Protein AF-A0A7X7LDF3-F1 (afdb_monomer)

Nearest PDB structures (foldseek):
  2m8x-assembly1_A  TM=5.606E-01  e=1.849E-03  Pyrococcus furiosus
  1v8h-assembly1_B  TM=6.659E-01  e=2.041E-02  Thermus thermophilus HB8
  3idu-assembly1_A  TM=6.043E-01  e=3.025E-03  Pyrococcus furiosus
  3idu-assembly2_B  TM=5.562E-01  e=8.103E-03  Pyrococcus furiosus
  7s64-assembly1_A  TM=3.683E-01  e=3.065E-01  Xenopus laevis

Mean predicted aligned error: 5.87 Å

Solvent-accessible surface area (backbone atoms only — not comparable to full-atom values): 24120 Å² total; per-residue (Å²): 130,87,77,92,70,56,47,77,77,65,38,47,72,74,8,34,41,31,22,39,36,41,26,48,40,71,71,58,92,64,40,66,58,54,49,41,51,50,29,52,78,45,53,31,41,38,36,17,40,13,61,45,58,51,42,65,96,56,41,80,81,46,82,59,56,41,44,52,75,74,70,58,72,43,92,83,24,38,44,42,36,12,38,67,44,47,37,40,65,46,17,41,24,26,20,37,34,37,78,58,48,95,50,28,56,48,44,38,30,18,61,64,48,50,49,32,69,78,56,68,65,89,66,70,73,84,74,58,71,86,74,36,61,58,65,69,58,60,45,50,62,43,45,74,71,55,26,40,59,32,37,44,54,54,28,32,39,53,56,40,82,91,66,75,29,68,65,35,21,37,29,34,43,50,55,59,51,61,43,12,54,80,62,69,41,32,36,31,41,24,37,104,28,60,75,33,42,40,33,44,34,44,48,39,56,44,43,68,70,55,39,72,60,19,49,32,21,22,27,77,12,21,84,83,42,89,49,69,64,26,16,69,64,40,23,22,25,28,29,47,62,41,57,90,51,76,90,42,52,64,48,48,30,50,16,49,64,46,14,25,22,31,28,26,42,42,21,45,76,51,57,32,43,39,45,98,91,47,78,40,48,32,34,38,70,38,70,17,72,44,59,76,31,33,42,38,38,43,34,34,23,27,81,49,92,88,40,7,32,16,36,42,37,32,32,42,68,70,40,75,72,44,78,44,84,32,67,91,70,56,31,50,60,50,73,52,78,43,84,42,53,46,60,51,76,42,39,38,33,48,36,38,22,11,56,57,40,81,94,49,74,61,68,65,42,36,56,63,34,39,54,49,29,40,72,71,42,50,75,81,80,75,61,94,26,24,25,22,37,42,13,40,31,36,28,24,81,52,66,84,60,72,57,72,77,50,64,28,76,40,70,71,43,43,55,53,42,62,67,32,70,66,51,34,50,55,39,46,32,36,23,61,45,61,51,40,80,83,41,76,44,45,51,76,43,49,49,57,63,74,53,61,41,49,69,61,47,52,51,52,42,52,51,66,58,53,82,74,112

Secondary structure (DSSP, 8-state):
--------TTGGGGTEEEEEEEE-PPP-TTHHHHHHHHHHHTT--EEEE-TTTTS-TTTTT--PPP--SS--EETTEEEEE-----BBTTB--EEES----SS-GGGGB-HHHHHHHHS--SS-GGGS---SPPHHHHHHHHHHTT-EEEB-STT-EEEETTTTEEEEETTTTHHHHHHHTSS-EEEEEESSSTT-HHHHHHHHHHHHTT--EEEEE---BBTT-SSGGGBTTSSEEEEE--TT----HHHHHHHHHTT-EEEESS-EEEEEEEETTEEE-TT-EEE-S---EEEEEEEE--SSTT--B-EEEEEETTEEEEEEE-GGG-BSEEEEEEEE---S-EEEEEEEE-TT--SSGGGGSHHHHHHHHHHHT---------EEEEPPEEEES-TT--SS--S--SHHHHHHHHHSHHHHHHHHHHHTTGGGGT-TT--TT---GGGG-HHHHHHHHHHHHHTT-

Sequence (469 aa):
MQHSQYAHHNMARAGWFSGDGHQHIQPGPGALERTAAWCGEQALHWLFVCQPWFAKRDWYGTDAKAGMPAPAAHAGFNAWLGAEAPKTRYGHTWWVNLRALHRPFRHYTDRTMERHYVSPVTGNPAEIPYESVPMHVAWAEHLADGAVPVHPHPTSWWTAHEGRTFVTNISALLPLYVLSGMGPAVMVVMGYDADHVFYQDLWFNLLNRGYRVTAAAETDGAVDSARPRFRIGAFRTYAYLGPDARVTADAVACAIRQGRTIVSSGPFIDARIVDGAGSHRPGSVLQADGRARRLELSIHAAPLPGEAVSHVLVYRNGSLFRHRNLTDARHARWTESIDLAERDEAWYIVKCYGAAGPSSDAAFDVRRFAQACIASGETPYAGDGQVAMTSPFYFRGDTSRPDPPPLLPTAAAWERAMGDGVVRGLTERLWTGAWRAEHPAAAPGQVPWEAFAFDALAARLKELKTRRA

Radius of gyration: 21.43 Å; Cα contacts (8 Å, |Δi|>4): 1091; chains: 1; bounding box: 52×63×60 Å

Foldseek 3Di:
DPQPFFAPQCVVQVQWAKFAEQEAADDDPCSVVLVVVLCVVRRHQEYAHEPPQQDDPVLVVDFDWTAPDPFPDDPNHTYGHFYQWLDFLLATWTKQPQGTQPTRNNQRYQVQLVCCVVPNDLDQPVPGDGRHDDPVVRLLVRVVSLMDTEQELQLFWDDPPVRNATNFRRNLCLLQVQLFPSAAAEYECAELFRRQLQSVLLVLVCVLLQHQYAYDHHLNAYCPDPDSSRHTNQKIKIFRQGRPGDDDSNSRSVRRRLSQIKMWNFKDKFKWKQDPVGTHGASAEAAQPQDKIKIKIKMAGGPDPQKAWQKKFKDKSLHTPDIDGCQVVRHRIDIDIDIDGGNAKIKMKIKIKMNQDDPDCCVVSSQSVLVVCLVVLNDPRPGPIIMMMGHIYIYDNDSPDDGDDRLNNDPVLVVVQCVDPQSVVLSVCNSRVVCCVVRVSHDGSRDHSVSSVSVVSSVVSVVVVVVVD

pLDDT: mean 87.75, std 10.92, range [31.84, 98.88]

Structure (mmCIF, N/CA/C/O backbone):
data_AF-A0A7X7LDF3-F1
#
_entry.id   AF-A0A7X7LDF3-F1
#
loop_
_atom_site.group_PDB
_atom_site.id
_atom_site.type_symbol
_atom_site.label_atom_id
_atom_site.label_alt_id
_atom_site.label_comp_id
_atom_site.label_asym_id
_atom_site.label_entity_id
_atom_site.label_seq_id
_atom_site.pdbx_PDB_ins_code
_atom_site.Cartn_x
_atom_site.Cartn_y
_atom_site.Cartn_z
_atom_site.occupancy
_atom_site.B_iso_or_equiv
_atom_site.auth_seq_id
_atom_site.auth_comp_id
_atom_site.auth_asym_id
_atom_site.auth_atom_id
_atom_site.pdbx_PDB_model_num
ATOM 1 N N . MET A 1 1 ? -3.099 32.134 4.752 1.00 32.75 1 MET A N 1
ATOM 2 C CA . MET A 1 1 ? -3.266 30.863 4.017 1.00 32.75 1 MET A CA 1
ATOM 3 C C . MET A 1 1 ? -3.275 29.753 5.053 1.00 32.75 1 MET A C 1
ATOM 5 O O . MET A 1 1 ? -2.265 29.565 5.714 1.00 32.75 1 MET A O 1
ATOM 9 N N . GLN A 1 2 ? -4.425 29.125 5.304 1.00 31.84 2 GLN A N 1
ATOM 10 C CA . GLN A 1 2 ? -4.525 28.008 6.250 1.00 31.84 2 GLN A CA 1
ATOM 11 C C . GLN A 1 2 ? -3.778 26.811 5.653 1.00 31.84 2 GLN A C 1
ATOM 13 O O . GLN A 1 2 ? -4.201 26.261 4.640 1.00 31.84 2 GLN A O 1
ATOM 18 N N . HIS A 1 3 ? -2.634 26.445 6.228 1.00 40.94 3 HIS A N 1
ATOM 19 C CA . HIS A 1 3 ? -1.919 25.241 5.822 1.00 40.94 3 HIS A CA 1
ATOM 20 C C . HIS A 1 3 ? -2.707 24.027 6.332 1.00 40.94 3 HIS A C 1
ATOM 22 O O . HIS A 1 3 ? -2.719 23.738 7.524 1.00 40.94 3 HIS A O 1
ATOM 28 N N . SER A 1 4 ? -3.420 23.354 5.429 1.00 44.97 4 SER A N 1
ATOM 29 C CA . SER A 1 4 ? -4.248 22.173 5.691 1.00 44.97 4 SER A CA 1
ATOM 30 C C . SER A 1 4 ? -3.398 20.912 5.893 1.00 44.97 4 SER A C 1
ATOM 32 O O . SER A 1 4 ? -3.495 19.962 5.115 1.00 44.97 4 SER A O 1
ATOM 34 N N . GLN A 1 5 ? -2.506 20.905 6.881 1.00 61.25 5 GLN A N 1
ATOM 35 C CA . GLN A 1 5 ? -1.672 19.736 7.147 1.00 61.25 5 GLN A CA 1
ATOM 36 C C . GLN A 1 5 ? -1.676 19.405 8.634 1.00 61.25 5 GLN A C 1
ATOM 38 O O . GLN A 1 5 ? -1.391 20.240 9.487 1.00 61.25 5 GLN A O 1
ATOM 43 N N . TYR A 1 6 ? -2.095 18.180 8.929 1.00 69.06 6 TYR A N 1
ATOM 44 C CA . TYR A 1 6 ? -2.276 17.655 10.272 1.00 69.06 6 TYR A CA 1
ATOM 45 C C . TYR A 1 6 ? -1.012 16.888 10.678 1.00 69.06 6 TYR A C 1
ATOM 47 O O . TYR A 1 6 ? -0.417 16.177 9.866 1.00 69.06 6 TYR A O 1
ATOM 55 N N . ALA A 1 7 ? -0.607 17.004 11.941 1.00 73.69 7 ALA A N 1
ATOM 56 C CA . ALA A 1 7 ? 0.548 16.293 12.474 1.00 73.69 7 ALA A CA 1
ATOM 57 C C . ALA A 1 7 ? 0.241 15.741 13.869 1.00 73.69 7 ALA A C 1
ATOM 59 O O . ALA A 1 7 ? 0.051 16.478 14.837 1.00 73.69 7 ALA A O 1
ATOM 60 N N . HIS A 1 8 ? 0.214 14.414 13.999 1.00 83.69 8 HIS A N 1
ATOM 61 C CA . HIS A 1 8 ? 0.100 13.772 15.308 1.00 83.69 8 HIS A CA 1
ATOM 62 C C . HIS A 1 8 ? 1.464 13.725 16.011 1.00 83.69 8 HIS A C 1
ATOM 64 O O . HIS A 1 8 ? 2.167 12.716 15.956 1.00 83.69 8 HIS A O 1
ATOM 70 N N . HIS A 1 9 ? 1.833 14.801 16.709 1.00 79.50 9 HIS A N 1
ATOM 71 C CA . HIS A 1 9 ? 3.154 14.946 17.347 1.00 79.50 9 HIS A CA 1
ATOM 72 C C . HIS A 1 9 ? 3.467 13.912 18.447 1.00 79.50 9 HIS A C 1
ATOM 74 O O . HIS A 1 9 ? 4.627 13.692 18.785 1.00 79.50 9 HIS A O 1
ATOM 80 N N . ASN A 1 10 ? 2.452 13.252 19.013 1.00 82.25 10 ASN A N 1
ATOM 81 C CA . ASN A 1 10 ? 2.633 12.338 20.145 1.00 82.25 10 ASN A CA 1
ATOM 82 C C . ASN A 1 10 ? 2.790 10.864 19.742 1.00 82.25 10 ASN A C 1
ATOM 84 O O . ASN A 1 10 ? 3.076 10.036 20.605 1.00 82.25 10 ASN A O 1
ATOM 88 N N . MET A 1 11 ? 2.613 10.509 18.464 1.00 89.94 11 MET A N 1
ATOM 89 C CA . MET A 1 11 ? 2.571 9.096 18.053 1.00 89.94 11 MET A CA 1
ATOM 90 C C . MET A 1 11 ? 3.937 8.412 18.101 1.00 89.94 11 MET A C 1
ATOM 92 O O . MET A 1 11 ? 4.008 7.224 18.415 1.00 89.94 11 MET A O 1
ATOM 96 N N . ALA A 1 12 ? 5.026 9.167 17.936 1.00 90.44 12 ALA A N 1
ATOM 97 C CA . ALA A 1 12 ? 6.380 8.648 18.121 1.00 90.44 12 ALA A CA 1
ATOM 98 C C . ALA A 1 12 ? 6.609 8.117 19.547 1.00 90.44 12 ALA A C 1
ATOM 100 O O . ALA A 1 12 ? 7.250 7.085 19.721 1.00 90.44 12 ALA A O 1
ATOM 101 N N . ARG A 1 13 ? 6.000 8.742 20.570 1.00 90.12 13 ARG A N 1
ATOM 102 C CA . ARG A 1 13 ? 6.050 8.250 21.963 1.00 90.12 13 ARG A CA 1
ATOM 103 C C . ARG A 1 13 ? 5.321 6.917 22.138 1.00 90.12 13 ARG A C 1
ATOM 105 O O . ARG A 1 13 ? 5.674 6.138 23.011 1.00 90.12 13 ARG A O 1
ATOM 112 N N . ALA A 1 14 ? 4.322 6.647 21.298 1.00 91.62 14 ALA A N 1
ATOM 113 C CA . ALA A 1 14 ? 3.638 5.358 21.225 1.00 91.62 14 ALA A CA 1
ATOM 114 C C . ALA A 1 14 ? 4.357 4.353 20.300 1.00 91.62 14 ALA A C 1
ATOM 116 O O . ALA A 1 14 ? 3.863 3.242 20.104 1.00 91.62 14 ALA A O 1
ATOM 117 N N . GLY A 1 15 ? 5.510 4.731 19.736 1.00 95.69 15 GLY A N 1
ATOM 118 C CA . GLY A 1 15 ? 6.347 3.921 18.854 1.00 95.69 15 GLY A CA 1
ATOM 119 C C . GLY A 1 15 ? 5.989 3.973 17.371 1.00 95.69 15 GLY A C 1
ATOM 120 O O . GLY A 1 15 ? 6.518 3.171 16.600 1.00 95.69 15 GLY A O 1
ATOM 121 N N . TRP A 1 16 ? 5.091 4.873 16.967 1.00 97.06 16 TRP A N 1
ATOM 122 C CA . TRP A 1 16 ? 4.649 5.043 15.585 1.00 97.06 16 TRP A CA 1
ATOM 123 C C . TRP A 1 16 ? 5.311 6.259 14.941 1.00 97.06 16 TRP A C 1
ATOM 125 O O . TRP A 1 16 ? 5.089 7.396 15.353 1.00 97.06 16 TRP A O 1
ATOM 135 N N . PHE A 1 17 ? 6.082 6.017 13.886 1.00 95.88 17 PHE A N 1
ATOM 136 C CA . PHE A 1 17 ? 6.861 7.040 13.198 1.00 95.88 17 PHE A CA 1
ATOM 137 C C . PHE A 1 17 ? 6.328 7.233 11.779 1.00 95.88 17 PHE A C 1
ATOM 139 O O . PHE A 1 17 ? 6.397 6.326 10.949 1.00 95.88 17 PHE A O 1
ATOM 146 N N . SER A 1 18 ? 5.775 8.412 11.511 1.00 94.81 18 SER A N 1
ATOM 147 C CA . SER A 1 18 ? 5.283 8.851 10.199 1.00 94.81 18 SER A CA 1
ATOM 148 C C . SER A 1 18 ? 6.408 9.142 9.214 1.00 94.81 18 SER A C 1
ATOM 150 O O . SER A 1 18 ? 7.418 9.744 9.582 1.00 94.81 18 SER A O 1
ATOM 152 N N . GLY A 1 19 ? 6.165 8.828 7.948 1.00 94.00 19 GLY A N 1
ATOM 153 C CA . GLY A 1 19 ? 6.987 9.258 6.830 1.00 94.00 19 GLY A CA 1
ATOM 154 C C . GLY A 1 19 ? 6.309 9.050 5.482 1.00 94.00 19 GLY A C 1
ATOM 155 O O . GLY A 1 19 ? 5.130 8.689 5.411 1.00 94.00 19 GLY A O 1
ATOM 156 N N . ASP A 1 20 ? 7.074 9.310 4.428 1.00 91.50 20 ASP A N 1
ATOM 157 C CA . ASP A 1 20 ? 6.659 9.227 3.027 1.00 91.50 20 ASP A CA 1
ATOM 158 C C . ASP A 1 20 ? 7.855 8.773 2.163 1.00 91.50 20 ASP A C 1
ATOM 160 O O . ASP A 1 20 ? 9.007 9.077 2.477 1.00 91.50 20 ASP A O 1
ATOM 164 N N . GLY A 1 21 ? 7.614 7.982 1.118 1.00 89.44 21 GLY A N 1
ATOM 165 C CA . GLY A 1 21 ? 8.667 7.256 0.401 1.00 89.44 21 GLY A CA 1
ATOM 166 C C . GLY A 1 21 ? 8.872 7.603 -1.075 1.00 89.44 21 GLY A C 1
ATOM 167 O O . GLY A 1 21 ? 9.880 7.198 -1.651 1.00 89.44 21 GLY A O 1
ATOM 168 N N . HIS A 1 22 ? 7.952 8.354 -1.685 1.00 92.19 22 HIS A N 1
ATOM 169 C CA . HIS A 1 22 ? 7.952 8.621 -3.128 1.00 92.19 22 HIS A CA 1
ATOM 170 C C . HIS A 1 22 ? 8.082 10.120 -3.428 1.00 92.19 22 HIS A C 1
ATOM 172 O O . HIS A 1 22 ? 7.122 10.778 -3.822 1.00 92.19 22 HIS A O 1
ATOM 178 N N . GLN A 1 23 ? 9.261 10.688 -3.147 1.00 89.62 23 GLN A N 1
ATOM 179 C CA . GLN A 1 23 ? 9.445 12.145 -3.137 1.00 89.62 23 GLN A CA 1
ATOM 180 C C . GLN A 1 23 ? 10.350 12.672 -4.250 1.00 89.62 23 GLN A C 1
ATOM 182 O O . GLN A 1 23 ? 11.523 12.314 -4.328 1.00 89.62 23 GLN A O 1
ATOM 187 N N . HIS A 1 24 ? 9.828 13.601 -5.048 1.00 87.12 24 HIS A N 1
ATOM 188 C CA . HIS A 1 24 ? 10.473 14.268 -6.179 1.00 87.12 24 HIS A CA 1
ATOM 189 C C . HIS A 1 24 ? 10.934 15.684 -5.818 1.00 87.12 24 HIS A C 1
ATOM 191 O O . HIS A 1 24 ? 10.492 16.686 -6.380 1.00 87.12 24 HIS A O 1
ATOM 197 N N . ILE A 1 25 ? 11.848 15.785 -4.857 1.00 79.75 25 ILE A N 1
ATOM 198 C CA . ILE A 1 25 ? 12.331 17.081 -4.373 1.00 79.75 25 ILE A CA 1
ATOM 199 C C . ILE A 1 25 ? 13.399 17.625 -5.331 1.00 79.75 25 ILE A C 1
ATOM 201 O O . ILE A 1 25 ? 14.382 16.945 -5.628 1.00 79.75 25 ILE A O 1
ATOM 205 N N . GLN A 1 26 ? 13.228 18.858 -5.814 1.00 77.88 26 GLN A N 1
ATOM 206 C CA . GLN A 1 26 ? 14.197 19.505 -6.702 1.00 77.88 26 GLN A CA 1
ATOM 207 C C . GLN A 1 26 ? 15.502 19.853 -5.958 1.00 77.88 26 GLN A C 1
ATOM 209 O O . GLN A 1 26 ? 15.442 20.479 -4.893 1.00 77.88 26 GLN A O 1
ATOM 214 N N . PRO A 1 27 ? 16.690 19.503 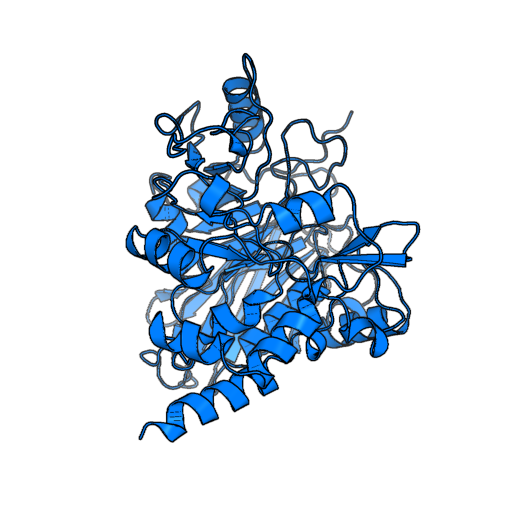-6.494 1.00 72.38 27 PRO A N 1
ATOM 215 C CA . PRO A 1 27 ? 17.955 19.907 -5.900 1.00 72.38 27 PRO A CA 1
ATOM 216 C C . PRO A 1 27 ? 18.164 21.415 -6.068 1.00 72.38 27 PRO A C 1
ATOM 218 O O . PRO A 1 27 ? 17.768 22.021 -7.063 1.00 72.38 27 PRO A O 1
ATOM 221 N N . GLY A 1 28 ? 18.854 22.024 -5.110 1.00 73.75 28 GLY A N 1
ATOM 222 C CA . GLY A 1 28 ? 19.261 23.421 -5.185 1.00 73.75 28 GLY A CA 1
ATOM 223 C C . GLY A 1 28 ? 19.793 23.936 -3.849 1.00 73.75 28 GLY A C 1
ATOM 224 O O . GLY A 1 28 ? 19.686 23.236 -2.837 1.00 73.75 28 GLY A O 1
ATOM 225 N N . PRO A 1 29 ? 20.350 25.159 -3.817 1.00 77.19 29 PRO A N 1
ATOM 226 C CA . PRO A 1 29 ? 20.795 25.779 -2.575 1.00 77.19 29 PRO A CA 1
ATOM 227 C C . PRO A 1 29 ? 19.672 25.791 -1.528 1.00 77.19 29 PRO A C 1
ATOM 229 O O . PRO A 1 29 ? 18.536 26.189 -1.815 1.00 77.19 29 PRO A O 1
ATOM 232 N N . GLY A 1 30 ? 19.968 25.317 -0.318 1.00 78.31 30 GLY A N 1
ATOM 233 C CA . GLY A 1 30 ? 19.017 25.298 0.794 1.00 78.31 30 GLY A CA 1
ATOM 234 C C . GLY A 1 30 ? 17.901 24.247 0.691 1.00 78.31 30 GLY A C 1
ATOM 235 O O . GLY A 1 30 ? 16.964 24.286 1.487 1.00 78.31 30 GLY A O 1
ATOM 236 N N . ALA A 1 31 ? 17.896 23.375 -0.328 1.00 79.19 31 ALA A N 1
ATOM 237 C CA . ALA A 1 31 ? 16.780 22.451 -0.545 1.00 79.19 31 ALA A CA 1
ATOM 238 C C . ALA A 1 31 ? 16.634 21.446 0.606 1.00 79.19 31 ALA A C 1
ATOM 240 O O . ALA A 1 31 ? 15.512 21.125 1.006 1.00 79.19 31 ALA A O 1
ATOM 241 N N . LEU A 1 32 ? 17.757 20.964 1.147 1.00 77.62 32 LEU A N 1
ATOM 242 C CA . LEU A 1 32 ? 17.775 20.017 2.259 1.00 77.62 32 LEU A CA 1
ATOM 243 C C . LEU A 1 32 ? 17.233 20.670 3.529 1.00 77.62 32 LEU A C 1
ATOM 245 O O . LEU A 1 32 ? 16.384 20.095 4.199 1.00 77.62 32 LEU A O 1
ATOM 249 N N . GLU A 1 33 ? 17.671 21.889 3.815 1.00 81.81 33 GLU A N 1
ATOM 250 C CA . GLU A 1 33 ? 17.267 22.675 4.974 1.00 81.81 33 GLU A CA 1
ATOM 251 C C . GLU A 1 33 ? 15.773 22.997 4.918 1.00 81.81 33 GLU A C 1
ATOM 253 O O . GLU A 1 33 ? 15.069 22.792 5.904 1.00 81.81 33 GLU A O 1
ATOM 258 N N . ARG A 1 34 ? 15.259 23.415 3.750 1.00 85.19 34 ARG A N 1
ATOM 259 C CA . ARG A 1 34 ? 13.816 23.632 3.546 1.00 85.19 34 ARG A CA 1
ATOM 260 C C . ARG A 1 34 ? 13.014 22.348 3.731 1.00 85.19 34 ARG A C 1
ATOM 262 O O . ARG A 1 34 ? 11.966 22.375 4.368 1.00 85.19 34 ARG A O 1
ATOM 269 N N . THR A 1 35 ? 13.505 21.229 3.200 1.00 85.50 35 THR A N 1
ATOM 270 C CA . THR A 1 35 ? 12.843 19.923 3.339 1.00 85.50 35 THR A CA 1
ATOM 271 C C . THR A 1 35 ? 12.835 19.453 4.788 1.00 85.50 35 THR A C 1
ATOM 273 O O . THR A 1 35 ? 11.806 18.994 5.272 1.00 85.50 35 THR A O 1
ATOM 276 N N . ALA A 1 36 ? 13.954 19.591 5.498 1.00 84.81 36 ALA A N 1
ATOM 277 C CA . ALA A 1 36 ? 14.061 19.219 6.902 1.00 84.81 36 ALA A CA 1
ATOM 278 C C . ALA A 1 36 ? 13.168 20.100 7.786 1.00 84.81 36 ALA A C 1
ATOM 280 O O . ALA A 1 36 ? 12.465 19.569 8.642 1.00 84.81 36 ALA A O 1
ATOM 281 N N . ALA A 1 37 ? 13.138 21.417 7.547 1.00 85.62 37 ALA A N 1
ATOM 282 C CA . ALA A 1 37 ? 12.238 22.337 8.243 1.00 85.62 37 ALA A CA 1
ATOM 283 C C . ALA A 1 37 ? 10.769 21.952 8.019 1.00 85.62 37 ALA A C 1
ATOM 285 O O . ALA A 1 37 ? 10.034 21.759 8.985 1.00 85.62 37 ALA A O 1
ATOM 286 N N . TRP A 1 38 ? 10.381 21.721 6.760 1.00 88.06 38 TRP A N 1
ATOM 287 C CA . TRP A 1 38 ? 9.047 21.242 6.405 1.00 88.06 38 TRP A CA 1
ATOM 288 C C . TRP A 1 38 ? 8.697 19.931 7.116 1.00 88.06 38 TRP A C 1
ATOM 290 O O . TRP A 1 38 ? 7.650 19.818 7.745 1.00 88.06 38 TRP A O 1
ATOM 300 N N . CYS A 1 39 ? 9.583 18.935 7.075 1.00 88.50 39 CYS A N 1
ATOM 301 C CA . CYS A 1 39 ? 9.354 17.653 7.742 1.00 88.50 39 CYS A CA 1
ATOM 302 C C . CYS A 1 39 ? 9.239 17.801 9.262 1.00 88.50 39 CYS A C 1
ATOM 304 O O . CYS A 1 39 ? 8.392 17.142 9.863 1.00 88.50 39 CYS A O 1
ATOM 306 N N . GLY A 1 40 ? 10.043 18.672 9.875 1.00 85.81 40 GLY A N 1
ATOM 307 C CA . GLY A 1 40 ? 9.967 18.988 11.300 1.00 85.81 40 GLY A CA 1
ATOM 308 C C . GLY A 1 40 ? 8.617 19.594 11.687 1.00 85.81 40 GLY A C 1
ATOM 309 O O . GLY A 1 40 ? 7.968 19.098 12.608 1.00 85.81 40 GLY A O 1
ATOM 310 N N . GLU A 1 41 ? 8.150 20.597 10.938 1.00 85.31 41 GLU A N 1
ATOM 311 C CA . GLU A 1 41 ? 6.821 21.203 11.116 1.00 85.31 41 GLU A CA 1
ATOM 312 C C . GLU A 1 41 ? 5.699 20.174 10.940 1.00 85.31 41 GLU A C 1
ATOM 314 O O . GLU A 1 41 ? 4.735 20.147 11.704 1.00 85.31 41 GLU A O 1
ATOM 319 N N . GLN A 1 42 ? 5.859 19.273 9.970 1.00 86.12 42 GLN A N 1
ATOM 320 C CA . GLN A 1 42 ? 4.898 18.218 9.670 1.00 86.12 42 GLN A CA 1
ATOM 321 C C . GLN A 1 42 ? 5.028 16.981 10.566 1.00 86.12 42 GLN A C 1
ATOM 323 O O . GLN A 1 42 ? 4.263 16.035 10.379 1.00 86.12 42 GLN A O 1
ATOM 328 N N . ALA A 1 43 ? 5.968 16.940 11.515 1.00 88.62 43 ALA A N 1
ATOM 329 C CA . ALA A 1 43 ? 6.293 15.748 12.303 1.00 88.62 43 ALA A CA 1
ATOM 330 C C . ALA A 1 43 ? 6.477 14.484 11.434 1.00 88.62 43 ALA A C 1
ATOM 332 O O . ALA A 1 43 ? 5.895 13.428 11.697 1.00 88.62 43 ALA A O 1
ATOM 333 N N . LEU A 1 44 ? 7.228 14.601 10.340 1.00 91.06 44 LEU A N 1
ATOM 334 C CA . LEU A 1 44 ? 7.697 13.470 9.544 1.00 91.06 44 LEU A CA 1
ATOM 335 C C . LEU A 1 44 ? 9.062 13.034 10.072 1.00 91.06 44 LEU A C 1
ATOM 337 O O . LEU A 1 44 ? 9.989 13.829 10.185 1.00 91.06 44 LEU A O 1
ATOM 341 N N . HIS A 1 45 ? 9.178 11.754 10.403 1.00 92.31 45 HIS A N 1
ATOM 342 C CA . HIS A 1 45 ? 10.349 11.178 11.060 1.00 92.31 45 HIS A CA 1
ATOM 343 C C . HIS A 1 45 ? 11.321 10.551 10.059 1.00 92.31 45 HIS A C 1
ATOM 345 O O . HIS A 1 45 ? 12.522 10.445 10.329 1.00 92.31 45 HIS A O 1
ATOM 351 N N . TRP A 1 46 ? 10.800 10.131 8.906 1.00 92.62 46 TRP A N 1
ATOM 352 C CA . TRP A 1 46 ? 11.570 9.539 7.826 1.00 92.62 46 TRP A CA 1
ATOM 353 C C . TRP A 1 46 ? 11.043 9.960 6.451 1.00 92.62 46 TRP A C 1
ATOM 355 O O . TRP A 1 46 ? 9.842 10.152 6.272 1.00 92.62 46 TRP A O 1
ATOM 365 N N . LEU A 1 47 ? 11.948 10.073 5.478 1.00 91.56 47 LEU A N 1
ATOM 366 C CA . LEU A 1 47 ? 11.632 10.167 4.056 1.00 91.56 47 LEU A CA 1
ATOM 367 C C . LEU A 1 47 ? 12.546 9.256 3.236 1.00 91.56 47 LEU A C 1
ATOM 369 O O . LEU A 1 47 ? 13.741 9.143 3.521 1.00 91.56 47 LEU A O 1
ATOM 373 N N . PHE A 1 48 ? 11.996 8.692 2.164 1.00 91.00 48 PHE A N 1
ATOM 374 C CA . PHE A 1 48 ? 12.791 8.160 1.060 1.00 91.00 48 PHE A CA 1
ATOM 375 C C . PHE A 1 48 ? 12.637 9.073 -0.154 1.00 91.00 48 PHE A C 1
ATOM 377 O O . PHE A 1 48 ? 11.529 9.404 -0.573 1.00 91.00 48 PHE A O 1
ATOM 384 N N . VAL A 1 49 ? 13.766 9.550 -0.675 1.00 88.00 49 VAL A N 1
ATOM 385 C CA . VAL A 1 49 ? 13.793 10.540 -1.755 1.00 88.00 49 VAL A CA 1
ATOM 386 C C . VAL A 1 49 ? 14.111 9.876 -3.089 1.00 88.00 49 VAL A C 1
ATOM 388 O O . VAL A 1 49 ? 15.030 9.061 -3.208 1.00 88.00 49 VAL A O 1
ATOM 391 N N . CYS A 1 50 ? 13.328 10.225 -4.100 1.00 87.50 50 CYS A N 1
ATOM 392 C CA . CYS A 1 50 ? 13.469 9.787 -5.479 1.00 87.50 50 CYS A CA 1
ATOM 393 C C . CYS A 1 50 ? 14.248 10.837 -6.298 1.00 87.50 50 CYS A C 1
ATOM 395 O O . CYS A 1 50 ? 14.697 11.869 -5.785 1.00 87.50 50 CYS A O 1
ATOM 397 N N . GLN A 1 51 ? 14.485 10.553 -7.578 1.00 74.50 51 GLN A N 1
ATOM 398 C CA . GLN A 1 51 ? 15.054 11.524 -8.514 1.00 74.50 51 GLN A CA 1
ATOM 399 C C . GLN A 1 51 ? 14.221 12.818 -8.502 1.00 74.50 51 GLN A C 1
ATOM 401 O O . GLN A 1 51 ? 12.995 12.732 -8.420 1.00 74.50 51 GLN A O 1
ATOM 406 N N . PRO A 1 52 ? 14.819 14.020 -8.597 1.00 61.88 52 PRO A N 1
ATOM 407 C CA . PRO A 1 52 ? 16.214 14.350 -8.936 1.00 61.88 52 PRO A CA 1
ATOM 408 C C . PRO A 1 52 ? 17.223 14.448 -7.770 1.00 61.88 52 PRO A C 1
ATOM 410 O O . PRO A 1 52 ? 18.355 14.868 -7.989 1.00 61.88 52 PRO A O 1
ATOM 413 N N . TRP A 1 53 ? 16.868 14.101 -6.530 1.00 65.81 53 TRP A N 1
ATOM 414 C CA . TRP A 1 53 ? 17.666 14.502 -5.356 1.00 65.81 53 TRP A CA 1
ATOM 415 C C . TRP A 1 53 ? 19.124 14.015 -5.339 1.00 65.81 53 TRP A C 1
ATOM 417 O O . TRP A 1 53 ? 20.034 14.727 -4.919 1.00 65.81 53 TRP A O 1
ATOM 427 N N . PHE A 1 54 ? 19.350 12.784 -5.788 1.00 59.59 54 PHE A N 1
ATOM 428 C CA . PHE A 1 54 ? 20.646 12.104 -5.721 1.00 59.59 54 PHE A CA 1
ATOM 429 C C . PHE A 1 54 ? 21.344 12.003 -7.085 1.00 59.59 54 PHE A C 1
ATOM 431 O O . PHE A 1 54 ? 22.390 11.363 -7.198 1.00 59.59 54 PHE A O 1
ATOM 438 N N . ALA A 1 55 ? 20.777 12.607 -8.133 1.00 58.59 55 ALA A N 1
ATOM 439 C CA . ALA A 1 55 ? 21.328 12.544 -9.478 1.00 58.59 55 ALA A CA 1
ATOM 440 C C . ALA A 1 55 ? 21.165 13.891 -10.199 1.00 58.59 55 ALA A C 1
ATOM 442 O O . ALA A 1 55 ? 20.087 14.478 -10.218 1.00 58.59 55 ALA A O 1
ATOM 443 N N . LYS A 1 56 ? 22.241 14.389 -10.821 1.00 60.34 56 LYS A N 1
ATOM 444 C CA . LYS A 1 56 ? 22.159 15.558 -11.709 1.00 60.34 56 LYS A CA 1
ATOM 445 C C . LYS A 1 56 ? 21.200 15.252 -12.862 1.00 60.34 56 LYS A C 1
ATOM 447 O O . LYS A 1 56 ? 21.115 14.113 -13.305 1.00 60.34 56 LYS A O 1
ATOM 452 N N . ARG A 1 57 ? 20.518 16.281 -13.374 1.00 60.81 57 ARG A N 1
ATOM 453 C CA . ARG A 1 57 ? 19.493 16.180 -14.432 1.00 60.81 57 ARG A CA 1
ATOM 454 C C . ARG A 1 57 ? 19.979 15.476 -15.718 1.00 60.81 57 ARG A C 1
ATOM 456 O O . ARG A 1 57 ? 19.161 15.044 -16.521 1.00 60.81 57 ARG A O 1
ATOM 463 N N . ASP A 1 58 ? 21.290 15.332 -15.903 1.00 63.66 58 ASP A N 1
ATOM 464 C CA . ASP A 1 58 ? 21.948 14.554 -16.955 1.00 63.66 58 ASP A CA 1
ATOM 465 C C . ASP A 1 58 ? 22.195 13.078 -16.574 1.00 63.66 58 ASP A C 1
ATOM 467 O O . ASP A 1 58 ? 23.103 12.453 -17.115 1.00 63.66 58 ASP A O 1
ATOM 471 N N . TRP A 1 59 ? 21.390 12.472 -15.692 1.00 70.12 59 TRP A N 1
ATOM 472 C CA . TRP A 1 59 ? 21.556 11.080 -15.232 1.00 70.12 59 TRP A CA 1
ATOM 473 C C . TRP A 1 59 ? 21.563 10.011 -16.343 1.00 70.12 59 TRP A C 1
ATOM 475 O O . TRP A 1 59 ? 21.961 8.871 -16.102 1.00 70.12 59 TRP A O 1
ATOM 485 N N . TYR A 1 60 ? 21.184 10.371 -17.573 1.00 67.19 60 TYR A N 1
ATOM 486 C CA . TYR A 1 60 ? 21.365 9.542 -18.771 1.00 67.19 60 TYR A CA 1
ATOM 487 C C . TYR A 1 60 ? 22.785 9.553 -19.346 1.00 67.19 60 TYR A C 1
ATOM 489 O O . TYR A 1 60 ? 23.168 8.601 -20.022 1.00 67.19 60 TYR A O 1
ATOM 497 N N . GLY A 1 61 ? 23.540 10.625 -19.116 1.00 68.44 61 GLY A N 1
ATOM 498 C CA . GLY A 1 61 ? 24.884 10.853 -19.647 1.00 68.44 61 GLY A CA 1
ATOM 499 C C . GLY A 1 61 ? 26.013 10.487 -18.686 1.00 68.44 61 GLY A C 1
ATOM 500 O O . GLY A 1 61 ? 27.174 10.597 -19.062 1.00 68.44 61 GLY A O 1
ATOM 501 N N . THR A 1 62 ? 25.697 10.049 -17.464 1.00 72.44 62 THR A N 1
ATOM 502 C CA . THR A 1 62 ? 26.698 9.705 -16.446 1.00 72.44 62 THR A CA 1
ATOM 503 C C . THR A 1 62 ? 26.840 8.195 -16.248 1.00 72.44 62 THR A C 1
ATOM 505 O O . THR A 1 62 ? 25.857 7.451 -16.249 1.00 72.44 62 THR A O 1
ATOM 508 N N . ASP A 1 63 ? 28.084 7.750 -16.063 1.00 78.88 63 ASP A N 1
ATOM 509 C CA . ASP A 1 63 ? 28.455 6.406 -15.596 1.00 78.88 63 ASP A CA 1
ATOM 510 C C . ASP A 1 63 ? 28.504 6.310 -14.063 1.00 78.88 63 ASP A C 1
ATOM 512 O O . ASP A 1 63 ? 28.801 5.253 -13.504 1.00 78.88 63 ASP A O 1
ATOM 516 N N . ALA A 1 64 ? 28.230 7.406 -13.350 1.00 73.88 64 ALA A N 1
ATOM 517 C CA . ALA A 1 64 ? 28.233 7.396 -11.898 1.00 73.88 64 ALA A CA 1
ATOM 518 C C . ALA A 1 64 ? 27.057 6.570 -11.358 1.00 73.88 64 ALA A C 1
ATOM 520 O O . ALA A 1 64 ? 25.900 6.745 -11.754 1.00 73.88 64 ALA A O 1
ATOM 521 N N . LYS A 1 65 ? 27.353 5.691 -10.397 1.00 76.50 65 LYS A N 1
ATOM 522 C CA . LYS A 1 65 ? 26.320 5.065 -9.571 1.00 76.50 65 LYS A CA 1
ATOM 523 C C . LYS A 1 65 ? 25.767 6.127 -8.635 1.00 76.50 65 LYS A C 1
ATOM 525 O O . LYS A 1 65 ? 26.527 6.779 -7.920 1.00 76.50 65 LYS A O 1
ATOM 530 N N . ALA A 1 66 ? 24.455 6.310 -8.661 1.00 70.94 66 ALA A N 1
ATOM 531 C CA . ALA A 1 66 ? 23.826 7.276 -7.788 1.00 70.94 66 ALA A CA 1
ATOM 532 C C . ALA A 1 66 ? 23.673 6.680 -6.381 1.00 70.94 66 ALA A C 1
ATOM 534 O O . ALA A 1 66 ? 23.259 5.531 -6.205 1.00 70.94 66 ALA A O 1
ATOM 535 N N . GLY A 1 67 ? 24.038 7.477 -5.388 1.00 69.50 67 GLY A N 1
ATOM 536 C CA . GLY A 1 67 ? 23.877 7.193 -3.973 1.00 69.50 67 GLY A CA 1
ATOM 537 C C . GLY A 1 67 ? 23.472 8.484 -3.286 1.00 69.50 67 GLY A C 1
ATOM 538 O O . GLY A 1 67 ? 23.822 9.570 -3.753 1.00 69.50 67 GLY A O 1
ATOM 539 N N . MET A 1 68 ? 22.726 8.393 -2.189 1.00 69.00 68 MET A N 1
ATOM 540 C CA . MET A 1 68 ? 22.502 9.587 -1.385 1.00 69.00 68 MET A CA 1
ATOM 541 C C . MET A 1 68 ? 23.816 9.909 -0.648 1.00 69.00 68 MET A C 1
ATOM 543 O O . MET A 1 68 ? 24.344 9.020 0.028 1.00 69.00 68 MET A O 1
ATOM 547 N N . PRO A 1 69 ? 24.378 11.130 -0.763 1.00 56.50 69 PRO A N 1
ATOM 548 C CA . PRO A 1 69 ? 25.444 11.552 0.146 1.00 56.50 69 PRO A CA 1
ATOM 549 C C . PRO A 1 69 ? 24.933 11.392 1.584 1.00 56.50 69 PRO A C 1
ATOM 551 O O . PRO A 1 69 ? 23.738 11.568 1.795 1.00 56.50 69 PRO A O 1
ATOM 554 N N . ALA A 1 70 ? 25.808 10.977 2.513 1.00 55.62 70 ALA A N 1
ATOM 555 C CA . ALA A 1 70 ? 25.493 10.463 3.858 1.00 55.62 70 ALA A CA 1
ATOM 556 C C . ALA A 1 70 ? 24.123 10.903 4.428 1.00 55.62 70 ALA A C 1
ATOM 558 O O . ALA A 1 70 ? 23.839 12.101 4.389 1.00 55.62 70 ALA A O 1
ATOM 559 N N . PRO A 1 71 ? 23.305 9.983 4.995 1.00 58.06 71 PRO A N 1
ATOM 560 C CA . PRO A 1 71 ? 21.958 10.289 5.472 1.00 58.06 71 PRO A CA 1
ATOM 561 C C . PRO A 1 71 ? 21.941 11.597 6.250 1.00 58.06 71 PRO A C 1
ATOM 563 O O . PRO A 1 71 ? 22.575 11.718 7.300 1.00 58.06 71 PRO A O 1
ATOM 566 N N . ALA A 1 72 ? 21.260 12.591 5.695 1.00 56.75 72 ALA A N 1
ATOM 567 C CA . ALA A 1 72 ? 21.216 13.916 6.270 1.00 56.75 72 ALA A CA 1
ATOM 568 C C . ALA A 1 72 ? 20.266 13.880 7.471 1.00 56.75 72 ALA A C 1
ATOM 570 O O . ALA A 1 72 ? 19.067 14.116 7.339 1.00 56.75 72 ALA A O 1
ATOM 571 N N . ALA A 1 73 ? 20.794 13.510 8.637 1.00 60.03 73 ALA A N 1
ATOM 572 C CA . ALA A 1 73 ? 20.082 13.645 9.894 1.00 60.03 73 ALA A CA 1
ATOM 573 C C . ALA A 1 73 ? 20.105 15.125 10.288 1.00 60.03 73 ALA A C 1
ATOM 575 O O . ALA A 1 73 ? 21.112 15.632 10.779 1.00 60.03 73 ALA A O 1
ATOM 576 N N . HIS A 1 74 ? 18.998 15.825 10.058 1.00 60.19 74 HIS A N 1
ATOM 577 C CA . HIS A 1 74 ? 18.825 17.211 10.483 1.00 60.19 74 HIS A CA 1
ATOM 578 C C . HIS A 1 74 ? 17.606 17.311 11.392 1.00 60.19 74 HIS A C 1
ATOM 580 O O . HIS A 1 74 ? 16.534 16.830 11.044 1.00 60.19 74 HIS A O 1
ATOM 586 N N . ALA A 1 75 ? 17.772 17.939 12.560 1.00 58.47 75 ALA A N 1
ATOM 587 C CA . ALA A 1 75 ? 16.673 18.321 13.454 1.00 58.47 75 ALA A CA 1
ATOM 588 C C . ALA A 1 75 ? 15.663 17.192 13.788 1.00 58.47 75 ALA A C 1
ATOM 590 O O . ALA A 1 75 ? 14.463 17.431 13.862 1.00 58.47 75 ALA A O 1
ATOM 591 N N . GLY A 1 76 ? 16.134 15.954 13.993 1.00 65.44 76 GLY A N 1
ATOM 592 C CA . GLY A 1 76 ? 15.269 14.814 14.343 1.00 65.44 76 GLY A CA 1
ATOM 593 C C . GLY A 1 76 ? 14.549 14.151 13.159 1.00 65.44 76 GLY A C 1
ATOM 594 O O . GLY A 1 76 ? 13.785 13.210 13.364 1.00 65.44 76 GLY A O 1
ATOM 595 N N . PHE A 1 77 ? 14.828 14.595 11.935 1.00 76.00 77 PHE A N 1
ATOM 596 C CA . PHE A 1 77 ? 14.334 14.023 10.688 1.00 76.00 77 PHE A CA 1
ATOM 597 C C . PHE A 1 77 ? 15.440 13.236 9.959 1.00 76.00 77 PHE A C 1
ATOM 599 O O . PHE A 1 77 ? 16.617 13.602 10.016 1.00 76.00 77 PHE A O 1
ATOM 606 N N . ASN A 1 78 ? 15.057 12.158 9.264 1.00 86.75 78 ASN A N 1
ATOM 607 C CA . ASN A 1 78 ? 15.970 11.310 8.497 1.00 86.75 78 ASN A CA 1
ATOM 608 C C . ASN A 1 78 ? 15.520 11.173 7.036 1.00 86.75 78 ASN A C 1
ATOM 610 O O . ASN A 1 78 ? 14.398 10.747 6.772 1.00 86.75 78 ASN A O 1
ATOM 614 N N . ALA A 1 79 ? 16.417 11.449 6.090 1.00 87.06 79 ALA A N 1
ATOM 615 C CA . ALA A 1 79 ? 16.208 11.180 4.668 1.00 87.06 79 ALA A CA 1
ATOM 616 C C . ALA A 1 79 ? 17.167 10.092 4.166 1.00 87.06 79 ALA A C 1
ATOM 618 O O . ALA A 1 79 ? 18.344 10.077 4.540 1.00 87.06 79 ALA A O 1
ATOM 619 N N . TRP A 1 80 ? 16.672 9.221 3.286 1.00 88.62 80 TRP A N 1
ATOM 620 C CA . TRP A 1 80 ? 17.449 8.167 2.629 1.00 88.62 80 TRP A CA 1
ATOM 621 C C . TRP A 1 80 ? 17.136 8.059 1.140 1.00 88.62 80 TRP A C 1
ATOM 623 O O . TRP A 1 80 ? 16.108 8.538 0.665 1.00 88.62 80 TRP A O 1
ATOM 633 N N . LEU A 1 81 ? 18.018 7.383 0.405 1.00 88.38 81 LEU A N 1
ATOM 634 C CA . LEU A 1 81 ? 17.796 7.044 -0.993 1.00 88.38 81 LEU A CA 1
ATOM 635 C C . LEU A 1 81 ? 16.550 6.156 -1.132 1.00 88.38 81 LEU A C 1
ATOM 637 O O . LEU A 1 81 ? 16.490 5.082 -0.536 1.00 88.38 81 LEU A O 1
ATOM 641 N N . GLY A 1 82 ? 15.579 6.617 -1.920 1.00 89.25 82 GLY A N 1
ATOM 642 C CA . GLY A 1 82 ? 14.385 5.868 -2.303 1.00 89.25 82 GLY A CA 1
ATOM 643 C C . GLY A 1 82 ? 14.426 5.385 -3.744 1.00 89.25 82 GLY A C 1
ATOM 644 O O . GLY A 1 82 ? 14.207 4.213 -3.976 1.00 89.25 82 GLY A O 1
ATOM 645 N N . ALA A 1 83 ? 14.774 6.264 -4.687 1.00 88.75 83 ALA A N 1
ATOM 646 C CA . ALA A 1 83 ? 14.774 6.027 -6.139 1.00 88.75 83 ALA A CA 1
ATOM 647 C C . ALA A 1 83 ? 13.454 5.470 -6.714 1.00 88.75 83 ALA A C 1
ATOM 649 O O . ALA A 1 83 ? 13.063 4.342 -6.445 1.00 88.75 83 ALA A O 1
ATOM 650 N N . GLU A 1 84 ? 12.811 6.220 -7.607 1.00 89.31 84 GLU A N 1
ATOM 651 C CA . GLU A 1 84 ? 11.681 5.718 -8.394 1.00 89.31 84 GLU A CA 1
ATOM 652 C C . GLU A 1 84 ? 12.275 4.949 -9.588 1.00 89.31 84 GLU A C 1
ATOM 654 O O . GLU A 1 84 ? 12.460 5.472 -10.689 1.00 89.31 84 GLU A O 1
ATOM 659 N N . ALA A 1 85 ? 12.712 3.724 -9.301 1.00 85.75 85 ALA A N 1
ATOM 660 C CA . ALA A 1 85 ? 13.426 2.831 -10.196 1.00 85.75 85 ALA A CA 1
ATOM 661 C C . ALA A 1 85 ? 13.162 1.359 -9.812 1.00 85.75 85 ALA A C 1
ATOM 663 O O . ALA A 1 85 ? 12.923 1.059 -8.646 1.00 85.75 85 ALA A O 1
ATOM 664 N N . PRO A 1 86 ? 13.236 0.412 -10.755 1.00 86.31 86 PRO A N 1
ATOM 665 C CA . PRO A 1 86 ? 13.434 0.658 -12.173 1.00 86.31 86 PRO A CA 1
ATOM 666 C C . PRO A 1 86 ? 12.178 1.278 -12.782 1.00 86.31 86 PRO A C 1
ATOM 668 O O . PRO A 1 86 ? 11.078 0.971 -12.346 1.00 86.31 86 PRO A O 1
ATOM 671 N N . LYS A 1 87 ? 12.344 2.169 -13.756 1.00 83.94 87 LYS A N 1
ATOM 672 C CA . LYS A 1 87 ? 11.268 2.853 -14.469 1.00 83.94 87 LYS A CA 1
ATOM 673 C C . LYS A 1 87 ? 11.193 2.330 -15.888 1.00 83.94 87 LYS A C 1
ATOM 675 O O . LYS A 1 87 ? 11.985 2.699 -16.753 1.00 83.94 87 LYS A O 1
ATOM 680 N N . THR A 1 88 ? 10.261 1.414 -16.112 1.00 83.31 88 THR A N 1
ATOM 681 C CA . THR A 1 88 ? 10.141 0.668 -17.368 1.00 83.31 88 THR A CA 1
ATOM 682 C C . THR A 1 88 ? 8.712 0.713 -17.873 1.00 83.31 88 THR A C 1
ATOM 684 O O . THR A 1 88 ? 7.806 1.101 -17.140 1.00 83.31 88 THR A O 1
ATOM 687 N N . ARG A 1 89 ? 8.479 0.295 -19.120 1.00 80.31 89 ARG A N 1
ATOM 688 C CA . ARG A 1 89 ? 7.115 0.195 -19.673 1.00 80.31 89 ARG A CA 1
ATOM 689 C C . ARG A 1 89 ? 6.157 -0.635 -18.817 1.00 80.31 89 ARG A C 1
ATOM 691 O O . ARG A 1 89 ? 4.949 -0.512 -18.926 1.00 80.31 89 ARG A O 1
ATOM 698 N N . TYR A 1 90 ? 6.686 -1.494 -17.956 1.00 83.06 90 TYR A N 1
ATOM 699 C CA . TYR A 1 90 ? 5.874 -2.305 -17.067 1.00 83.06 90 TYR A CA 1
ATOM 700 C C . TYR A 1 90 ? 5.604 -1.659 -15.701 1.00 83.06 90 TYR A C 1
ATOM 702 O O . TYR A 1 90 ? 5.043 -2.306 -14.811 1.00 83.06 90 TYR A O 1
ATOM 710 N N . GLY A 1 91 ? 5.999 -0.400 -15.536 1.00 85.50 91 GLY A N 1
ATOM 711 C CA . GLY A 1 91 ? 5.852 0.361 -14.311 1.00 85.50 91 GLY A CA 1
ATOM 712 C C . GLY A 1 91 ? 7.163 0.593 -13.578 1.00 85.50 91 GLY A C 1
ATOM 713 O O . GLY A 1 91 ? 8.259 0.408 -14.125 1.00 85.50 91 GLY A O 1
ATOM 714 N N . HIS A 1 92 ? 7.025 0.995 -12.317 1.00 88.69 92 HIS A N 1
ATOM 715 C CA . HIS A 1 92 ? 8.152 1.273 -11.437 1.00 88.69 92 HIS A CA 1
ATOM 716 C C . HIS A 1 92 ? 7.877 0.964 -9.973 1.00 88.69 92 HIS A C 1
ATOM 718 O O . HIS A 1 92 ? 6.771 0.598 -9.589 1.00 88.69 92 HIS A O 1
ATOM 724 N N . THR A 1 93 ? 8.924 1.080 -9.162 1.00 90.75 93 THR A N 1
ATOM 725 C CA . THR A 1 93 ? 8.883 0.965 -7.701 1.00 90.75 93 THR A CA 1
ATOM 726 C C . THR A 1 93 ? 9.621 2.138 -7.081 1.00 90.75 93 THR A C 1
ATOM 728 O O . THR A 1 93 ? 10.535 2.674 -7.704 1.00 90.75 93 THR A O 1
ATOM 731 N N . TRP A 1 94 ? 9.276 2.498 -5.851 1.00 92.88 94 TRP A N 1
ATOM 732 C CA . TRP A 1 94 ? 10.185 3.238 -4.975 1.00 92.88 94 TRP A CA 1
ATOM 733 C C . TRP A 1 94 ? 10.645 2.336 -3.838 1.00 92.88 94 TRP A C 1
ATOM 735 O O . TRP A 1 94 ? 10.000 1.329 -3.532 1.00 92.88 94 TRP A O 1
ATOM 745 N N . TRP A 1 95 ? 11.782 2.660 -3.230 1.00 93.75 95 TRP A N 1
ATOM 746 C CA . TRP A 1 95 ? 12.406 1.778 -2.254 1.00 93.75 95 TRP A CA 1
ATOM 747 C C . TRP A 1 95 ? 12.448 2.356 -0.853 1.00 93.75 95 TRP A C 1
ATOM 749 O O . TRP A 1 95 ? 12.696 3.537 -0.628 1.00 93.75 95 TRP A O 1
ATOM 759 N N . VAL A 1 96 ? 12.314 1.454 0.108 1.00 95.19 96 VAL A N 1
ATOM 760 C CA . VAL A 1 96 ? 12.688 1.667 1.502 1.00 95.19 96 VAL A CA 1
ATOM 761 C C . VAL A 1 96 ? 14.003 0.936 1.739 1.00 95.19 96 VAL A C 1
ATOM 763 O O . VAL A 1 96 ? 14.166 -0.213 1.331 1.00 95.19 96 VAL A O 1
ATOM 766 N N . ASN A 1 97 ? 14.933 1.585 2.437 1.00 93.81 97 ASN A N 1
ATOM 767 C CA . ASN A 1 97 ? 16.260 1.050 2.765 1.00 93.81 97 ASN A CA 1
ATOM 768 C C . ASN A 1 97 ? 17.134 0.705 1.547 1.00 93.81 97 ASN A C 1
ATOM 770 O O . ASN A 1 97 ? 17.962 -0.202 1.611 1.00 93.81 97 ASN A O 1
ATOM 774 N N . LEU A 1 98 ? 16.987 1.441 0.442 1.00 91.25 98 LEU A N 1
ATOM 775 C CA . LEU A 1 98 ? 17.919 1.342 -0.677 1.00 91.25 98 LEU A CA 1
ATOM 776 C C . LEU A 1 98 ? 19.246 2.009 -0.298 1.00 91.25 98 LEU A C 1
ATOM 778 O O . LEU A 1 98 ? 19.299 3.197 0.013 1.00 91.25 98 LEU A O 1
ATOM 782 N N . ARG A 1 99 ? 20.334 1.234 -0.288 1.00 85.25 99 ARG A N 1
ATOM 783 C CA . ARG A 1 99 ? 21.662 1.724 0.123 1.00 85.25 99 ARG A CA 1
ATOM 784 C C . ARG A 1 99 ? 22.360 2.499 -0.982 1.00 85.25 99 ARG A C 1
ATOM 786 O O . ARG A 1 99 ? 22.886 3.584 -0.749 1.00 85.25 99 ARG A O 1
ATOM 793 N N . ALA A 1 100 ? 22.356 1.923 -2.174 1.00 85.75 100 ALA A N 1
ATOM 794 C CA . ALA A 1 100 ? 22.934 2.479 -3.381 1.00 85.75 100 ALA A CA 1
ATOM 795 C C . ALA A 1 100 ? 22.337 1.767 -4.597 1.00 85.75 100 ALA A C 1
ATOM 797 O O . ALA A 1 100 ? 21.789 0.668 -4.488 1.00 85.75 100 ALA A O 1
ATOM 798 N N . LEU A 1 101 ? 22.494 2.373 -5.769 1.00 86.69 101 LEU A N 1
ATOM 799 C CA . LEU A 1 101 ? 22.266 1.672 -7.025 1.00 86.69 101 LEU A CA 1
ATOM 800 C C . LEU A 1 101 ? 23.491 0.818 -7.374 1.00 86.69 101 LEU A C 1
ATOM 802 O O . LEU A 1 101 ? 24.627 1.293 -7.313 1.00 86.69 101 LEU A O 1
ATOM 806 N N . HIS A 1 102 ? 23.276 -0.429 -7.800 1.00 87.19 102 HIS A N 1
ATOM 807 C CA . HIS A 1 102 ? 24.370 -1.323 -8.210 1.00 87.19 102 HIS A CA 1
ATOM 808 C C . HIS A 1 102 ? 24.956 -0.944 -9.569 1.00 87.19 102 HIS A C 1
ATOM 810 O O . HIS A 1 102 ? 26.114 -1.259 -9.866 1.00 87.19 102 HIS A O 1
ATOM 816 N N . ARG A 1 103 ? 24.178 -0.220 -10.377 1.00 87.25 103 ARG A N 1
ATOM 817 C CA . ARG A 1 103 ? 24.503 0.232 -11.734 1.00 87.25 103 ARG A CA 1
ATOM 818 C C . ARG A 1 103 ? 24.174 1.723 -11.891 1.00 87.25 103 ARG A C 1
ATOM 820 O O . ARG A 1 103 ? 23.421 2.269 -11.084 1.00 87.25 103 ARG A O 1
ATOM 827 N N . PRO A 1 104 ? 24.712 2.401 -12.917 1.00 85.75 104 PRO A N 1
ATOM 828 C CA . PRO A 1 104 ? 24.280 3.757 -13.250 1.00 85.75 104 PRO A CA 1
ATOM 829 C C . PRO A 1 104 ? 22.761 3.818 -13.463 1.00 85.75 104 PRO A C 1
ATOM 831 O O . PRO A 1 104 ? 22.188 2.896 -14.048 1.00 85.75 104 PRO A O 1
ATOM 834 N N . PHE A 1 105 ? 22.118 4.905 -13.023 1.00 82.69 105 PHE A N 1
ATOM 835 C CA . PHE A 1 105 ? 20.651 5.041 -13.012 1.00 82.69 105 PHE A CA 1
ATOM 836 C C . PHE A 1 105 ? 20.007 4.731 -14.372 1.00 82.69 105 PHE A C 1
ATOM 838 O O . PHE A 1 105 ? 18.998 4.038 -14.428 1.00 82.69 105 PHE A O 1
ATOM 845 N N . ARG A 1 106 ? 20.653 5.131 -15.478 1.00 81.50 106 ARG A N 1
ATOM 846 C CA . ARG A 1 106 ? 20.201 4.851 -16.853 1.00 81.50 106 ARG A CA 1
ATOM 847 C C . ARG A 1 106 ? 19.920 3.374 -17.164 1.00 81.50 106 ARG A C 1
ATOM 849 O O . ARG A 1 106 ? 19.188 3.104 -18.103 1.00 81.50 106 ARG A O 1
ATOM 856 N N . HIS A 1 107 ? 20.511 2.426 -16.433 1.00 84.38 107 HIS A N 1
ATOM 857 C CA . HIS A 1 107 ? 20.259 0.994 -16.633 1.00 84.38 107 HIS A CA 1
ATOM 858 C C . HIS A 1 107 ? 18.929 0.550 -16.024 1.00 84.38 107 HIS A C 1
ATOM 860 O O . HIS A 1 107 ? 18.342 -0.431 -16.473 1.00 84.38 107 HIS A O 1
ATOM 866 N N . TYR A 1 108 ? 18.440 1.288 -15.033 1.00 85.12 108 TYR A N 1
ATOM 867 C CA . TYR A 1 108 ? 17.154 1.058 -14.393 1.00 85.12 108 TYR A CA 1
ATOM 868 C C . TYR A 1 108 ? 16.022 1.839 -15.069 1.00 85.12 108 TYR A C 1
ATOM 870 O O . TYR A 1 108 ? 14.894 1.758 -14.606 1.00 85.12 108 TYR A O 1
ATOM 878 N N . THR A 1 109 ? 16.283 2.552 -16.168 1.00 82.75 109 THR A N 1
ATOM 879 C CA . THR A 1 109 ? 15.259 3.290 -16.919 1.00 82.75 109 THR A CA 1
ATOM 880 C C . THR A 1 109 ? 15.175 2.781 -18.353 1.00 82.75 109 THR A C 1
ATOM 882 O O . THR A 1 109 ? 16.191 2.677 -19.038 1.00 82.75 109 THR A O 1
ATOM 885 N N . ASP A 1 110 ? 13.968 2.490 -18.832 1.00 83.75 110 ASP A N 1
ATOM 886 C CA . ASP A 1 110 ? 13.719 2.164 -20.241 1.00 83.75 110 ASP A CA 1
ATOM 887 C C . ASP A 1 110 ? 13.660 3.467 -21.057 1.00 83.75 110 ASP A C 1
ATOM 889 O O . ASP A 1 110 ? 12.635 4.145 -21.096 1.00 83.75 110 ASP A O 1
ATOM 893 N N . ARG A 1 111 ? 14.785 3.877 -21.662 1.00 78.56 111 ARG A N 1
ATOM 894 C CA . ARG A 1 111 ? 14.925 5.198 -22.316 1.00 78.56 111 ARG A CA 1
ATOM 895 C C . ARG A 1 111 ? 14.012 5.375 -23.523 1.00 78.56 111 ARG A C 1
ATOM 897 O O . ARG A 1 111 ? 13.560 6.486 -23.798 1.00 78.56 111 ARG A O 1
ATOM 904 N N . THR A 1 112 ? 13.775 4.308 -24.277 1.00 78.62 112 THR A N 1
ATOM 905 C CA . THR A 1 112 ? 12.868 4.327 -25.432 1.00 78.62 112 THR A CA 1
ATOM 906 C C . THR A 1 112 ? 11.438 4.574 -24.975 1.00 78.62 112 THR A C 1
ATOM 908 O O . THR A 1 112 ? 10.741 5.413 -25.546 1.00 78.62 112 THR A O 1
ATOM 911 N N . MET A 1 113 ? 11.036 3.919 -23.890 1.00 77.19 113 MET A N 1
ATOM 912 C CA . MET A 1 113 ? 9.763 4.171 -23.241 1.00 77.19 113 MET A CA 1
ATOM 913 C C . MET A 1 113 ? 9.712 5.586 -22.651 1.00 77.19 113 MET A C 1
ATOM 915 O O . MET A 1 113 ? 8.711 6.267 -22.831 1.00 77.19 113 MET A O 1
ATOM 919 N N . GLU A 1 114 ? 10.756 6.079 -21.984 1.00 77.12 114 GLU A N 1
ATOM 920 C CA . GLU A 1 114 ? 10.705 7.417 -21.382 1.00 77.12 114 GLU A CA 1
ATOM 921 C C . GLU A 1 114 ? 10.508 8.498 -22.459 1.00 77.12 114 GLU A C 1
ATOM 923 O O . GLU A 1 114 ? 9.732 9.438 -22.285 1.00 77.12 114 GLU A O 1
ATOM 928 N N . ARG A 1 115 ? 11.137 8.331 -23.631 1.00 78.25 115 ARG A N 1
ATOM 929 C CA . ARG A 1 115 ? 10.856 9.178 -24.800 1.00 78.25 115 ARG A CA 1
ATOM 930 C C . ARG A 1 115 ? 9.395 9.087 -25.225 1.00 78.25 115 ARG A C 1
ATOM 932 O O . ARG A 1 115 ? 8.814 10.118 -25.551 1.00 78.25 115 ARG A O 1
ATOM 939 N N . HIS A 1 116 ? 8.804 7.892 -25.192 1.00 78.81 116 HIS A N 1
ATOM 940 C CA . HIS A 1 116 ? 7.372 7.718 -25.415 1.00 78.81 116 HIS A CA 1
ATOM 941 C C . HIS A 1 116 ? 6.539 8.416 -24.330 1.00 78.81 116 HIS A C 1
ATOM 943 O O . HIS A 1 116 ? 5.542 9.025 -24.668 1.00 78.81 116 HIS A O 1
ATOM 949 N N . TYR A 1 117 ? 6.939 8.430 -23.056 1.00 76.31 117 TYR A N 1
ATOM 950 C CA . TYR A 1 117 ? 6.219 9.181 -22.016 1.00 76.31 117 TYR A CA 1
ATOM 951 C C . TYR A 1 117 ? 6.202 10.685 -22.277 1.00 76.31 117 TYR A C 1
ATOM 953 O O . TYR A 1 117 ? 5.169 11.329 -22.100 1.00 76.31 117 TYR A O 1
ATOM 961 N N . VAL A 1 118 ? 7.340 11.238 -22.697 1.00 76.06 118 VAL A N 1
ATOM 962 C CA . VAL A 1 118 ? 7.495 12.677 -22.954 1.00 76.06 118 VAL A CA 1
ATOM 963 C C . VAL A 1 118 ? 6.841 13.090 -24.274 1.00 76.06 118 VAL A C 1
ATOM 965 O O . VAL A 1 118 ? 6.251 14.163 -24.364 1.00 76.06 118 VAL A O 1
ATOM 968 N N . SER A 1 119 ? 6.943 12.246 -25.299 1.00 78.25 119 SER A N 1
ATOM 969 C CA . SER A 1 119 ? 6.408 12.494 -26.637 1.00 78.25 119 SER A CA 1
ATOM 970 C C . SER A 1 119 ? 5.771 11.213 -27.189 1.00 78.25 119 SER A C 1
ATOM 972 O O . SER A 1 119 ? 6.394 10.518 -28.000 1.00 78.25 119 SER A O 1
ATOM 974 N N . PRO A 1 120 ? 4.540 10.877 -26.757 1.00 78.81 120 PRO A N 1
ATOM 975 C CA . PRO A 1 120 ? 3.886 9.627 -27.132 1.00 78.81 120 PRO A CA 1
ATOM 976 C C . PRO A 1 120 ? 3.708 9.513 -28.641 1.00 78.81 120 PRO A C 1
ATOM 978 O O . PRO A 1 120 ? 3.275 10.459 -29.298 1.00 78.81 120 PRO A O 1
ATOM 981 N N . VAL A 1 121 ? 4.033 8.348 -29.195 1.00 72.94 121 VAL A N 1
ATOM 982 C CA . VAL A 1 121 ? 3.789 8.033 -30.610 1.00 72.94 121 VAL A CA 1
ATOM 983 C C . VAL A 1 121 ? 2.454 7.309 -30.763 1.00 72.94 121 VAL A C 1
ATOM 985 O O . VAL A 1 121 ? 2.028 6.593 -29.863 1.00 72.94 121 VAL A O 1
ATOM 988 N N . THR A 1 122 ? 1.794 7.474 -31.908 1.00 65.75 122 THR A N 1
ATOM 989 C CA . THR A 1 122 ? 0.471 6.888 -32.190 1.00 65.75 122 THR A CA 1
ATOM 990 C C . THR A 1 122 ? 0.512 5.427 -32.663 1.00 65.75 122 THR A C 1
ATOM 992 O O . THR A 1 122 ? -0.542 4.849 -32.909 1.00 65.75 122 THR A O 1
ATOM 995 N N . GLY A 1 123 ? 1.703 4.835 -32.819 1.00 71.25 123 GLY A N 1
ATOM 996 C CA . GLY A 1 123 ? 1.891 3.429 -33.201 1.00 71.25 123 GLY A CA 1
ATOM 997 C C . GLY A 1 123 ? 1.694 2.446 -32.041 1.00 71.25 123 GLY A C 1
ATOM 998 O O . GLY A 1 123 ? 1.422 2.855 -30.914 1.00 71.25 123 GLY A O 1
ATOM 999 N N . ASN A 1 124 ? 1.852 1.146 -32.310 1.00 73.50 124 ASN A N 1
ATOM 1000 C CA . ASN A 1 124 ? 1.724 0.095 -31.300 1.00 73.50 124 ASN A CA 1
ATOM 1001 C C . ASN A 1 124 ? 2.858 0.192 -30.252 1.00 73.50 124 ASN A C 1
ATOM 1003 O O . ASN A 1 124 ? 4.014 -0.077 -30.591 1.00 73.50 124 ASN A O 1
ATOM 1007 N N . PRO A 1 125 ? 2.572 0.507 -28.972 1.00 71.00 125 PRO A N 1
ATOM 1008 C CA . PRO A 1 125 ? 3.609 0.642 -27.946 1.00 71.00 125 PRO A CA 1
ATOM 1009 C C . PRO A 1 125 ? 4.381 -0.660 -27.671 1.00 71.00 125 PRO A C 1
ATOM 1011 O O . PRO A 1 125 ? 5.475 -0.618 -27.109 1.00 71.00 125 PRO A O 1
ATOM 1014 N N . ALA A 1 126 ? 3.841 -1.820 -28.065 1.00 73.62 126 ALA A N 1
ATOM 1015 C CA . ALA A 1 126 ? 4.527 -3.107 -27.948 1.00 73.62 126 ALA A CA 1
ATOM 1016 C C . ALA A 1 126 ? 5.749 -3.237 -28.883 1.00 73.62 126 ALA A C 1
ATOM 1018 O O . ALA A 1 126 ? 6.643 -4.028 -28.599 1.00 73.62 126 ALA A O 1
ATOM 1019 N N . GLU A 1 127 ? 5.828 -2.447 -29.959 1.00 77.56 127 GLU A N 1
ATOM 1020 C CA . GLU A 1 127 ? 6.937 -2.488 -30.930 1.00 77.56 127 GLU A CA 1
ATOM 1021 C C . GLU A 1 127 ? 8.181 -1.714 -30.466 1.00 77.56 127 GLU A C 1
ATOM 1023 O O . GLU A 1 127 ? 9.255 -1.836 -31.055 1.00 77.56 127 GLU A O 1
ATOM 1028 N N . ILE A 1 128 ? 8.065 -0.919 -29.398 1.00 77.94 128 ILE A N 1
ATOM 1029 C CA . ILE A 1 128 ? 9.181 -0.147 -28.844 1.00 77.94 128 ILE A CA 1
ATOM 1030 C C . ILE A 1 128 ? 10.232 -1.132 -28.286 1.00 77.94 128 ILE A C 1
ATOM 1032 O O . ILE A 1 128 ? 9.877 -1.962 -27.453 1.00 77.94 128 ILE A O 1
ATOM 1036 N N . PRO A 1 129 ? 11.527 -1.070 -28.644 1.00 81.00 129 PRO A N 1
ATOM 1037 C CA . PRO A 1 129 ? 12.546 -1.960 -28.069 1.00 81.00 129 PRO A CA 1
ATOM 1038 C C . PRO A 1 129 ? 12.696 -1.773 -26.552 1.00 81.00 129 PRO A C 1
ATOM 1040 O O . PRO A 1 129 ? 12.675 -0.636 -26.086 1.00 81.00 129 PRO A O 1
ATOM 1043 N N . TYR A 1 130 ? 12.811 -2.861 -25.779 1.00 80.94 130 TYR A N 1
ATOM 1044 C CA . TYR A 1 130 ? 13.029 -2.815 -24.322 1.00 80.94 130 TYR A CA 1
ATOM 1045 C C . TYR A 1 130 ? 14.529 -2.779 -24.019 1.00 80.94 130 TYR A C 1
ATOM 1047 O O . TYR A 1 130 ? 15.231 -3.751 -24.295 1.00 80.94 130 TYR A O 1
ATOM 1055 N N . GLU A 1 131 ? 15.017 -1.669 -23.458 1.00 78.44 131 GLU A N 1
ATOM 1056 C CA . GLU A 1 131 ? 16.462 -1.428 -23.280 1.00 78.44 131 GLU A CA 1
ATOM 1057 C C . GLU A 1 131 ? 16.924 -1.445 -21.812 1.00 78.44 131 GLU A C 1
ATOM 1059 O O . GLU A 1 131 ? 18.121 -1.358 -21.529 1.00 78.44 131 GLU A O 1
ATOM 1064 N N . SER A 1 132 ? 15.993 -1.550 -20.860 1.00 81.94 132 SER A N 1
ATOM 1065 C CA . SER A 1 132 ? 16.310 -1.537 -19.428 1.00 81.94 132 SER A CA 1
ATOM 1066 C C . SER A 1 132 ? 16.799 -2.897 -18.921 1.00 81.94 132 SER A C 1
ATOM 1068 O O . SER A 1 132 ? 16.566 -3.942 -19.531 1.00 81.94 132 SER A O 1
ATOM 1070 N N . VAL A 1 133 ? 17.449 -2.907 -17.755 1.00 78.94 133 VAL A N 1
ATOM 1071 C CA . VAL A 1 133 ? 17.703 -4.144 -17.008 1.00 78.94 133 VAL A CA 1
ATOM 1072 C C . VAL A 1 133 ? 16.362 -4.852 -16.752 1.00 78.94 133 VAL A C 1
ATOM 1074 O O . VAL A 1 133 ? 15.361 -4.194 -16.444 1.00 78.94 133 VAL A O 1
ATOM 1077 N N . PRO A 1 134 ? 16.287 -6.190 -16.876 1.00 80.94 134 PRO A N 1
ATOM 1078 C CA . PRO A 1 134 ? 15.081 -6.912 -16.501 1.00 80.94 134 PRO A CA 1
ATOM 1079 C C . PRO A 1 134 ? 14.705 -6.613 -15.045 1.00 80.94 134 PRO A C 1
ATOM 1081 O O . PRO A 1 134 ? 15.537 -6.726 -14.148 1.00 80.94 134 PRO A O 1
ATOM 1084 N N . MET A 1 135 ? 13.442 -6.261 -14.801 1.00 81.12 135 MET A N 1
ATOM 1085 C CA . MET A 1 135 ? 12.966 -5.806 -13.484 1.00 81.12 135 MET A CA 1
ATOM 1086 C C . MET A 1 135 ? 13.309 -6.778 -12.349 1.00 81.12 135 MET A C 1
ATOM 1088 O O . MET A 1 135 ? 13.729 -6.355 -11.279 1.00 81.12 135 MET A O 1
ATOM 1092 N N . HIS A 1 136 ? 13.219 -8.086 -12.599 1.00 80.31 136 HIS A N 1
ATOM 1093 C CA . HIS A 1 136 ? 13.579 -9.109 -11.619 1.00 80.31 136 HIS A CA 1
ATOM 1094 C C . HIS A 1 136 ? 15.074 -9.105 -11.256 1.00 80.31 136 HIS A C 1
ATOM 1096 O O . HIS A 1 136 ? 15.421 -9.400 -10.119 1.00 80.31 136 HIS A O 1
ATOM 1102 N N . VAL A 1 137 ? 15.973 -8.743 -12.176 1.00 81.88 137 VAL A N 1
ATOM 1103 C CA . VAL A 1 137 ? 17.403 -8.593 -11.860 1.00 81.88 137 VAL A CA 1
ATOM 1104 C C . VAL A 1 137 ? 17.598 -7.386 -10.952 1.00 81.88 137 VAL A C 1
ATOM 1106 O O . VAL A 1 137 ? 18.208 -7.509 -9.894 1.00 81.88 137 VAL A O 1
ATOM 1109 N N . ALA A 1 138 ? 17.019 -6.243 -11.327 1.00 82.94 138 ALA A N 1
ATOM 1110 C CA . ALA A 1 138 ? 17.102 -5.030 -10.524 1.00 82.94 138 ALA A CA 1
ATOM 1111 C C . ALA A 1 138 ? 16.517 -5.226 -9.117 1.00 82.94 138 ALA A C 1
ATOM 1113 O O . ALA A 1 138 ? 17.100 -4.794 -8.126 1.00 82.94 138 ALA A O 1
ATOM 1114 N N . TRP A 1 139 ? 15.394 -5.939 -9.015 1.00 87.19 139 TRP A N 1
ATOM 1115 C CA . TRP A 1 139 ? 14.803 -6.280 -7.732 1.00 87.19 139 TRP A CA 1
ATOM 1116 C C . TRP A 1 139 ? 15.678 -7.216 -6.910 1.00 87.19 139 TRP A C 1
ATOM 1118 O O . TRP A 1 139 ? 15.883 -6.945 -5.732 1.00 87.19 139 TRP A O 1
ATOM 1128 N N . ALA A 1 140 ? 16.215 -8.283 -7.504 1.00 86.25 140 ALA A N 1
ATOM 1129 C CA . ALA A 1 140 ? 17.063 -9.234 -6.790 1.00 86.25 140 ALA A CA 1
ATOM 1130 C C . ALA A 1 140 ? 18.303 -8.560 -6.179 1.00 86.25 140 ALA A C 1
ATOM 1132 O O . ALA A 1 140 ? 18.613 -8.816 -5.017 1.00 86.25 140 ALA A O 1
ATOM 1133 N N . GLU A 1 141 ? 18.965 -7.674 -6.934 1.00 88.31 141 GLU A N 1
ATOM 1134 C CA . GLU A 1 141 ? 20.129 -6.907 -6.468 1.00 88.31 141 GLU A CA 1
ATOM 1135 C C . GLU A 1 141 ? 19.785 -6.073 -5.216 1.00 88.31 141 GLU A C 1
ATOM 1137 O O . GLU A 1 141 ? 20.474 -6.154 -4.202 1.00 88.31 141 GLU A O 1
ATOM 1142 N N . HIS A 1 142 ? 18.688 -5.311 -5.241 1.00 90.44 142 HIS A N 1
ATOM 1143 C CA . HIS A 1 142 ? 18.307 -4.438 -4.122 1.00 90.44 142 HIS A CA 1
ATOM 1144 C C . HIS A 1 142 ? 17.691 -5.192 -2.934 1.00 90.44 142 HIS A C 1
ATOM 1146 O O . HIS A 1 142 ? 17.908 -4.824 -1.778 1.00 90.44 142 HIS A O 1
ATOM 1152 N N . LEU A 1 143 ? 16.942 -6.265 -3.191 1.00 90.44 143 LEU A N 1
ATOM 1153 C CA . LEU A 1 143 ? 16.382 -7.122 -2.144 1.00 90.44 143 LEU A CA 1
ATOM 1154 C C . LEU A 1 143 ? 17.486 -7.832 -1.350 1.00 90.44 143 LEU A C 1
ATOM 1156 O O . LEU A 1 143 ? 17.358 -7.954 -0.131 1.00 90.44 143 LEU A O 1
ATOM 1160 N N . ALA A 1 144 ? 18.576 -8.247 -2.009 1.00 89.12 144 ALA A N 1
ATOM 1161 C CA . ALA A 1 144 ? 19.732 -8.863 -1.354 1.00 89.12 144 ALA A CA 1
ATOM 1162 C C . ALA A 1 144 ? 20.414 -7.926 -0.339 1.00 89.12 144 ALA A C 1
ATOM 1164 O O . ALA A 1 144 ? 20.898 -8.393 0.690 1.00 89.12 144 ALA A O 1
ATOM 1165 N N . ASP A 1 145 ? 20.366 -6.610 -0.570 1.00 89.88 145 ASP A N 1
ATOM 1166 C CA . ASP A 1 145 ? 20.882 -5.590 0.357 1.00 89.88 145 ASP A CA 1
ATOM 1167 C C . ASP A 1 145 ? 19.900 -5.234 1.484 1.00 89.88 145 ASP A C 1
ATOM 1169 O O . ASP A 1 145 ? 20.152 -4.340 2.299 1.00 89.88 145 ASP A O 1
ATOM 1173 N N . GLY A 1 146 ? 18.742 -5.892 1.526 1.00 91.44 146 GLY A N 1
ATOM 1174 C CA . GLY A 1 146 ? 17.699 -5.568 2.480 1.00 91.44 146 GLY A CA 1
ATOM 1175 C C . GLY A 1 146 ? 16.965 -4.270 2.145 1.00 91.44 146 GLY A C 1
ATOM 1176 O O . GLY A 1 146 ? 16.475 -3.610 3.071 1.00 91.44 146 GLY A O 1
ATOM 1177 N N . ALA A 1 147 ? 16.805 -3.924 0.866 1.00 93.88 147 ALA A N 1
ATOM 1178 C CA . ALA A 1 147 ? 15.792 -2.957 0.452 1.00 93.88 147 ALA A CA 1
ATOM 1179 C C . ALA A 1 147 ? 14.384 -3.590 0.470 1.00 93.88 147 ALA A C 1
ATOM 1181 O O . ALA A 1 147 ? 14.212 -4.810 0.586 1.00 93.88 147 ALA A O 1
ATOM 1182 N N . VAL A 1 148 ? 13.355 -2.752 0.406 1.00 95.44 148 VAL A N 1
ATOM 1183 C CA . VAL A 1 148 ? 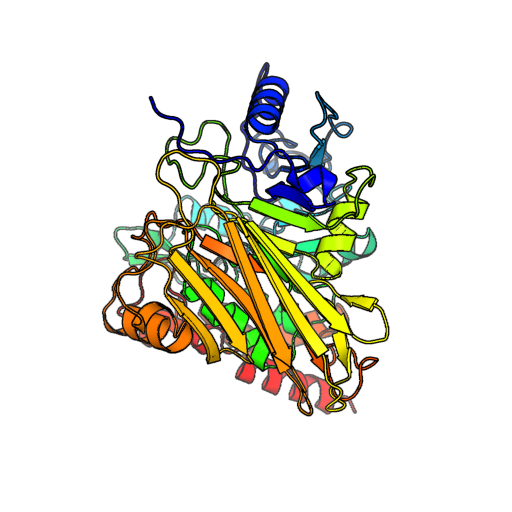11.950 -3.151 0.279 1.00 95.44 148 VAL A CA 1
ATOM 1184 C C . VAL A 1 148 ? 11.342 -2.336 -0.857 1.00 95.44 148 VAL A C 1
ATOM 1186 O O . VAL A 1 148 ? 11.298 -1.111 -0.731 1.00 95.44 148 VAL A O 1
ATOM 1189 N N . PRO A 1 149 ? 10.898 -2.969 -1.954 1.00 93.94 149 PRO A N 1
ATOM 1190 C CA . PRO A 1 149 ? 10.199 -2.260 -3.009 1.00 93.94 149 PRO A CA 1
ATOM 1191 C C . PRO A 1 149 ? 8.771 -1.975 -2.561 1.00 93.94 149 PRO A C 1
ATOM 1193 O O . PRO A 1 149 ? 8.122 -2.810 -1.924 1.00 93.94 149 PRO A O 1
ATOM 1196 N N . VAL A 1 150 ? 8.276 -0.806 -2.933 1.00 95.25 150 VAL A N 1
ATOM 1197 C CA . VAL A 1 150 ? 6.880 -0.427 -2.783 1.00 95.25 150 VAL A CA 1
ATOM 1198 C C . VAL A 1 150 ? 6.325 -0.111 -4.159 1.00 95.25 150 VAL A C 1
ATOM 1200 O O . VAL A 1 150 ? 6.939 0.632 -4.924 1.00 95.25 150 VAL A O 1
ATOM 1203 N N . HIS A 1 151 ? 5.183 -0.719 -4.477 1.00 94.31 151 HIS A N 1
ATOM 1204 C CA . HIS A 1 151 ? 4.492 -0.546 -5.750 1.00 94.31 151 HIS A CA 1
ATOM 1205 C C . HIS A 1 151 ? 3.593 0.696 -5.691 1.00 94.31 151 HIS A C 1
ATOM 1207 O O . HIS A 1 151 ? 2.589 0.675 -4.966 1.00 94.31 151 HIS A O 1
ATOM 1213 N N . PRO A 1 152 ? 3.958 1.770 -6.408 1.00 93.25 152 PRO A N 1
ATOM 1214 C CA . PRO A 1 152 ? 3.276 3.046 -6.352 1.00 93.25 152 PRO A CA 1
ATOM 1215 C C . PRO A 1 152 ? 2.054 3.071 -7.251 1.00 93.25 152 PRO A C 1
ATOM 1217 O O . PRO A 1 152 ? 1.983 2.340 -8.246 1.00 93.25 152 PRO A O 1
ATOM 1220 N N . HIS A 1 153 ? 1.121 3.957 -6.895 1.00 92.62 153 HIS A N 1
ATOM 1221 C CA . HIS A 1 153 ? -0.064 4.343 -7.657 1.00 92.62 153 HIS A CA 1
ATOM 1222 C C . HIS A 1 153 ? -0.580 3.232 -8.600 1.00 92.62 153 HIS A C 1
ATOM 1224 O O . HIS A 1 153 ? -0.525 3.362 -9.830 1.00 92.62 153 HIS A O 1
ATOM 1230 N N . PRO A 1 154 ? -1.009 2.081 -8.043 1.00 92.62 154 PRO A N 1
ATOM 1231 C CA . PRO A 1 154 ? -1.012 0.806 -8.759 1.00 92.62 154 PRO A CA 1
ATOM 1232 C C . PRO A 1 154 ? -2.081 0.689 -9.849 1.00 92.62 154 PRO A C 1
ATOM 1234 O O . PRO A 1 154 ? -2.000 -0.191 -10.703 1.00 92.62 154 PRO A O 1
ATOM 1237 N N . THR A 1 155 ? -3.069 1.582 -9.849 1.00 92.56 155 THR A N 1
ATOM 1238 C CA . THR A 1 155 ? -4.101 1.666 -10.891 1.00 92.56 155 THR A CA 1
ATOM 1239 C C . THR A 1 155 ? -3.987 2.947 -11.723 1.00 92.56 155 THR A C 1
ATOM 1241 O O . THR A 1 155 ? -4.902 3.289 -12.470 1.00 92.56 155 THR A O 1
ATOM 1244 N N . SER A 1 156 ? -2.865 3.667 -11.618 1.00 88.19 156 SER A N 1
ATOM 1245 C CA . SER A 1 156 ? -2.608 4.876 -12.399 1.00 88.19 156 SER A CA 1
ATOM 1246 C C . SER A 1 156 ? -2.270 4.564 -13.856 1.00 88.19 156 SER A C 1
ATOM 1248 O O . SER A 1 156 ? -1.481 3.670 -14.176 1.00 88.19 156 SER A O 1
ATOM 1250 N N . TRP A 1 157 ? -2.872 5.358 -14.737 1.00 87.19 157 TRP A N 1
ATOM 1251 C CA . TRP A 1 157 ? -2.569 5.440 -16.157 1.00 87.19 157 TRP A CA 1
ATOM 1252 C C . TRP A 1 157 ? -2.937 6.832 -16.665 1.00 87.19 157 TRP A C 1
ATOM 1254 O O . TRP A 1 157 ? -3.712 7.544 -16.026 1.00 87.19 157 TRP A O 1
ATOM 1264 N N . TRP A 1 158 ? -2.417 7.223 -17.826 1.00 81.25 158 TRP A N 1
ATOM 1265 C CA . TRP A 1 158 ? -2.841 8.451 -18.496 1.00 81.25 158 TRP A CA 1
ATOM 1266 C C . TRP A 1 158 ? -2.838 8.305 -20.015 1.00 81.25 158 TRP A C 1
ATOM 1268 O O . TRP A 1 158 ? -2.291 7.356 -20.587 1.00 81.25 158 TRP A O 1
ATOM 1278 N N . THR A 1 159 ? -3.468 9.276 -20.668 1.00 80.12 159 THR A N 1
ATOM 1279 C CA . THR A 1 159 ? -3.483 9.424 -22.121 1.00 80.12 159 THR A CA 1
ATOM 1280 C C . THR A 1 159 ? -2.864 10.739 -22.554 1.00 80.12 159 THR A C 1
ATOM 1282 O O . THR A 1 159 ? -2.995 11.751 -21.870 1.00 80.12 159 THR A O 1
ATOM 1285 N N . ALA A 1 160 ? -2.268 10.733 -23.738 1.00 78.00 160 ALA A N 1
ATOM 1286 C CA . ALA A 1 160 ? -1.863 11.923 -24.468 1.00 78.00 160 ALA A CA 1
ATOM 1287 C C . ALA A 1 160 ? -2.712 12.113 -25.729 1.00 78.00 160 ALA A C 1
ATOM 1289 O O . ALA A 1 160 ? -3.608 11.313 -26.016 1.00 78.00 160 ALA A O 1
ATOM 1290 N N . HIS A 1 161 ? -2.419 13.183 -26.477 1.00 78.00 161 HIS A N 1
ATOM 1291 C CA . HIS A 1 161 ? -3.069 13.495 -27.754 1.00 78.00 161 HIS A CA 1
ATOM 1292 C C . HIS A 1 161 ? -4.595 13.547 -27.641 1.00 78.00 161 HIS A C 1
ATOM 1294 O O . HIS A 1 161 ? -5.293 12.954 -28.459 1.00 78.00 161 HIS A O 1
ATOM 1300 N N . GLU A 1 162 ? -5.100 14.229 -26.607 1.00 77.56 162 GLU A N 1
ATOM 1301 C CA . GLU A 1 162 ? -6.542 14.370 -26.331 1.00 77.56 162 GLU A CA 1
ATOM 1302 C C . GLU A 1 162 ? -7.246 13.020 -26.112 1.00 77.56 162 GLU A C 1
ATOM 1304 O O . GLU A 1 162 ? -8.345 12.777 -26.597 1.00 77.56 162 GLU A O 1
ATOM 1309 N N . GLY A 1 163 ? -6.593 12.096 -25.401 1.00 72.25 163 GLY A N 1
ATOM 1310 C CA . GLY A 1 163 ? -7.175 10.785 -25.094 1.00 72.25 163 GLY A CA 1
ATOM 1311 C C . GLY A 1 163 ? -6.864 9.694 -26.120 1.00 72.25 163 GLY A C 1
ATOM 1312 O O . GLY A 1 163 ? -7.124 8.521 -25.847 1.00 72.25 163 GLY A O 1
ATOM 1313 N N . ARG A 1 164 ? -6.281 10.052 -27.273 1.00 71.38 164 ARG A N 1
ATOM 1314 C CA . ARG A 1 164 ? -6.038 9.124 -28.392 1.00 71.38 164 ARG A CA 1
ATOM 1315 C C . ARG A 1 164 ? -4.915 8.125 -28.142 1.00 71.38 164 ARG A C 1
ATOM 1317 O O . ARG A 1 164 ? -4.934 7.046 -28.724 1.00 71.38 164 ARG A O 1
ATOM 1324 N N . THR A 1 165 ? -3.940 8.463 -27.302 1.00 75.62 165 THR A N 1
ATOM 1325 C CA . THR A 1 165 ? -2.768 7.606 -27.077 1.00 75.62 165 THR A CA 1
ATOM 1326 C C . THR A 1 165 ? -2.670 7.225 -25.617 1.00 75.62 165 THR A C 1
ATOM 1328 O O . THR A 1 165 ? -2.462 8.088 -24.768 1.00 75.62 165 THR A O 1
ATOM 1331 N N . PHE A 1 166 ? -2.815 5.933 -25.330 1.00 81.62 166 PHE A N 1
ATOM 1332 C CA . PHE A 1 166 ? -2.504 5.375 -24.020 1.00 81.62 166 PHE A CA 1
ATOM 1333 C C . PHE A 1 166 ? -0.993 5.418 -23.805 1.00 81.62 166 PHE A C 1
ATOM 1335 O O . PHE A 1 166 ? -0.249 4.997 -24.686 1.00 81.62 166 PHE A O 1
ATOM 1342 N N . VAL A 1 167 ? -0.551 5.944 -22.664 1.00 77.12 167 VAL A N 1
ATOM 1343 C CA . VAL A 1 167 ? 0.884 6.124 -22.416 1.00 77.12 167 VAL A CA 1
ATOM 1344 C C . VAL A 1 167 ? 1.455 4.978 -21.589 1.00 77.12 167 VAL A C 1
ATOM 1346 O O . VAL A 1 167 ? 2.478 4.419 -21.967 1.00 77.12 167 VAL A O 1
ATOM 1349 N N . THR A 1 168 ? 0.819 4.612 -20.472 1.00 74.06 168 THR A N 1
ATOM 1350 C CA . THR A 1 168 ? 1.240 3.469 -19.645 1.00 74.06 168 THR A CA 1
ATOM 1351 C C . THR A 1 168 ? 0.227 3.144 -18.560 1.00 74.06 168 THR A C 1
ATOM 1353 O O . THR A 1 168 ? -0.520 4.016 -18.123 1.00 74.06 168 THR A O 1
ATOM 1356 N N . ASN A 1 169 ? 0.301 1.916 -18.050 1.00 76.00 169 ASN A N 1
ATOM 1357 C CA . ASN A 1 169 ? -0.079 1.581 -16.680 1.00 76.00 169 ASN A CA 1
ATOM 1358 C C . ASN A 1 169 ? 1.207 1.470 -15.847 1.00 76.00 169 ASN A C 1
ATOM 1360 O O . ASN A 1 169 ? 2.148 0.793 -16.265 1.00 76.00 169 ASN A O 1
ATOM 1364 N N . ILE A 1 170 ? 1.269 2.142 -14.698 1.00 76.12 170 ILE A N 1
ATOM 1365 C CA . ILE A 1 170 ? 2.512 2.295 -13.927 1.00 76.12 170 ILE A CA 1
ATOM 1366 C C . ILE A 1 170 ? 2.800 1.121 -12.965 1.00 76.12 170 ILE A C 1
ATOM 1368 O O . ILE A 1 170 ? 3.794 1.120 -12.244 1.00 76.12 170 ILE A O 1
ATOM 1372 N N . SER A 1 171 ? 1.963 0.082 -12.956 1.00 83.31 171 SER A N 1
ATOM 1373 C CA . SER A 1 171 ? 2.156 -1.118 -12.126 1.00 83.31 171 SER A CA 1
ATOM 1374 C C . SER A 1 171 ? 1.815 -2.417 -12.866 1.00 83.31 171 SER A C 1
ATOM 1376 O O . SER A 1 171 ? 1.404 -3.403 -12.257 1.00 83.31 171 SER A O 1
ATOM 1378 N N . ALA A 1 172 ? 2.021 -2.465 -14.187 1.00 87.38 172 ALA A N 1
ATOM 1379 C CA . ALA A 1 172 ? 1.715 -3.647 -15.001 1.00 87.38 172 ALA A CA 1
ATOM 1380 C C . ALA A 1 172 ? 2.434 -4.932 -14.530 1.00 87.38 172 ALA A C 1
ATOM 1382 O O . ALA A 1 172 ? 1.924 -6.034 -14.724 1.00 87.38 172 ALA A O 1
ATOM 1383 N N . LEU A 1 173 ? 3.595 -4.808 -13.878 1.00 87.25 173 LEU A N 1
ATOM 1384 C CA . LEU A 1 173 ? 4.346 -5.941 -13.326 1.00 87.25 173 LEU A CA 1
ATOM 1385 C C . LEU A 1 173 ? 3.981 -6.347 -11.895 1.00 87.25 173 LEU A C 1
ATOM 1387 O O . LEU A 1 173 ? 4.479 -7.373 -11.424 1.00 87.25 173 LEU A O 1
ATOM 1391 N N . LEU A 1 174 ? 3.126 -5.592 -11.203 1.00 90.44 174 LEU A N 1
ATOM 1392 C CA . LEU A 1 174 ? 2.716 -5.910 -9.834 1.00 90.44 174 LEU A CA 1
ATOM 1393 C C . LEU A 1 174 ? 2.213 -7.365 -9.689 1.00 90.44 174 LEU A C 1
ATOM 1395 O O . LEU A 1 174 ? 2.691 -8.045 -8.778 1.00 90.44 174 LEU A O 1
ATOM 1399 N N . PRO A 1 175 ? 1.346 -7.908 -10.577 1.00 91.94 175 PRO A N 1
ATOM 1400 C CA . PRO A 1 175 ? 0.909 -9.303 -10.479 1.00 91.94 175 PRO A CA 1
ATOM 1401 C C . PRO A 1 175 ? 2.069 -10.302 -10.498 1.00 91.94 175 PRO A C 1
ATOM 1403 O O . PRO A 1 175 ? 2.133 -11.196 -9.656 1.00 91.94 175 PRO A O 1
ATOM 1406 N N . LEU A 1 176 ? 3.017 -10.134 -11.426 1.00 90.81 176 LEU A N 1
ATOM 1407 C CA . LEU A 1 176 ? 4.172 -11.025 -11.537 1.00 90.81 176 LEU A CA 1
ATOM 1408 C C . LEU A 1 176 ? 5.106 -10.889 -10.332 1.00 90.81 176 LEU A C 1
ATOM 1410 O O . LEU A 1 176 ? 5.621 -11.900 -9.858 1.00 90.81 176 LEU A O 1
ATOM 1414 N N . TYR A 1 177 ? 5.282 -9.680 -9.790 1.00 90.06 177 TYR A N 1
ATOM 1415 C CA . TYR A 1 177 ? 6.058 -9.487 -8.566 1.00 90.06 177 TYR A CA 1
ATOM 1416 C C . TYR A 1 177 ? 5.437 -10.230 -7.379 1.00 90.06 177 TYR A C 1
ATOM 1418 O O . TYR A 1 177 ? 6.127 -11.018 -6.731 1.00 90.06 177 TYR A O 1
ATOM 1426 N N . VAL A 1 178 ? 4.132 -10.070 -7.141 1.00 91.69 178 VAL A N 1
ATOM 1427 C CA . VAL A 1 178 ? 3.426 -10.783 -6.063 1.00 91.69 178 VAL A CA 1
ATOM 1428 C C . VAL A 1 178 ? 3.535 -12.302 -6.245 1.00 91.69 178 VAL A C 1
ATOM 1430 O O . VAL A 1 178 ? 3.819 -13.026 -5.292 1.00 91.69 178 VAL A O 1
ATOM 1433 N N . LEU A 1 179 ? 3.392 -12.797 -7.479 1.00 91.81 179 LEU A N 1
ATOM 1434 C CA . LEU A 1 179 ? 3.518 -14.223 -7.802 1.00 91.81 179 LEU A CA 1
ATOM 1435 C C . LEU A 1 179 ? 4.959 -14.749 -7.706 1.00 91.81 179 LEU A C 1
ATOM 1437 O O . LEU A 1 179 ? 5.169 -15.963 -7.632 1.00 91.81 179 LEU A O 1
ATOM 1441 N N . SER A 1 180 ? 5.961 -13.872 -7.702 1.00 85.94 180 SER A N 1
ATOM 1442 C CA . SER A 1 180 ? 7.365 -14.273 -7.633 1.00 85.94 180 SER A CA 1
ATOM 1443 C C . SER A 1 180 ? 7.826 -14.687 -6.248 1.00 85.94 180 SER A C 1
ATOM 1445 O O . SER A 1 180 ? 8.739 -15.504 -6.148 1.00 85.94 180 SER A O 1
ATOM 1447 N N . GLY A 1 181 ? 7.217 -14.118 -5.202 1.00 80.00 181 GLY A N 1
ATOM 1448 C CA . GLY A 1 181 ? 7.661 -14.241 -3.813 1.00 80.00 181 GLY A CA 1
ATOM 1449 C C . GLY A 1 181 ? 9.120 -13.832 -3.576 1.00 80.00 181 GLY A C 1
ATOM 1450 O O . GLY A 1 181 ? 9.722 -14.298 -2.614 1.00 80.00 181 GLY A O 1
ATOM 1451 N N . MET A 1 182 ? 9.704 -12.992 -4.441 1.00 79.94 182 MET A N 1
ATOM 1452 C CA . MET A 1 182 ? 11.092 -12.527 -4.302 1.00 79.94 182 MET A CA 1
ATOM 1453 C C . MET A 1 182 ? 11.319 -11.660 -3.062 1.00 79.94 182 MET A C 1
ATOM 1455 O O . MET A 1 182 ? 12.431 -11.592 -2.546 1.00 79.94 182 MET A O 1
ATOM 1459 N N . GLY A 1 183 ? 10.278 -10.983 -2.593 1.00 83.44 183 GLY A N 1
ATOM 1460 C CA . GLY A 1 183 ? 10.352 -10.074 -1.465 1.00 83.44 183 GLY A CA 1
ATOM 1461 C C . GLY A 1 183 ? 8.977 -9.834 -0.851 1.00 83.44 183 GLY A C 1
ATOM 1462 O O . GLY A 1 183 ? 7.994 -10.456 -1.264 1.00 83.44 183 GLY A O 1
ATOM 1463 N N . PRO A 1 184 ? 8.888 -8.932 0.140 1.00 88.06 184 PRO A N 1
ATOM 1464 C CA . PRO A 1 184 ? 7.598 -8.505 0.668 1.00 88.06 184 PRO A CA 1
ATOM 1465 C C . PRO A 1 184 ? 6.757 -7.882 -0.454 1.00 88.06 184 PRO A C 1
ATOM 1467 O O . PRO A 1 184 ? 7.279 -7.118 -1.271 1.00 88.06 184 PRO A O 1
ATOM 1470 N N . ALA A 1 185 ? 5.458 -8.172 -0.475 1.00 92.25 185 ALA A N 1
ATOM 1471 C CA . ALA A 1 185 ? 4.512 -7.421 -1.286 1.00 92.25 185 ALA A CA 1
ATOM 1472 C C . ALA A 1 185 ? 4.103 -6.165 -0.508 1.00 92.25 185 ALA A C 1
ATOM 1474 O O . ALA A 1 185 ? 3.462 -6.255 0.539 1.00 92.25 185 ALA A O 1
ATOM 1475 N N . VAL A 1 186 ? 4.495 -4.994 -1.003 1.00 95.94 186 VAL A N 1
ATOM 1476 C CA . VAL A 1 186 ? 4.110 -3.701 -0.429 1.00 95.94 186 VAL A CA 1
ATOM 1477 C C . VAL A 1 186 ? 3.506 -2.861 -1.535 1.00 95.94 186 VAL A C 1
ATOM 1479 O O . VAL A 1 186 ? 4.114 -2.698 -2.592 1.00 95.94 186 VAL A O 1
ATOM 1482 N N . MET A 1 187 ? 2.310 -2.337 -1.307 1.00 96.25 187 MET A N 1
ATOM 1483 C CA . MET A 1 187 ? 1.584 -1.580 -2.316 1.00 96.25 187 MET A CA 1
ATOM 1484 C C . MET A 1 187 ? 1.014 -0.309 -1.710 1.00 96.25 187 MET A C 1
ATOM 1486 O O . MET A 1 187 ? 0.582 -0.283 -0.555 1.00 96.25 187 MET A O 1
ATOM 1490 N N . VAL A 1 188 ? 0.998 0.743 -2.515 1.00 97.31 188 VAL A N 1
ATOM 1491 C CA . VAL A 1 188 ? 0.314 1.978 -2.171 1.00 97.31 188 VAL A CA 1
ATOM 1492 C C . VAL A 1 188 ? -1.193 1.763 -2.212 1.00 97.31 188 VAL A C 1
ATOM 1494 O O . VAL A 1 188 ? -1.752 1.383 -3.237 1.00 97.31 188 VAL A O 1
ATOM 1497 N N . VAL A 1 189 ? -1.847 2.024 -1.082 1.00 96.94 189 VAL A N 1
ATOM 1498 C CA . VAL A 1 189 ? -3.311 1.950 -0.926 1.00 96.94 189 VAL A CA 1
ATOM 1499 C C . VAL A 1 189 ? -3.944 3.328 -0.697 1.00 96.94 189 VAL A C 1
ATOM 1501 O O . VAL A 1 189 ? -5.163 3.462 -0.732 1.00 96.94 189 VAL A O 1
ATOM 1504 N N . MET A 1 190 ? -3.101 4.346 -0.500 1.00 95.25 190 MET A N 1
ATOM 1505 C CA . MET A 1 190 ? -3.438 5.759 -0.324 1.00 95.25 190 MET A CA 1
ATOM 1506 C C . MET A 1 190 ? -2.418 6.596 -1.105 1.00 95.25 190 MET A C 1
ATOM 1508 O O . MET A 1 190 ? -1.225 6.517 -0.823 1.00 95.25 190 MET A O 1
ATOM 1512 N N . GLY A 1 191 ? -2.863 7.357 -2.102 1.00 92.06 191 GLY A N 1
ATOM 1513 C CA . GLY A 1 191 ? -1.963 8.014 -3.055 1.00 92.06 191 GLY A CA 1
ATOM 1514 C C . GLY A 1 191 ? -2.633 9.196 -3.730 1.00 92.06 191 GLY A C 1
ATOM 1515 O O . GLY A 1 191 ? -3.037 10.122 -3.054 1.00 92.06 191 GLY A O 1
ATOM 1516 N N . TYR A 1 192 ? -2.820 9.176 -5.051 1.00 88.56 192 TYR A N 1
ATOM 1517 C CA . TYR A 1 192 ? -3.488 10.268 -5.788 1.00 88.56 192 TYR A CA 1
ATOM 1518 C C . TYR A 1 192 ? -4.805 10.770 -5.181 1.00 88.56 192 TYR A C 1
ATOM 1520 O O . TYR A 1 192 ? -5.175 11.920 -5.427 1.00 88.56 192 TYR A O 1
ATOM 1528 N N . ASP A 1 193 ? -5.466 9.925 -4.394 1.00 89.88 193 ASP A N 1
ATOM 1529 C CA . ASP A 1 193 ? -6.520 10.295 -3.468 1.00 89.88 193 ASP A CA 1
ATOM 1530 C C . ASP A 1 193 ? -6.284 9.649 -2.091 1.00 89.88 193 ASP A C 1
ATOM 1532 O O . ASP A 1 193 ? -5.648 8.588 -1.986 1.00 89.88 193 ASP A O 1
ATOM 1536 N N . ALA A 1 194 ? -6.821 10.284 -1.048 1.00 91.31 194 ALA A N 1
ATOM 1537 C CA . ALA A 1 194 ? -6.792 9.779 0.314 1.00 91.31 194 ALA A CA 1
ATOM 1538 C C . ALA A 1 194 ? -7.540 8.443 0.443 1.00 91.31 194 ALA A C 1
ATOM 1540 O O . ALA A 1 1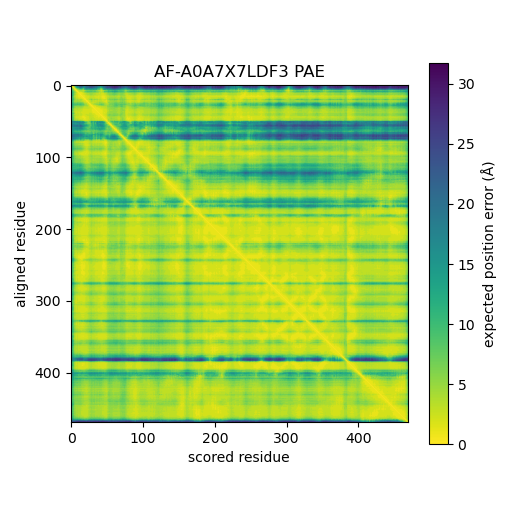94 ? -7.048 7.518 1.090 1.00 91.31 194 ALA A O 1
ATOM 1541 N N . ASP A 1 195 ? -8.708 8.335 -0.198 1.00 93.19 195 ASP A N 1
ATOM 1542 C CA . ASP A 1 195 ? -9.593 7.175 -0.151 1.00 93.19 195 ASP A CA 1
ATOM 1543 C C . ASP A 1 195 ? -9.735 6.505 -1.527 1.00 93.19 195 ASP A C 1
ATOM 1545 O O . ASP A 1 195 ? -10.822 6.318 -2.075 1.00 93.19 195 ASP A O 1
ATOM 1549 N N . HIS A 1 196 ? -8.596 6.141 -2.119 1.00 93.12 196 HIS A N 1
ATOM 1550 C CA . HIS A 1 196 ? -8.543 5.640 -3.490 1.00 93.12 196 HIS A CA 1
ATOM 1551 C C . HIS A 1 196 ? -9.124 4.217 -3.630 1.00 93.12 196 HIS A C 1
ATOM 1553 O O . HIS A 1 196 ? -8.402 3.218 -3.533 1.00 93.12 196 HIS A O 1
ATOM 1559 N N . VAL A 1 197 ? -10.425 4.110 -3.931 1.00 93.94 197 VAL A N 1
ATOM 1560 C CA . VAL A 1 197 ? -11.158 2.826 -3.955 1.00 93.94 197 VAL A CA 1
ATOM 1561 C C . VAL A 1 197 ? -10.510 1.760 -4.846 1.00 93.94 197 VAL A C 1
ATOM 1563 O O . VAL A 1 197 ? -10.428 0.606 -4.446 1.00 93.94 197 VAL A O 1
ATOM 1566 N N . PHE A 1 198 ? -9.963 2.127 -6.009 1.00 94.62 198 PHE A N 1
ATOM 1567 C CA . PHE A 1 198 ? -9.340 1.156 -6.921 1.00 94.62 198 PHE A CA 1
ATOM 1568 C C . PHE A 1 198 ? -8.026 0.579 -6.388 1.00 94.62 198 PHE A C 1
ATOM 1570 O O . PHE A 1 198 ? -7.707 -0.575 -6.667 1.00 94.62 198 PHE A O 1
ATOM 1577 N N . TYR A 1 199 ? -7.283 1.337 -5.572 1.00 95.44 199 TYR A N 1
ATOM 1578 C CA . TYR A 1 199 ? -6.087 0.802 -4.918 1.00 95.44 199 TYR A CA 1
ATOM 1579 C C . TYR A 1 199 ? -6.501 -0.201 -3.840 1.00 95.44 199 TYR A C 1
ATOM 1581 O O . TYR A 1 199 ? -5.887 -1.257 -3.696 1.00 95.44 199 TYR A O 1
ATOM 1589 N N . GLN A 1 200 ? -7.578 0.108 -3.113 1.00 96.56 200 GLN A N 1
ATOM 1590 C CA . GLN A 1 200 ? -8.124 -0.751 -2.066 1.00 96.56 200 GLN A CA 1
ATOM 1591 C C . GLN A 1 200 ? -8.780 -2.018 -2.633 1.00 96.56 200 GLN A C 1
ATOM 1593 O O . GLN A 1 200 ? -8.577 -3.089 -2.072 1.00 96.56 200 GLN A O 1
ATOM 1598 N N . ASP A 1 201 ? -9.509 -1.943 -3.751 1.00 97.00 201 ASP A N 1
ATOM 1599 C CA . ASP A 1 201 ? -10.109 -3.112 -4.413 1.00 97.00 201 ASP A CA 1
ATOM 1600 C C . ASP A 1 201 ? -9.032 -4.086 -4.913 1.00 97.00 201 ASP A C 1
ATOM 1602 O O . ASP A 1 201 ? -9.080 -5.285 -4.619 1.00 97.00 201 ASP A O 1
ATOM 1606 N N . LEU A 1 202 ? -7.999 -3.563 -5.581 1.00 97.06 202 LEU A N 1
ATOM 1607 C CA . LEU A 1 202 ? -6.820 -4.336 -5.970 1.00 97.06 202 LEU A CA 1
ATOM 1608 C C . LEU A 1 202 ? -6.162 -4.999 -4.750 1.00 97.06 202 LEU A C 1
ATOM 1610 O O . LEU A 1 202 ? -5.881 -6.199 -4.761 1.00 97.06 202 LEU A O 1
ATOM 1614 N N . TRP A 1 203 ? -5.969 -4.240 -3.671 1.00 98.12 203 TRP A N 1
ATOM 1615 C CA . TRP A 1 203 ? -5.386 -4.747 -2.433 1.00 98.12 203 TRP A CA 1
ATOM 1616 C C . TRP A 1 203 ? -6.224 -5.872 -1.816 1.00 98.12 203 TRP A C 1
ATOM 1618 O O . TRP A 1 203 ? -5.697 -6.948 -1.539 1.00 98.12 203 TRP A O 1
ATOM 1628 N N . PHE A 1 204 ? -7.533 -5.668 -1.660 1.00 98.31 204 PHE A N 1
ATOM 1629 C CA . PHE A 1 204 ? -8.452 -6.643 -1.068 1.00 98.31 204 PHE A CA 1
ATOM 1630 C C . PHE A 1 204 ? -8.499 -7.935 -1.883 1.00 98.31 204 PHE A C 1
ATOM 1632 O O . PHE A 1 204 ? -8.541 -9.024 -1.311 1.00 98.31 204 PHE A O 1
ATOM 1639 N N . ASN A 1 205 ? -8.438 -7.840 -3.213 1.00 97.88 205 ASN A N 1
ATOM 1640 C CA . ASN A 1 205 ? -8.375 -9.011 -4.082 1.00 97.88 205 ASN A CA 1
ATOM 1641 C C . ASN A 1 205 ? -7.084 -9.823 -3.909 1.00 97.88 205 ASN A C 1
ATOM 1643 O O . ASN A 1 205 ? -7.145 -11.056 -3.959 1.00 97.88 205 ASN A O 1
ATOM 1647 N N . LEU A 1 206 ? -5.940 -9.168 -3.685 1.00 97.00 206 LEU A N 1
ATOM 1648 C CA . LEU A 1 206 ? -4.679 -9.848 -3.375 1.00 97.00 206 LEU A CA 1
ATOM 1649 C C . LEU A 1 206 ? -4.737 -10.521 -1.995 1.00 97.00 206 LEU A C 1
ATOM 1651 O O . LEU A 1 206 ? -4.388 -11.697 -1.873 1.00 97.00 206 LEU A O 1
ATOM 1655 N N . LEU A 1 207 ? -5.249 -9.820 -0.978 1.00 97.38 207 LEU A N 1
ATOM 1656 C CA . LEU A 1 207 ? -5.405 -10.365 0.376 1.00 97.38 207 LEU A CA 1
ATOM 1657 C C . LEU A 1 207 ? -6.351 -11.576 0.403 1.00 97.38 207 LEU A C 1
ATOM 1659 O O . LEU A 1 207 ? -6.041 -12.595 1.018 1.00 97.38 207 LEU A O 1
ATOM 1663 N N . ASN A 1 208 ? -7.473 -11.515 -0.324 1.00 97.19 208 ASN A N 1
ATOM 1664 C CA . ASN A 1 208 ? -8.433 -12.621 -0.450 1.00 97.19 208 ASN A CA 1
ATOM 1665 C C . ASN A 1 208 ? -7.861 -13.862 -1.145 1.00 97.19 208 ASN A C 1
ATOM 1667 O O . ASN A 1 208 ? -8.412 -14.951 -1.008 1.00 97.19 208 ASN A O 1
ATOM 1671 N N . ARG A 1 209 ? -6.746 -13.721 -1.867 1.00 94.94 209 ARG A N 1
ATOM 1672 C CA . ARG A 1 209 ? -6.003 -14.835 -2.474 1.00 94.94 209 ARG A CA 1
ATOM 1673 C C . ARG A 1 209 ? -4.892 -15.373 -1.567 1.00 94.94 209 ARG A C 1
ATOM 1675 O O . ARG A 1 209 ? -4.109 -16.220 -1.992 1.00 94.94 209 ARG A O 1
ATOM 1682 N N . GLY A 1 210 ? -4.829 -14.900 -0.321 1.00 93.00 210 GLY A N 1
ATOM 1683 C CA . GLY A 1 210 ? -3.910 -15.371 0.714 1.00 93.00 210 GLY A CA 1
ATOM 1684 C C . GLY A 1 210 ? -2.554 -14.665 0.738 1.00 93.00 210 GLY A C 1
ATOM 1685 O O . GLY A 1 210 ? -1.720 -14.997 1.582 1.00 93.00 210 GLY A O 1
ATOM 1686 N N . TYR A 1 211 ? -2.31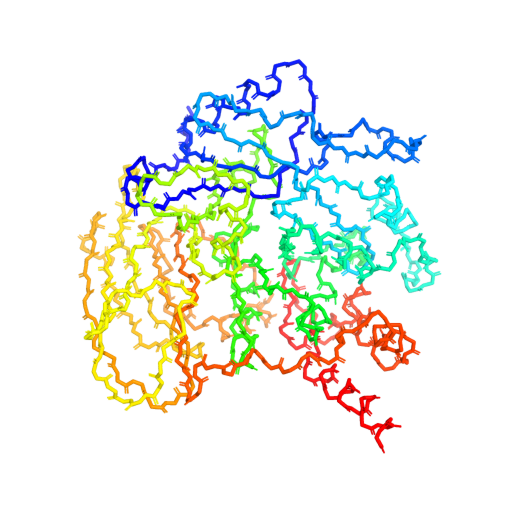2 -13.693 -0.148 1.00 93.81 211 TYR A N 1
ATOM 1687 C CA . TYR A 1 211 ? -1.066 -12.928 -0.156 1.00 93.81 211 TYR A CA 1
ATOM 1688 C C . TYR A 1 211 ? -1.059 -11.911 0.980 1.00 93.81 211 TYR A C 1
ATOM 1690 O O . TYR A 1 211 ? -1.996 -11.129 1.118 1.00 93.81 211 TYR A O 1
ATOM 1698 N N . ARG A 1 212 ? 0.016 -11.869 1.772 1.00 94.31 212 ARG A N 1
ATOM 1699 C CA . ARG A 1 212 ? 0.246 -10.763 2.707 1.00 94.31 212 ARG A CA 1
ATOM 1700 C C . ARG A 1 212 ? 0.790 -9.567 1.942 1.00 94.31 212 ARG A C 1
ATOM 1702 O O . ARG A 1 212 ? 1.914 -9.609 1.449 1.00 94.31 212 ARG A O 1
ATOM 1709 N N . VAL A 1 213 ? -0.012 -8.510 1.858 1.00 96.75 213 VAL A N 1
ATOM 1710 C CA . VAL A 1 213 ? 0.358 -7.265 1.181 1.00 96.75 213 VAL A CA 1
ATOM 1711 C C . VAL A 1 213 ? 0.312 -6.122 2.187 1.00 96.75 213 VAL A C 1
ATOM 1713 O O . VAL A 1 213 ? -0.757 -5.796 2.707 1.00 96.75 213 VAL A O 1
ATOM 1716 N N . THR A 1 214 ? 1.467 -5.525 2.475 1.00 98.06 214 THR A N 1
ATOM 1717 C CA . THR A 1 214 ? 1.583 -4.374 3.378 1.00 98.06 214 THR A CA 1
ATOM 1718 C C . THR A 1 214 ? 1.033 -3.117 2.708 1.00 98.06 214 THR A C 1
ATOM 1720 O O . THR A 1 214 ? 1.381 -2.816 1.564 1.00 98.06 214 THR A O 1
ATOM 1723 N N . ALA A 1 215 ? 0.231 -2.352 3.449 1.00 98.31 215 ALA A N 1
ATOM 1724 C CA . ALA A 1 215 ? -0.236 -1.035 3.038 1.00 98.31 215 ALA A CA 1
ATOM 1725 C C . ALA A 1 215 ? 0.865 0.023 3.176 1.00 98.31 215 ALA A C 1
ATOM 1727 O O . ALA A 1 215 ? 1.482 0.162 4.239 1.00 98.31 215 ALA A O 1
ATOM 1728 N N . ALA A 1 216 ? 1.045 0.811 2.122 1.00 98.19 216 ALA A N 1
ATOM 1729 C CA . ALA A 1 216 ? 1.822 2.041 2.123 1.00 98.19 216 ALA A CA 1
ATOM 1730 C C . ALA A 1 216 ? 0.979 3.215 1.607 1.00 98.19 216 ALA A C 1
ATOM 1732 O O . ALA A 1 216 ? -0.036 3.037 0.930 1.00 98.19 216 ALA A O 1
ATOM 1733 N N . ALA A 1 217 ? 1.419 4.416 1.948 1.00 96.88 217 ALA A N 1
ATOM 1734 C CA . ALA A 1 217 ? 0.926 5.665 1.403 1.00 96.88 217 ALA A CA 1
ATOM 1735 C C . ALA A 1 217 ? 2.059 6.402 0.698 1.00 96.88 217 ALA A C 1
ATOM 1737 O O . ALA A 1 217 ? 3.223 6.266 1.086 1.00 96.88 217 ALA A O 1
ATOM 1738 N N . GLU A 1 218 ? 1.703 7.206 -0.292 1.00 94.06 218 GLU A N 1
ATOM 1739 C CA . GLU A 1 218 ? 2.648 8.054 -1.004 1.00 94.06 218 GLU A CA 1
ATOM 1740 C C . GLU A 1 218 ? 2.001 9.369 -1.408 1.00 94.06 218 GLU A C 1
ATOM 1742 O O . GLU A 1 218 ? 0.790 9.426 -1.603 1.00 94.06 218 GLU A O 1
ATOM 1747 N N . THR A 1 219 ? 2.811 10.402 -1.610 1.00 92.38 219 THR A N 1
ATOM 1748 C CA . THR A 1 219 ? 2.336 11.650 -2.219 1.00 92.38 219 THR A CA 1
ATOM 1749 C C . THR A 1 219 ? 2.798 11.851 -3.654 1.00 92.38 219 THR A C 1
ATOM 1751 O O . THR A 1 219 ? 2.224 12.720 -4.299 1.00 92.38 219 THR A O 1
ATOM 1754 N N . ASP A 1 220 ? 3.782 11.086 -4.155 1.00 91.38 220 ASP A N 1
ATOM 1755 C CA . ASP A 1 220 ? 4.410 11.319 -5.475 1.00 91.38 220 ASP A CA 1
ATOM 1756 C C . ASP A 1 220 ? 4.795 12.808 -5.633 1.00 91.38 220 ASP A C 1
ATOM 1758 O O . ASP A 1 220 ? 4.394 13.525 -6.554 1.00 91.38 220 ASP A O 1
ATOM 1762 N N . GLY A 1 221 ? 5.420 13.327 -4.572 1.00 88.44 221 GLY A N 1
ATOM 1763 C CA . GLY A 1 221 ? 5.250 14.712 -4.155 1.00 88.44 221 GLY A CA 1
ATOM 1764 C C . GLY A 1 221 ? 6.541 15.496 -3.985 1.00 88.44 221 GLY A C 1
ATOM 1765 O O . GLY A 1 221 ? 7.650 14.987 -4.127 1.00 88.44 221 GLY A O 1
ATOM 1766 N N . ALA A 1 222 ? 6.389 16.780 -3.670 1.00 87.62 222 ALA A N 1
ATOM 1767 C CA . ALA A 1 222 ? 7.491 17.678 -3.340 1.00 87.62 222 ALA A CA 1
ATOM 1768 C C . ALA A 1 222 ? 7.043 18.716 -2.303 1.00 87.62 222 ALA A C 1
ATOM 1770 O O . ALA A 1 222 ? 5.846 18.939 -2.101 1.00 87.62 222 ALA A O 1
ATOM 1771 N N . VAL A 1 223 ? 8.003 19.376 -1.648 1.00 84.88 223 VAL A N 1
ATOM 1772 C CA . VAL A 1 223 ? 7.721 20.428 -0.650 1.00 84.88 223 VAL A CA 1
ATOM 1773 C C . VAL A 1 223 ? 6.953 21.594 -1.286 1.00 84.88 223 VAL A C 1
ATOM 1775 O O . VAL A 1 223 ? 6.014 22.128 -0.705 1.00 84.88 223 VAL A O 1
ATOM 1778 N N . ASP A 1 224 ? 7.336 21.970 -2.502 1.00 84.00 224 ASP A N 1
ATOM 1779 C CA . ASP A 1 224 ? 6.844 23.123 -3.257 1.00 84.00 224 ASP A CA 1
ATOM 1780 C C . ASP A 1 224 ? 5.647 22.803 -4.164 1.00 84.00 224 ASP A C 1
ATOM 1782 O O . ASP A 1 224 ? 5.238 23.632 -4.979 1.00 84.00 224 ASP A O 1
ATOM 1786 N N . SER A 1 225 ? 5.042 21.621 -4.016 1.00 85.56 225 SER A N 1
ATOM 1787 C CA . SER A 1 225 ? 3.905 21.236 -4.845 1.00 85.56 225 SER A CA 1
ATOM 1788 C C . SER A 1 225 ? 2.730 22.207 -4.681 1.00 85.56 225 SER A C 1
ATOM 1790 O O . SER A 1 225 ? 2.202 22.437 -3.585 1.00 85.56 225 SER A O 1
ATOM 1792 N N . ALA A 1 226 ? 2.270 22.769 -5.802 1.00 84.00 226 ALA A N 1
ATOM 1793 C CA . ALA A 1 226 ? 1.106 23.652 -5.830 1.00 84.00 226 ALA A CA 1
ATOM 1794 C C . ALA A 1 226 ? -0.196 22.905 -5.492 1.00 84.00 226 ALA A C 1
ATOM 1796 O O . ALA A 1 226 ? -1.147 23.510 -5.000 1.00 84.00 226 ALA A O 1
ATOM 1797 N N . ARG A 1 227 ? -0.233 21.587 -5.728 1.00 84.94 227 ARG A N 1
ATOM 1798 C CA . ARG A 1 227 ? -1.398 20.735 -5.480 1.00 84.94 227 ARG A CA 1
ATOM 1799 C C . ARG A 1 227 ? -1.325 20.166 -4.055 1.00 84.94 227 ARG A C 1
ATOM 1801 O O . ARG A 1 227 ? -0.418 19.379 -3.791 1.00 84.94 227 ARG A O 1
ATOM 1808 N N . PRO A 1 228 ? -2.273 20.486 -3.151 1.00 85.00 228 PRO A N 1
ATOM 1809 C CA . PRO A 1 228 ? -2.185 20.114 -1.735 1.00 85.00 228 PRO A CA 1
ATOM 1810 C C . PRO A 1 228 ? -1.934 18.624 -1.463 1.00 85.00 228 PRO A C 1
ATOM 1812 O O . PRO A 1 228 ? -1.107 18.303 -0.618 1.00 85.00 228 PRO A O 1
ATOM 1815 N N . ARG A 1 229 ? -2.579 17.724 -2.217 1.00 85.56 229 ARG A N 1
ATO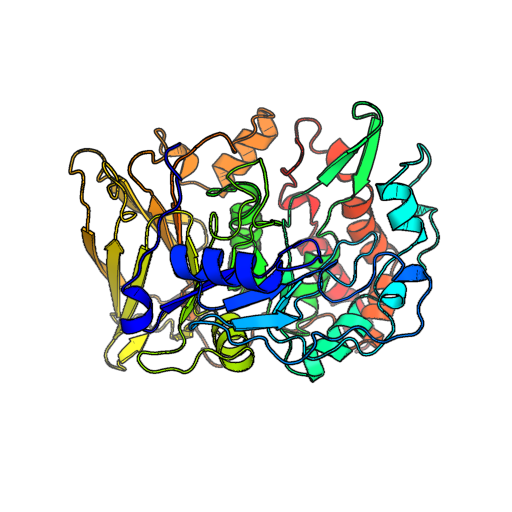M 1816 C CA . ARG A 1 229 ? -2.437 16.263 -2.065 1.00 85.56 229 ARG A CA 1
ATOM 1817 C C . ARG A 1 229 ? -1.075 15.692 -2.481 1.00 85.56 229 ARG A C 1
ATOM 1819 O O . ARG A 1 229 ? -0.720 14.606 -2.057 1.00 85.56 229 ARG A O 1
ATOM 1826 N N . PHE A 1 230 ? -0.306 16.433 -3.280 1.00 89.31 230 PHE A N 1
ATOM 1827 C CA . PHE A 1 230 ? 1.051 16.063 -3.703 1.00 89.31 230 PHE A CA 1
ATOM 1828 C C . PHE A 1 230 ? 2.123 16.785 -2.867 1.00 89.31 230 PHE A C 1
ATOM 1830 O O . PHE A 1 230 ? 3.291 16.841 -3.251 1.00 89.31 230 PHE A O 1
ATOM 1837 N N . ARG A 1 231 ? 1.735 17.420 -1.754 1.00 90.44 231 ARG A N 1
ATOM 1838 C CA . ARG A 1 231 ? 2.694 17.977 -0.799 1.00 90.44 231 ARG A CA 1
ATOM 1839 C C . ARG A 1 231 ? 3.110 16.896 0.182 1.00 90.44 231 ARG A C 1
ATOM 1841 O O . ARG A 1 231 ? 2.254 16.212 0.740 1.00 90.44 231 ARG A O 1
ATOM 1848 N N . ILE A 1 232 ? 4.409 16.826 0.453 1.00 90.25 232 ILE A N 1
ATOM 1849 C CA . ILE A 1 232 ? 4.992 15.939 1.466 1.00 90.25 232 ILE A CA 1
ATOM 1850 C C . ILE A 1 232 ? 4.191 16.016 2.773 1.00 90.25 232 ILE A C 1
ATOM 1852 O O . ILE A 1 232 ? 4.014 17.103 3.328 1.00 90.25 232 ILE A O 1
ATOM 1856 N N . GLY A 1 233 ? 3.732 14.861 3.265 1.00 88.38 233 GLY A N 1
ATOM 1857 C CA . GLY A 1 233 ? 2.969 14.739 4.511 1.00 88.38 233 GLY A CA 1
ATOM 1858 C C . GLY A 1 233 ? 1.446 14.830 4.370 1.00 88.38 233 GLY A C 1
ATOM 1859 O O . GLY A 1 233 ? 0.755 14.632 5.371 1.00 88.38 233 GLY A O 1
ATOM 1860 N N . ALA A 1 234 ? 0.914 15.077 3.166 1.00 91.06 234 ALA A N 1
ATOM 1861 C CA . ALA A 1 234 ? -0.524 14.966 2.903 1.00 91.06 234 ALA A CA 1
ATOM 1862 C C . ALA A 1 234 ? -1.021 13.528 3.130 1.00 91.06 234 ALA A C 1
ATOM 1864 O O . ALA A 1 234 ? -2.041 13.318 3.789 1.00 91.06 234 ALA A O 1
ATOM 1865 N N . PHE A 1 235 ? -0.233 12.550 2.677 1.00 94.00 235 PHE A N 1
ATOM 1866 C CA . PHE A 1 235 ? -0.421 11.129 2.948 1.00 94.00 235 PHE A CA 1
ATOM 1867 C C . PHE A 1 235 ? 0.792 10.585 3.685 1.00 94.00 235 PHE A C 1
ATOM 1869 O O . PHE A 1 235 ? 1.929 10.973 3.420 1.00 94.00 235 PHE A O 1
ATOM 1876 N N . ARG A 1 236 ? 0.546 9.728 4.672 1.00 94.81 236 ARG A N 1
ATOM 1877 C CA . ARG A 1 236 ? 1.571 9.275 5.611 1.00 94.81 236 ARG A CA 1
ATOM 1878 C C . ARG A 1 236 ? 1.514 7.776 5.750 1.00 94.81 236 ARG A C 1
ATOM 1880 O O . ARG A 1 236 ? 0.449 7.222 6.005 1.00 94.81 236 ARG A O 1
ATOM 1887 N N . THR A 1 237 ? 2.678 7.145 5.693 1.00 97.62 237 THR A N 1
ATOM 1888 C CA . THR A 1 237 ? 2.863 5.801 6.232 1.00 97.62 237 THR A CA 1
ATOM 1889 C C . THR A 1 237 ? 3.429 5.941 7.640 1.00 97.62 237 THR A C 1
ATOM 1891 O O . THR A 1 237 ? 4.525 6.462 7.832 1.00 97.62 237 THR A O 1
ATOM 1894 N N . TYR A 1 238 ? 2.699 5.487 8.648 1.00 97.88 238 TYR A N 1
ATOM 1895 C CA . TYR A 1 238 ? 3.225 5.301 9.994 1.00 97.88 238 TYR A CA 1
ATOM 1896 C C . TYR A 1 238 ? 3.808 3.897 10.099 1.00 97.88 238 TYR A C 1
ATOM 1898 O O . TYR A 1 238 ? 3.096 2.921 9.886 1.00 97.88 238 TYR A O 1
ATOM 1906 N N . ALA A 1 239 ? 5.086 3.794 10.454 1.00 97.94 239 ALA A N 1
ATOM 1907 C CA . ALA A 1 239 ? 5.764 2.534 10.735 1.00 97.94 239 ALA A CA 1
ATOM 1908 C C . ALA A 1 239 ? 5.913 2.351 12.251 1.00 97.94 239 ALA A C 1
ATOM 1910 O O . ALA A 1 239 ? 6.355 3.272 12.947 1.00 97.94 239 ALA A O 1
ATOM 1911 N N . TYR A 1 240 ? 5.553 1.177 12.776 1.00 98.19 240 TYR A N 1
ATOM 1912 C CA . TYR A 1 240 ? 5.768 0.880 14.192 1.00 98.19 240 TYR A CA 1
ATOM 1913 C C . TYR A 1 240 ? 7.189 0.377 14.434 1.00 98.19 240 TYR A C 1
ATOM 1915 O O . TYR A 1 240 ? 7.526 -0.752 14.072 1.00 98.19 240 TYR A O 1
ATOM 1923 N N . LEU A 1 241 ? 8.000 1.210 15.082 1.00 97.31 241 LEU A N 1
ATOM 1924 C CA . LEU A 1 241 ? 9.380 0.884 15.448 1.00 97.31 241 LEU A CA 1
ATOM 1925 C C . LEU A 1 241 ? 9.509 0.500 16.931 1.00 97.31 241 LEU A C 1
ATOM 1927 O O . LEU A 1 241 ? 10.472 -0.161 17.305 1.00 97.31 241 LEU A O 1
ATOM 1931 N N . GLY A 1 242 ? 8.519 0.868 17.752 1.00 95.62 242 GLY A N 1
ATOM 1932 C CA . GLY A 1 242 ? 8.543 0.723 19.210 1.00 95.62 242 GLY A CA 1
ATOM 1933 C C . GLY A 1 242 ? 8.791 2.060 19.921 1.00 95.62 242 GLY A C 1
ATOM 1934 O O . GLY A 1 242 ? 9.419 2.947 19.337 1.00 95.62 242 GLY A O 1
ATOM 1935 N N . PRO A 1 243 ? 8.259 2.253 21.145 1.00 89.88 243 PRO A N 1
ATOM 1936 C CA . PRO A 1 243 ? 8.624 3.407 21.963 1.00 89.88 243 PRO A CA 1
ATOM 1937 C C . PRO A 1 243 ? 10.139 3.338 22.196 1.00 89.88 243 PRO A C 1
ATOM 1939 O O . PRO A 1 243 ? 10.677 2.250 22.368 1.00 89.88 243 PRO A O 1
ATOM 1942 N N . ASP A 1 244 ? 10.842 4.461 22.107 1.00 89.69 244 ASP A N 1
ATOM 1943 C CA . ASP A 1 244 ? 12.308 4.553 22.263 1.00 89.69 244 ASP A CA 1
ATOM 1944 C C . ASP A 1 244 ? 13.157 4.024 21.093 1.00 89.69 244 ASP A C 1
ATOM 1946 O O . ASP A 1 244 ? 14.389 4.100 21.128 1.00 89.69 244 ASP A O 1
ATOM 1950 N N . ALA A 1 245 ? 12.539 3.541 20.013 1.00 91.94 245 ALA A N 1
ATOM 1951 C CA . ALA A 1 245 ? 13.289 3.110 18.843 1.00 91.94 245 ALA A CA 1
ATOM 1952 C C . ALA A 1 245 ? 13.968 4.290 18.131 1.00 91.94 245 ALA A C 1
ATOM 1954 O O . ALA A 1 245 ? 13.357 5.325 17.851 1.00 91.94 245 ALA A O 1
ATOM 1955 N N . ARG A 1 246 ? 15.237 4.103 17.752 1.00 91.38 246 ARG A N 1
ATOM 1956 C CA . ARG A 1 246 ? 15.917 5.020 16.834 1.00 91.38 246 ARG A CA 1
ATOM 1957 C C . ARG A 1 246 ? 15.365 4.822 15.425 1.00 91.38 246 ARG A C 1
ATOM 1959 O O . ARG A 1 246 ? 15.362 3.709 14.905 1.00 91.38 246 ARG A O 1
ATOM 1966 N N . VAL A 1 247 ? 14.979 5.917 14.779 1.00 92.62 247 VAL A N 1
ATOM 1967 C CA . VAL A 1 247 ? 14.535 5.891 13.383 1.00 92.62 247 VAL A CA 1
ATOM 1968 C C . VAL A 1 247 ? 15.743 5.643 12.478 1.00 92.62 247 VAL A C 1
ATOM 1970 O O . VAL A 1 247 ? 16.637 6.480 12.367 1.00 92.62 247 VAL A O 1
ATOM 1973 N N . THR A 1 248 ? 15.781 4.472 11.847 1.00 93.25 248 THR A N 1
ATOM 1974 C CA . THR A 1 248 ? 16.784 4.088 10.845 1.00 93.25 248 THR A CA 1
ATOM 1975 C C . THR A 1 248 ? 16.091 3.483 9.629 1.00 93.25 248 THR A C 1
ATOM 1977 O O . THR A 1 248 ? 14.984 2.954 9.741 1.00 93.25 248 THR A O 1
ATOM 1980 N N . ALA A 1 249 ? 16.750 3.516 8.470 1.00 93.06 249 ALA A N 1
ATOM 1981 C CA . ALA A 1 249 ? 16.218 2.905 7.256 1.00 93.06 249 ALA A CA 1
ATOM 1982 C C . ALA A 1 249 ? 15.920 1.401 7.438 1.00 93.06 249 ALA A C 1
ATOM 1984 O O . ALA A 1 249 ? 14.876 0.932 6.990 1.00 93.06 249 ALA A O 1
ATOM 1985 N N . ASP A 1 250 ? 16.771 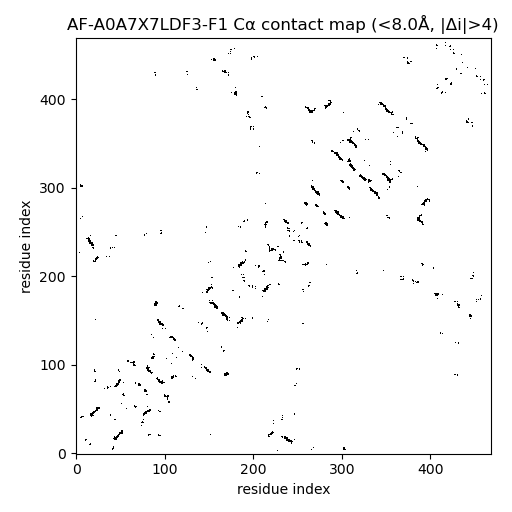0.667 8.167 1.00 95.25 250 ASP A N 1
ATOM 1986 C CA . ASP A 1 250 ? 16.546 -0.750 8.483 1.00 95.25 250 ASP A CA 1
ATOM 1987 C C . ASP A 1 250 ? 15.337 -0.968 9.385 1.00 95.25 250 ASP A C 1
ATOM 1989 O O . ASP A 1 250 ? 14.560 -1.892 9.150 1.00 95.25 250 ASP A O 1
ATOM 1993 N N . ALA A 1 251 ? 15.161 -0.127 10.409 1.00 96.75 251 ALA A N 1
ATOM 1994 C CA . ALA A 1 251 ? 14.022 -0.229 11.313 1.00 96.75 251 ALA A CA 1
ATOM 1995 C C . ALA A 1 251 ? 12.710 0.006 10.549 1.00 96.75 251 ALA A C 1
ATOM 1997 O O . ALA A 1 251 ? 11.763 -0.768 10.697 1.00 96.75 251 ALA A O 1
ATOM 1998 N N . VAL A 1 252 ? 12.682 1.013 9.668 1.00 97.38 252 VAL A N 1
ATOM 1999 C CA . VAL A 1 252 ? 11.525 1.300 8.806 1.00 97.38 252 VAL A CA 1
ATOM 2000 C C . VAL A 1 252 ? 11.271 0.154 7.821 1.00 97.38 252 VAL A C 1
ATOM 2002 O O . VAL A 1 252 ? 10.144 -0.335 7.743 1.00 97.38 252 VAL A O 1
ATOM 2005 N N . ALA A 1 253 ? 12.300 -0.354 7.132 1.00 97.06 253 ALA A N 1
ATOM 2006 C CA . ALA A 1 253 ? 12.165 -1.521 6.255 1.00 97.06 253 ALA A CA 1
ATOM 2007 C C . ALA A 1 253 ? 11.676 -2.767 7.002 1.00 97.06 253 ALA A C 1
ATOM 2009 O O . ALA A 1 253 ? 10.844 -3.505 6.479 1.00 97.06 253 ALA A O 1
ATOM 2010 N N . CYS A 1 254 ? 12.156 -3.007 8.222 1.00 97.38 254 CYS A N 1
ATOM 2011 C CA . CYS A 1 254 ? 11.716 -4.121 9.056 1.00 97.38 254 CYS A CA 1
ATOM 2012 C C . CYS A 1 254 ? 10.224 -4.009 9.397 1.00 97.38 254 CYS A C 1
ATOM 2014 O O . CYS A 1 254 ? 9.471 -4.956 9.168 1.00 97.38 254 CYS A O 1
ATOM 2016 N N . ALA A 1 255 ? 9.774 -2.837 9.855 1.00 98.00 255 ALA A N 1
ATOM 2017 C CA . ALA A 1 255 ? 8.367 -2.598 10.163 1.00 98.00 255 ALA A CA 1
ATOM 2018 C C . ALA A 1 255 ? 7.463 -2.773 8.931 1.00 98.00 255 ALA A C 1
ATOM 2020 O O . ALA A 1 255 ? 6.428 -3.434 9.018 1.00 98.00 255 ALA A O 1
ATOM 2021 N N . ILE A 1 256 ? 7.877 -2.253 7.770 1.00 97.94 256 ILE A N 1
ATOM 2022 C CA . ILE A 1 256 ? 7.127 -2.384 6.512 1.00 97.94 256 ILE A CA 1
ATOM 2023 C C . ILE A 1 256 ? 7.089 -3.844 6.032 1.00 97.94 256 ILE A C 1
ATOM 2025 O O . ILE A 1 256 ? 6.019 -4.344 5.683 1.00 97.94 256 ILE A O 1
ATOM 2029 N N . ARG A 1 257 ? 8.208 -4.583 6.084 1.00 96.38 257 ARG A N 1
ATOM 2030 C CA . ARG A 1 257 ? 8.224 -6.031 5.781 1.00 96.38 257 ARG A CA 1
ATOM 2031 C C . ARG A 1 257 ? 7.255 -6.820 6.641 1.00 96.38 257 ARG A C 1
ATOM 2033 O O . ARG A 1 257 ? 6.645 -7.771 6.170 1.00 96.38 257 ARG A O 1
ATOM 2040 N N . GLN A 1 258 ? 7.157 -6.444 7.909 1.00 96.19 258 GLN A N 1
ATOM 2041 C CA . GLN A 1 258 ? 6.308 -7.116 8.882 1.00 96.19 258 GLN A CA 1
ATOM 2042 C C . GLN A 1 258 ? 4.846 -6.674 8.801 1.00 96.19 258 GLN A C 1
ATOM 2044 O O . GLN A 1 258 ? 4.056 -7.154 9.602 1.00 96.19 258 GLN A O 1
ATOM 2049 N N . GLY A 1 259 ? 4.475 -5.758 7.898 1.00 97.56 259 GLY A N 1
ATOM 2050 C CA . GLY A 1 259 ? 3.110 -5.236 7.805 1.00 97.56 259 GLY A CA 1
ATOM 2051 C C . GLY A 1 259 ? 2.708 -4.342 8.977 1.00 97.56 259 GLY A C 1
ATOM 2052 O O . GLY A 1 259 ? 1.524 -4.104 9.190 1.00 97.56 259 GLY A O 1
ATOM 2053 N N . ARG A 1 260 ? 3.669 -3.828 9.751 1.00 98.12 260 ARG A N 1
ATOM 2054 C CA . ARG A 1 260 ? 3.418 -2.990 10.931 1.00 98.12 260 ARG A CA 1
ATOM 2055 C C . ARG A 1 260 ? 3.227 -1.530 10.534 1.00 98.12 260 ARG A C 1
ATOM 2057 O O . ARG A 1 260 ? 3.980 -0.655 10.971 1.00 98.12 260 ARG A O 1
ATOM 2064 N N . THR A 1 261 ? 2.240 -1.288 9.673 1.00 98.56 261 THR A N 1
ATOM 2065 C CA . THR A 1 261 ? 1.966 0.032 9.099 1.00 98.56 261 THR A CA 1
ATOM 2066 C C . THR A 1 261 ? 0.527 0.493 9.302 1.00 98.56 261 THR A C 1
ATOM 2068 O O . THR A 1 261 ? -0.403 -0.309 9.424 1.00 98.56 261 THR A O 1
ATOM 2071 N N . ILE A 1 262 ? 0.360 1.813 9.317 1.00 98.31 262 ILE A N 1
ATOM 2072 C CA . ILE A 1 262 ? -0.917 2.518 9.173 1.00 98.31 262 ILE A CA 1
ATOM 2073 C C . ILE A 1 262 ? -0.719 3.555 8.072 1.00 98.31 262 ILE A C 1
ATOM 2075 O O . ILE A 1 262 ? 0.308 4.232 8.048 1.00 98.31 262 ILE A O 1
ATOM 2079 N N . VAL A 1 263 ? -1.693 3.702 7.187 1.00 98.31 263 VAL A N 1
ATOM 2080 C CA . VAL A 1 263 ? -1.751 4.798 6.221 1.00 98.31 263 VAL A CA 1
ATOM 2081 C C . VAL A 1 263 ? -2.753 5.841 6.693 1.00 98.31 263 VAL A C 1
ATOM 2083 O O . VAL A 1 263 ? -3.782 5.483 7.264 1.00 98.31 263 VAL A O 1
ATOM 2086 N N . SER A 1 264 ? -2.456 7.124 6.512 1.00 96.88 264 SER A N 1
ATOM 2087 C CA . SER A 1 264 ? -3.339 8.201 6.965 1.00 96.88 264 SER A CA 1
ATOM 2088 C C . SER A 1 264 ? -3.215 9.469 6.126 1.00 96.88 264 SER A C 1
ATOM 2090 O O . SER A 1 264 ? -2.115 9.840 5.709 1.00 96.88 264 SER A O 1
ATOM 2092 N N . SER A 1 265 ? -4.358 10.130 5.933 1.00 94.56 265 SER A N 1
ATOM 2093 C CA . SER A 1 265 ? -4.524 11.505 5.455 1.00 94.56 265 SER A CA 1
ATOM 2094 C C . SER A 1 265 ? -5.137 12.435 6.521 1.00 94.56 265 SER A C 1
ATOM 2096 O O . SER A 1 265 ? -5.504 13.569 6.215 1.00 94.56 265 SER A O 1
ATOM 2098 N N . GLY A 1 266 ? -5.242 11.984 7.780 1.00 94.12 266 GLY A N 1
ATOM 2099 C CA . GLY A 1 266 ? -5.710 12.801 8.906 1.00 94.12 266 GLY A CA 1
ATOM 2100 C C . GLY A 1 266 ? -5.804 12.037 10.228 1.00 94.12 266 GLY A C 1
ATOM 2101 O O . GLY A 1 266 ? -4.968 12.222 11.120 1.00 94.12 266 GLY A O 1
ATOM 2102 N N . PRO A 1 267 ? -6.831 11.186 10.392 1.00 95.88 267 PRO A N 1
ATOM 2103 C CA . PRO A 1 267 ? -7.021 10.372 11.583 1.00 95.88 267 PRO A CA 1
ATOM 2104 C C . PRO A 1 267 ? -5.842 9.445 11.890 1.00 95.88 267 PRO A C 1
ATOM 2106 O O . PRO A 1 267 ? -5.031 9.115 11.032 1.00 95.88 267 PRO A O 1
ATOM 2109 N N . PHE A 1 268 ? -5.759 8.963 13.120 1.00 97.44 268 PHE A N 1
ATOM 2110 C CA . PHE A 1 268 ? -4.794 7.947 13.521 1.00 97.44 268 PHE A CA 1
ATOM 2111 C C . PHE A 1 268 ? -5.511 6.766 14.175 1.00 97.44 268 PHE A C 1
ATOM 2113 O O . PHE A 1 268 ? -6.464 6.966 14.927 1.00 97.44 268 PHE A O 1
ATOM 2120 N N . ILE A 1 269 ? -5.046 5.545 13.900 1.00 97.69 269 ILE A N 1
ATOM 2121 C CA . ILE A 1 269 ? -5.619 4.295 14.417 1.00 97.69 269 ILE A CA 1
ATOM 2122 C C . ILE A 1 269 ? -4.527 3.520 15.158 1.00 97.69 269 ILE A C 1
ATOM 2124 O O . ILE A 1 269 ? -3.620 2.999 14.524 1.00 97.69 269 ILE A O 1
ATOM 2128 N N . ASP A 1 270 ? -4.631 3.358 16.476 1.00 96.94 270 ASP A N 1
ATOM 2129 C CA . ASP A 1 270 ? -3.916 2.297 17.195 1.00 96.94 270 ASP A CA 1
ATOM 2130 C C . ASP A 1 270 ? -4.860 1.101 17.330 1.00 96.94 270 ASP A C 1
ATOM 2132 O O . ASP A 1 270 ? -5.810 1.131 18.114 1.00 96.94 270 ASP A O 1
ATOM 2136 N N . ALA A 1 271 ? -4.630 0.072 16.517 1.00 98.12 271 ALA A N 1
ATOM 2137 C CA . ALA A 1 271 ? -5.375 -1.179 16.566 1.00 98.12 271 ALA A CA 1
ATOM 2138 C C . ALA A 1 271 ? -4.479 -2.293 17.104 1.00 98.12 271 ALA A C 1
ATOM 2140 O O . ALA A 1 271 ? -3.317 -2.425 16.698 1.00 98.12 271 ALA A O 1
ATOM 2141 N N . ARG A 1 272 ? -5.027 -3.119 17.995 1.00 98.25 272 ARG A N 1
ATOM 2142 C CA . ARG A 1 272 ? -4.315 -4.243 18.606 1.00 98.25 272 ARG A CA 1
ATOM 2143 C C . ARG A 1 272 ? -5.236 -5.441 18.739 1.00 98.25 272 ARG A C 1
ATOM 2145 O O . ARG A 1 272 ? -6.375 -5.282 19.151 1.00 98.25 272 ARG A O 1
ATOM 2152 N N . ILE A 1 273 ? -4.736 -6.637 18.455 1.00 98.56 273 ILE A N 1
ATOM 2153 C CA . ILE A 1 273 ? -5.411 -7.867 18.883 1.00 98.56 273 ILE A CA 1
ATOM 2154 C C . ILE A 1 273 ? -4.775 -8.295 20.199 1.00 98.56 273 ILE A C 1
ATOM 2156 O O . ILE A 1 273 ? -3.561 -8.447 20.266 1.00 98.56 273 ILE A O 1
ATOM 2160 N N . VAL A 1 274 ? -5.571 -8.463 21.247 1.00 97.94 274 VAL A N 1
ATOM 2161 C CA . VAL A 1 274 ? -5.120 -8.903 22.567 1.00 97.94 274 VAL A CA 1
ATOM 2162 C C . VAL A 1 274 ? -5.629 -10.313 22.827 1.00 97.94 274 VAL A C 1
ATOM 2164 O O . VAL A 1 274 ? -6.800 -10.624 22.590 1.00 97.94 274 VAL A O 1
ATOM 2167 N N . ASP A 1 275 ? -4.735 -11.171 23.304 1.00 94.88 275 ASP A N 1
ATOM 2168 C CA . ASP A 1 275 ? -5.040 -12.523 23.754 1.00 94.88 275 ASP A CA 1
ATOM 2169 C C . ASP A 1 275 ? -4.154 -12.923 24.946 1.00 94.88 275 ASP A C 1
ATOM 2171 O O . ASP A 1 275 ? -3.387 -12.119 25.476 1.00 94.88 275 ASP A O 1
ATOM 2175 N N . GLY A 1 276 ? -4.267 -14.176 25.396 1.00 89.06 276 GLY A N 1
ATOM 2176 C CA . GLY A 1 276 ? -3.478 -14.679 26.525 1.00 89.06 276 GLY A CA 1
ATOM 2177 C C . GLY A 1 276 ? -1.960 -14.716 26.289 1.00 89.06 276 GLY A C 1
ATOM 2178 O O . GLY A 1 276 ? -1.226 -14.934 27.248 1.00 89.06 276 GLY A O 1
ATOM 2179 N N . ALA A 1 277 ? -1.484 -14.527 25.051 1.00 87.06 277 ALA A N 1
ATOM 2180 C CA . ALA A 1 277 ? -0.061 -14.464 24.719 1.00 87.06 277 ALA A CA 1
ATOM 2181 C C . ALA A 1 277 ? 0.475 -13.023 24.647 1.00 87.06 277 ALA A C 1
ATOM 2183 O O . ALA A 1 277 ? 1.689 -12.825 24.687 1.00 87.06 277 ALA A O 1
ATOM 2184 N N . GLY A 1 278 ? -0.400 -12.016 24.561 1.00 93.81 278 GLY A N 1
ATOM 2185 C CA . GLY A 1 278 ? -0.017 -10.609 24.602 1.00 93.81 278 GLY A CA 1
ATOM 2186 C C . GLY A 1 278 ? -0.820 -9.733 23.646 1.00 93.81 278 GLY A C 1
ATOM 2187 O O . GLY A 1 278 ? -1.986 -9.990 23.356 1.00 93.81 278 GLY A O 1
ATOM 2188 N N . SER A 1 279 ? -0.180 -8.659 23.181 1.00 95.25 279 SER A N 1
ATOM 2189 C CA . SER A 1 279 ? -0.764 -7.685 22.261 1.00 95.25 279 SER A CA 1
ATOM 2190 C C . SER A 1 279 ? -0.077 -7.754 20.901 1.00 95.25 279 SER A C 1
ATOM 2192 O O . SER A 1 279 ? 1.141 -7.620 20.786 1.00 95.25 279 SER A O 1
ATOM 2194 N N . HIS A 1 280 ? -0.882 -7.943 19.866 1.00 97.50 280 HIS A N 1
ATOM 2195 C CA . HIS A 1 280 ? -0.478 -8.140 18.482 1.00 97.50 280 HIS A CA 1
ATOM 2196 C C . HIS A 1 280 ? -0.828 -6.900 17.666 1.00 97.50 280 HIS A C 1
ATOM 2198 O O . HIS A 1 280 ? -1.849 -6.255 17.906 1.00 97.50 280 HIS A O 1
ATOM 2204 N N . ARG A 1 281 ? 0.016 -6.555 16.694 1.00 96.88 281 ARG A N 1
ATOM 2205 C CA . ARG A 1 281 ? -0.115 -5.349 15.860 1.00 96.88 281 ARG A CA 1
ATOM 2206 C C . ARG A 1 281 ? -0.538 -5.713 14.434 1.00 96.88 281 ARG A C 1
ATOM 2208 O O . ARG A 1 281 ? -0.458 -6.889 14.074 1.00 96.88 281 ARG A O 1
ATOM 2215 N N . PRO A 1 282 ? -0.953 -4.730 13.611 1.00 98.31 282 PRO A N 1
ATOM 2216 C CA . PRO A 1 282 ? -1.084 -4.934 12.174 1.00 98.31 282 PRO A CA 1
ATOM 2217 C C . PRO A 1 282 ? 0.140 -5.659 11.607 1.00 98.31 282 PRO A C 1
ATOM 2219 O O . PRO A 1 282 ? 1.270 -5.404 12.033 1.00 98.31 282 PRO A O 1
ATOM 2222 N N . GLY A 1 283 ? -0.102 -6.603 10.703 1.00 97.38 283 GLY A N 1
ATOM 2223 C CA . GLY A 1 283 ? 0.908 -7.490 10.136 1.00 97.38 283 GLY A CA 1
ATOM 2224 C C . GLY A 1 283 ? 1.152 -8.791 10.912 1.00 97.38 283 GLY A C 1
ATOM 2225 O O . GLY A 1 283 ? 1.723 -9.730 10.354 1.00 97.38 283 GLY A O 1
ATOM 2226 N N . SER A 1 284 ? 0.686 -8.903 12.164 1.00 96.88 284 SER A N 1
ATOM 2227 C CA . SER A 1 284 ? 0.743 -10.159 12.922 1.00 96.88 284 SER A CA 1
ATOM 2228 C C . SER A 1 284 ? -0.077 -11.270 12.256 1.00 96.88 284 SER A C 1
ATOM 2230 O O . SER A 1 284 ? -1.173 -11.032 11.745 1.00 96.88 284 SER A O 1
ATOM 2232 N N . VAL A 1 285 ? 0.441 -12.499 12.327 1.00 96.38 285 VAL A N 1
ATOM 2233 C CA . VAL A 1 285 ? -0.253 -13.727 11.919 1.00 96.38 285 VAL A CA 1
ATOM 2234 C C . VAL A 1 285 ? -0.600 -14.517 13.177 1.00 96.38 285 VAL A C 1
ATOM 2236 O O . VAL A 1 285 ? 0.288 -14.960 13.900 1.00 96.38 285 VAL A O 1
ATOM 2239 N N . LEU A 1 286 ? -1.892 -14.663 13.445 1.00 96.38 286 LEU A N 1
ATOM 2240 C CA . LEU A 1 286 ? -2.440 -15.395 14.578 1.00 96.38 286 LEU A CA 1
ATOM 2241 C C . LEU A 1 286 ? -2.994 -16.746 14.124 1.00 96.38 286 LEU A C 1
ATOM 2243 O O . LEU A 1 286 ? -3.350 -16.943 12.962 1.00 96.38 286 LEU A O 1
ATOM 2247 N N . GLN A 1 287 ? -3.084 -17.685 15.058 1.00 96.00 287 GLN A N 1
ATOM 2248 C CA . GLN A 1 287 ? -3.672 -18.994 14.802 1.00 96.00 287 GLN A CA 1
ATOM 2249 C C . GLN A 1 287 ? -5.203 -18.886 14.707 1.00 96.00 287 GLN A C 1
ATOM 2251 O O . GLN A 1 287 ? -5.845 -18.311 15.587 1.00 96.00 287 GLN A O 1
ATOM 2256 N N . ALA A 1 288 ? -5.794 -19.475 13.670 1.00 96.56 288 ALA A N 1
ATOM 2257 C CA . ALA A 1 288 ? -7.240 -19.614 13.500 1.00 96.56 288 ALA A CA 1
ATOM 2258 C C . ALA A 1 288 ? -7.765 -20.844 14.274 1.00 96.56 288 ALA A C 1
ATOM 2260 O O . ALA A 1 288 ? -8.149 -21.858 13.703 1.00 96.56 288 ALA A O 1
ATOM 2261 N N . ASP A 1 289 ? -7.696 -20.791 15.603 1.00 96.31 289 ASP A N 1
ATOM 2262 C CA . ASP A 1 289 ? -8.011 -21.891 16.533 1.00 96.31 289 ASP A CA 1
ATOM 2263 C C . ASP A 1 289 ? -9.370 -21.745 17.247 1.00 96.31 289 ASP A C 1
ATOM 2265 O O . ASP A 1 289 ? -9.716 -22.538 18.123 1.00 96.31 289 ASP A O 1
ATOM 2269 N N . GLY A 1 290 ? -10.146 -20.714 16.914 1.00 96.69 290 GLY A N 1
ATOM 2270 C CA . GLY A 1 290 ? -11.403 -20.369 17.576 1.00 96.69 290 GLY A CA 1
ATOM 2271 C C . GLY A 1 290 ? -11.233 -19.819 18.994 1.00 96.69 290 GLY A C 1
ATOM 2272 O O . GLY A 1 290 ? -12.230 -19.641 19.695 1.00 96.69 290 GLY A O 1
ATOM 2273 N N . ARG A 1 291 ? -10.000 -19.552 19.445 1.00 95.94 291 ARG A N 1
ATOM 2274 C CA . ARG A 1 291 ? -9.748 -18.974 20.766 1.00 95.94 291 ARG A CA 1
ATOM 2275 C C . ARG A 1 291 ? -10.262 -17.538 20.808 1.00 95.94 291 ARG A C 1
ATOM 2277 O O . ARG A 1 291 ? -10.055 -16.778 19.861 1.00 95.94 291 ARG A O 1
ATOM 2284 N N . ALA A 1 292 ? -10.906 -17.177 21.917 1.00 96.25 292 ALA A N 1
ATOM 2285 C CA . ALA A 1 292 ? -11.389 -15.823 22.143 1.00 96.25 292 ALA A CA 1
ATOM 2286 C C . ALA A 1 292 ? -10.215 -14.835 22.183 1.00 96.25 292 ALA A C 1
ATOM 2288 O O . ALA A 1 292 ? -9.234 -15.039 22.904 1.00 96.25 292 ALA A O 1
ATOM 2289 N N . ARG A 1 293 ? -10.333 -13.774 21.393 1.00 98.00 293 ARG A N 1
ATOM 2290 C CA . ARG A 1 293 ? -9.397 -12.656 21.288 1.00 98.00 293 ARG A CA 1
ATOM 2291 C C . ARG A 1 293 ? -10.184 -11.362 21.217 1.00 98.00 293 ARG A C 1
ATOM 2293 O O . ARG A 1 293 ? -11.387 -11.370 20.968 1.00 98.00 293 ARG A O 1
ATOM 2300 N N . ARG A 1 294 ? -9.497 -10.244 21.395 1.00 98.44 294 ARG A N 1
ATOM 2301 C CA . ARG A 1 294 ? -10.119 -8.926 21.393 1.00 98.44 294 ARG A CA 1
ATOM 2302 C C . ARG A 1 294 ? -9.380 -7.983 20.464 1.00 98.44 294 ARG A C 1
ATOM 2304 O O . ARG A 1 294 ? -8.195 -7.756 20.660 1.00 98.44 294 ARG A O 1
ATOM 2311 N N . LEU A 1 295 ? -10.073 -7.423 19.481 1.00 98.75 295 LEU A N 1
ATOM 2312 C CA . LEU A 1 295 ? -9.585 -6.285 18.712 1.00 98.75 295 LEU A CA 1
ATOM 2313 C C . LEU A 1 295 ? -9.891 -5.003 19.493 1.00 98.75 295 LEU A C 1
ATOM 2315 O O . LEU A 1 295 ? -11.047 -4.611 19.638 1.00 98.75 295 LEU A O 1
ATOM 2319 N N . GLU A 1 296 ? -8.848 -4.379 20.021 1.00 98.69 296 GLU A N 1
ATOM 2320 C CA . GLU A 1 296 ? -8.892 -3.102 20.725 1.00 98.69 296 GLU A CA 1
ATOM 2321 C C . GLU A 1 296 ? -8.515 -1.975 19.768 1.00 98.69 296 GLU A C 1
ATOM 2323 O O . GLU A 1 296 ? -7.483 -2.032 19.093 1.00 98.69 296 GLU A O 1
ATOM 2328 N N . LEU A 1 297 ? -9.362 -0.951 19.714 1.00 98.62 297 LEU A N 1
ATOM 2329 C CA . LEU A 1 297 ? -9.220 0.209 18.846 1.00 98.62 297 LEU A CA 1
ATOM 2330 C C . LEU A 1 297 ? -9.082 1.468 19.700 1.00 98.62 297 LEU A C 1
ATOM 2332 O O . LEU A 1 297 ? -9.920 1.718 20.565 1.00 98.62 297 LEU A O 1
ATOM 2336 N N . SER A 1 298 ? -8.073 2.287 19.411 1.00 97.75 298 SER A N 1
ATOM 2337 C CA . SER A 1 298 ? -7.960 3.674 19.868 1.00 97.75 298 SER A CA 1
ATOM 2338 C C . SER A 1 298 ? -7.749 4.573 18.660 1.00 97.75 298 SER A C 1
ATOM 2340 O O . SER A 1 298 ? -6.713 4.523 17.998 1.00 97.75 298 SER A O 1
ATOM 2342 N N . ILE A 1 299 ? -8.750 5.387 18.355 1.00 97.88 299 ILE A N 1
ATOM 2343 C CA . ILE A 1 299 ? -8.806 6.210 17.153 1.00 97.88 299 ILE A CA 1
ATOM 2344 C C . ILE A 1 299 ? -8.790 7.676 17.558 1.00 97.88 299 ILE A C 1
ATOM 2346 O O . ILE A 1 299 ? -9.510 8.097 18.463 1.00 97.88 299 ILE A O 1
ATOM 2350 N N . HIS A 1 300 ? -7.971 8.455 16.866 1.00 96.81 300 HIS A N 1
ATOM 2351 C CA . HIS A 1 300 ? -7.828 9.889 17.066 1.00 96.81 300 HIS A CA 1
ATOM 2352 C C . HIS A 1 300 ? -8.209 10.599 15.770 1.00 96.81 300 HIS A C 1
ATOM 2354 O O . HIS A 1 300 ? -7.673 10.265 14.714 1.00 96.81 300 HIS A O 1
ATOM 2360 N N . ALA A 1 301 ? -9.102 11.583 15.839 1.00 96.06 301 ALA A N 1
ATOM 2361 C CA . ALA A 1 301 ? -9.327 12.497 14.723 1.00 96.06 301 ALA A CA 1
ATOM 2362 C C . ALA A 1 301 ? -8.044 13.287 14.418 1.00 96.06 301 ALA A C 1
ATOM 2364 O O . ALA A 1 301 ? -7.142 13.362 15.262 1.00 96.06 301 ALA A O 1
ATOM 2365 N N . ALA A 1 302 ? -7.943 13.886 13.231 1.00 93.88 302 ALA A N 1
ATOM 2366 C CA . ALA A 1 302 ? -6.817 14.767 12.957 1.00 93.88 302 ALA A CA 1
ATOM 2367 C C . ALA A 1 302 ? -6.786 15.938 13.956 1.00 93.88 302 ALA A C 1
ATOM 2369 O O . ALA A 1 302 ? -7.838 16.451 14.338 1.00 93.88 302 ALA A O 1
ATOM 2370 N N . PRO A 1 303 ? -5.596 16.399 14.375 1.00 91.00 303 PRO A N 1
ATOM 2371 C CA . PRO A 1 303 ? -5.443 17.530 15.286 1.00 91.00 303 PRO A CA 1
ATOM 2372 C C . PRO A 1 303 ? -5.676 18.879 14.579 1.00 91.00 303 PRO A C 1
ATOM 2374 O O . PRO A 1 303 ? -4.825 19.764 14.620 1.00 91.00 303 PRO A O 1
ATOM 2377 N N . LEU A 1 304 ? -6.820 19.033 13.909 1.00 89.69 304 LEU A N 1
ATOM 2378 C CA . LEU A 1 304 ? -7.252 20.260 13.243 1.00 89.69 304 LEU A CA 1
ATOM 2379 C C . LEU A 1 304 ? -8.582 20.753 13.840 1.00 89.69 304 LEU A C 1
ATOM 2381 O O . LEU A 1 304 ? -9.379 19.944 14.322 1.00 89.69 304 LEU A O 1
ATOM 2385 N N . PRO A 1 305 ? -8.858 22.070 13.823 1.00 88.94 305 PRO A N 1
ATOM 2386 C CA . PRO A 1 305 ? -10.142 22.597 14.274 1.00 88.94 305 PRO A CA 1
ATOM 2387 C C . PRO A 1 305 ? -11.320 21.988 13.504 1.00 88.94 305 PRO A C 1
ATOM 2389 O O . PRO A 1 305 ? -11.306 21.957 12.278 1.00 88.94 305 PRO A O 1
ATOM 2392 N N . GLY A 1 306 ? -12.352 21.546 14.225 1.00 89.25 306 GLY A N 1
ATOM 2393 C CA . GLY A 1 306 ? -13.576 20.991 13.633 1.00 89.25 306 GLY A CA 1
ATOM 2394 C C . GLY A 1 306 ? -13.487 19.523 13.203 1.00 89.25 306 GLY A C 1
ATOM 2395 O O . GLY A 1 306 ? -14.513 18.955 12.833 1.00 89.25 306 GLY A O 1
ATOM 2396 N N . GLU A 1 307 ? -12.312 18.896 13.296 1.00 93.50 307 GLU A N 1
ATOM 2397 C CA . GLU A 1 307 ? -12.150 17.480 12.971 1.00 93.50 307 GLU A CA 1
ATOM 2398 C C . GLU A 1 307 ? -12.697 16.553 14.061 1.00 93.50 307 GLU A C 1
ATOM 2400 O O . GLU A 1 307 ? -12.616 16.820 15.263 1.00 93.50 307 GLU A O 1
ATOM 2405 N N . ALA A 1 308 ? -13.252 15.430 13.613 1.00 96.00 308 ALA A N 1
ATOM 2406 C CA . ALA A 1 308 ? -13.848 14.395 14.444 1.00 96.00 308 ALA A CA 1
ATOM 2407 C C . ALA A 1 308 ? -13.819 13.050 13.714 1.00 96.00 308 ALA A C 1
ATOM 2409 O O . ALA A 1 308 ? -13.742 12.998 12.493 1.00 96.00 308 ALA A O 1
ATOM 2410 N N . VAL A 1 309 ? -13.928 11.950 14.452 1.00 97.06 309 VAL A N 1
ATOM 2411 C CA . VAL A 1 309 ? -14.133 10.624 13.869 1.00 97.06 309 VAL A CA 1
ATOM 2412 C C . VAL A 1 309 ? -15.601 10.500 13.467 1.00 97.06 309 VAL A C 1
ATOM 2414 O O . VAL A 1 309 ? -16.477 10.588 14.327 1.00 97.06 309 VAL A O 1
ATOM 2417 N N . SER A 1 310 ? -15.868 10.295 12.178 1.00 95.75 310 SER A N 1
ATOM 2418 C CA . SER A 1 310 ? -17.230 10.152 11.640 1.00 95.75 310 SER A CA 1
ATOM 2419 C C . SER A 1 310 ? -17.632 8.695 11.428 1.00 95.75 310 SER A C 1
ATOM 2421 O O . SER A 1 310 ? -18.764 8.321 11.713 1.00 95.75 310 SER A O 1
ATOM 2423 N N . HIS A 1 311 ? -16.707 7.849 10.974 1.00 96.56 311 HIS A N 1
ATOM 2424 C CA . HIS A 1 311 ? -16.964 6.435 10.716 1.00 96.56 311 HIS A CA 1
ATOM 2425 C C . HIS A 1 311 ? -15.782 5.584 11.173 1.00 96.56 311 HIS A C 1
ATOM 2427 O O . HIS A 1 311 ? -14.624 5.951 10.961 1.00 96.56 311 HIS A O 1
ATOM 2433 N N . VAL A 1 312 ? -16.078 4.419 11.751 1.00 98.38 312 VAL A N 1
ATOM 2434 C CA . VAL A 1 312 ? -15.102 3.353 12.021 1.00 98.38 312 VAL A CA 1
ATOM 2435 C C . VAL A 1 312 ? -15.590 2.081 11.351 1.00 98.38 312 VAL A C 1
ATOM 2437 O O . VAL A 1 312 ? -16.699 1.621 11.620 1.00 98.38 312 VAL A O 1
ATOM 2440 N N . LEU A 1 313 ? -14.764 1.518 10.481 1.00 98.56 313 LEU A N 1
ATOM 2441 C CA . LEU A 1 313 ? -15.052 0.331 9.692 1.00 98.56 313 LEU A CA 1
ATOM 2442 C C . LEU A 1 313 ? -14.028 -0.751 10.020 1.00 98.56 313 LEU A C 1
ATOM 2444 O O . LEU A 1 313 ? -12.827 -0.488 10.098 1.00 98.56 313 LEU A O 1
ATOM 2448 N N . VAL A 1 314 ? -14.502 -1.980 10.175 1.00 98.81 314 VAL A N 1
ATOM 2449 C CA . VAL A 1 314 ? -13.653 -3.167 10.256 1.00 98.81 314 VAL A CA 1
ATOM 2450 C C . VAL A 1 314 ? -14.041 -4.087 9.115 1.00 98.81 314 VAL A C 1
ATOM 2452 O O . VAL A 1 314 ? -15.204 -4.472 8.997 1.00 98.81 314 VAL A O 1
ATOM 2455 N N . TYR A 1 315 ? -13.068 -4.436 8.286 1.00 98.88 315 TYR A N 1
ATOM 2456 C CA . TYR A 1 315 ? -13.226 -5.372 7.182 1.00 98.88 315 TYR A CA 1
ATOM 2457 C C . TYR A 1 315 ? -12.717 -6.747 7.580 1.00 98.88 315 TYR A C 1
ATOM 2459 O O . TYR A 1 315 ? -11.663 -6.835 8.204 1.00 98.88 315 TYR A O 1
ATOM 2467 N N . ARG A 1 316 ? -13.429 -7.797 7.167 1.00 98.56 316 ARG A N 1
ATOM 2468 C CA . ARG A 1 316 ? -12.988 -9.194 7.218 1.00 98.56 316 ARG A CA 1
ATOM 2469 C C . ARG A 1 316 ? -13.057 -9.775 5.810 1.00 98.56 316 ARG A C 1
ATOM 2471 O O . ARG A 1 316 ? -14.138 -9.801 5.227 1.00 98.56 316 ARG A O 1
ATOM 2478 N N . ASN A 1 317 ? -11.936 -10.241 5.261 1.00 98.25 317 ASN A N 1
ATOM 2479 C CA . ASN A 1 317 ? -11.879 -10.853 3.919 1.00 98.25 317 ASN A CA 1
ATOM 2480 C C . ASN A 1 317 ? -12.554 -10.011 2.810 1.00 98.25 317 ASN A C 1
ATOM 2482 O O . ASN A 1 317 ? -13.215 -10.519 1.903 1.00 98.25 317 ASN A O 1
ATOM 2486 N N . GLY A 1 318 ? -12.409 -8.689 2.903 1.00 97.06 318 GLY A N 1
ATOM 2487 C CA . GLY A 1 318 ? -12.926 -7.719 1.936 1.00 97.06 318 GLY A CA 1
ATOM 2488 C C . GLY A 1 318 ? -14.390 -7.344 2.131 1.00 97.06 318 GLY A C 1
ATOM 2489 O O . GLY A 1 318 ? -14.869 -6.443 1.450 1.00 97.06 318 GLY A O 1
ATOM 2490 N N . SER A 1 319 ? -15.088 -7.982 3.070 1.00 97.56 319 SER A N 1
ATOM 2491 C CA . SER A 1 319 ? -16.462 -7.650 3.443 1.00 97.56 319 SER A CA 1
ATOM 2492 C C . SER A 1 319 ? -16.490 -6.792 4.703 1.00 97.56 319 SER A C 1
ATOM 2494 O O . SER A 1 319 ? -15.672 -6.964 5.610 1.00 97.56 319 SER A O 1
ATOM 2496 N N . LEU A 1 320 ? -17.445 -5.866 4.776 1.00 97.88 320 LEU A N 1
ATOM 2497 C CA . LEU A 1 320 ? -17.662 -5.048 5.964 1.00 97.88 320 LEU A CA 1
ATOM 2498 C C . LEU A 1 320 ? -18.153 -5.935 7.118 1.00 97.88 320 LEU A C 1
ATOM 2500 O O . LEU A 1 320 ? -19.252 -6.479 7.074 1.00 97.88 320 LEU A O 1
ATOM 2504 N N . PHE A 1 321 ? -17.321 -6.089 8.144 1.00 98.12 321 PHE A N 1
ATOM 2505 C CA . PHE A 1 321 ? -17.616 -6.882 9.338 1.00 98.12 321 PHE A CA 1
ATOM 2506 C C . PHE A 1 321 ? -18.239 -6.029 10.446 1.00 98.12 321 PHE A C 1
ATOM 2508 O O . PHE A 1 321 ? -19.149 -6.467 11.151 1.00 98.12 321 PHE A O 1
ATOM 2515 N N . ARG A 1 322 ? -17.767 -4.787 10.596 1.00 98.31 322 ARG A N 1
ATOM 2516 C CA . ARG A 1 322 ? -18.288 -3.829 11.575 1.00 98.31 322 ARG A CA 1
ATOM 2517 C C . ARG A 1 322 ? -18.307 -2.430 10.989 1.00 98.31 322 ARG A C 1
ATOM 2519 O O . ARG A 1 322 ? -17.334 -2.015 10.371 1.00 98.31 322 ARG A O 1
ATOM 2526 N N . HIS A 1 323 ? -19.366 -1.684 11.277 1.00 97.75 323 HIS A N 1
ATOM 2527 C CA . HIS A 1 323 ? -19.442 -0.247 11.038 1.00 97.75 323 HIS A CA 1
ATOM 2528 C C . HIS A 1 323 ? -19.986 0.454 12.278 1.00 97.75 323 HIS A C 1
ATOM 2530 O O . HIS A 1 323 ? -21.002 0.049 12.847 1.00 97.75 323 HIS A O 1
ATOM 2536 N N . ARG A 1 324 ? -19.279 1.498 12.709 1.00 97.44 324 ARG A N 1
ATOM 2537 C CA . ARG A 1 324 ? -19.770 2.521 13.630 1.00 97.44 324 ARG A CA 1
ATOM 2538 C C . ARG A 1 324 ? -19.955 3.819 12.881 1.00 97.44 324 ARG A C 1
ATOM 2540 O O . ARG A 1 324 ? -18.982 4.366 12.367 1.00 97.44 324 ARG A O 1
ATOM 2547 N N . ASN A 1 325 ? -21.192 4.295 12.853 1.00 95.81 325 ASN A N 1
ATOM 2548 C CA . ASN A 1 325 ? -21.504 5.655 12.460 1.00 95.81 325 ASN A CA 1
ATOM 2549 C C . ASN A 1 325 ? -21.429 6.551 13.707 1.00 95.81 325 ASN A C 1
ATOM 2551 O O . ASN A 1 325 ? -22.110 6.295 14.698 1.00 95.81 325 ASN A O 1
ATOM 2555 N N . LEU A 1 326 ? -20.555 7.551 13.659 1.00 95.69 326 LEU A N 1
ATOM 2556 C CA . LEU A 1 326 ? -20.241 8.494 14.730 1.00 95.69 326 LEU A CA 1
ATOM 2557 C C . LEU A 1 326 ? -20.436 9.953 14.277 1.00 95.69 326 LEU A C 1
ATOM 2559 O O . LEU A 1 326 ? -19.987 10.868 14.971 1.00 95.69 326 LEU A O 1
ATOM 2563 N N . THR A 1 327 ? -21.092 10.189 13.132 1.00 91.69 327 THR A N 1
ATOM 2564 C CA . THR A 1 327 ? -21.236 11.524 12.526 1.00 91.69 327 THR A CA 1
ATOM 2565 C C . THR A 1 327 ? -21.778 12.556 13.509 1.00 91.69 327 THR A C 1
ATOM 2567 O O . THR A 1 327 ? -21.252 13.668 13.578 1.00 91.69 327 THR A O 1
ATOM 2570 N N . ASP A 1 328 ? -22.758 12.184 14.329 1.00 89.31 328 ASP A N 1
ATOM 2571 C CA . ASP A 1 328 ? -23.471 13.121 15.206 1.00 89.31 328 ASP A CA 1
ATOM 2572 C C . ASP A 1 328 ? -22.713 13.431 16.503 1.00 89.31 328 ASP A C 1
ATOM 2574 O O . ASP A 1 328 ? -22.907 14.482 17.110 1.00 89.31 328 ASP A O 1
ATOM 2578 N N . ALA A 1 329 ? -21.812 12.541 16.922 1.00 84.19 329 ALA A N 1
ATOM 2579 C CA . ALA A 1 329 ? -21.169 12.611 18.231 1.00 84.19 329 ALA A CA 1
ATOM 2580 C C . ALA A 1 329 ? -19.859 13.421 18.243 1.00 84.19 329 ALA A C 1
ATOM 2582 O O . ALA A 1 329 ? -19.333 13.719 19.316 1.00 84.19 329 ALA A O 1
ATOM 2583 N N . ARG A 1 330 ? -19.337 13.797 17.060 1.00 88.75 330 ARG A N 1
ATOM 2584 C CA . ARG A 1 330 ? -18.158 14.673 16.875 1.00 88.75 330 ARG A CA 1
ATOM 2585 C C . ARG A 1 330 ? -16.957 14.275 17.759 1.00 88.75 330 ARG A C 1
ATOM 2587 O O . ARG A 1 330 ? -16.285 15.117 18.354 1.00 88.75 330 ARG A O 1
ATOM 2594 N N . HIS A 1 331 ? -16.675 12.978 17.860 1.00 93.19 331 HIS A N 1
ATOM 2595 C CA . HIS A 1 331 ? -15.623 12.461 18.734 1.00 93.19 331 HIS A CA 1
ATOM 2596 C C . HIS A 1 331 ? -14.217 12.837 18.247 1.00 93.19 331 HIS A C 1
ATOM 2598 O O . HIS A 1 331 ? -13.770 12.360 17.210 1.00 93.19 331 HIS A O 1
ATOM 2604 N N . ALA A 1 332 ? -13.454 13.596 19.037 1.00 94.88 332 ALA A N 1
ATOM 2605 C CA . ALA A 1 332 ? -12.022 13.795 18.774 1.00 94.88 332 ALA A CA 1
ATOM 2606 C C . ALA A 1 332 ? -11.191 12.521 19.037 1.00 94.88 332 ALA A C 1
ATOM 2608 O O . ALA A 1 332 ? -10.111 12.334 18.472 1.00 94.88 332 ALA A O 1
ATOM 2609 N N . ARG A 1 333 ? -11.684 11.647 19.924 1.00 95.56 333 ARG A N 1
ATOM 2610 C CA . ARG A 1 333 ? -11.109 10.335 20.239 1.00 95.56 333 ARG A CA 1
ATOM 2611 C C . ARG A 1 333 ? -12.226 9.320 20.413 1.00 95.56 333 ARG A C 1
ATOM 2613 O O . ARG A 1 333 ? -13.234 9.631 21.041 1.00 95.56 333 ARG A O 1
ATOM 2620 N N . TRP A 1 334 ? -12.013 8.118 19.901 1.00 97.38 334 TRP A N 1
ATOM 2621 C CA . TRP A 1 334 ? -12.948 7.006 20.005 1.00 97.38 334 TRP A CA 1
ATOM 2622 C C . TRP A 1 334 ? -12.201 5.728 20.367 1.00 97.38 334 TRP A C 1
ATOM 2624 O O . TRP A 1 334 ? -11.129 5.461 19.825 1.00 97.38 334 TRP A O 1
ATOM 2634 N N . THR A 1 335 ? -12.773 4.928 21.260 1.00 98.19 335 THR A N 1
ATOM 2635 C CA . THR A 1 335 ? -12.232 3.618 21.621 1.00 98.19 335 THR A CA 1
ATOM 2636 C C . THR A 1 335 ? -13.310 2.560 21.516 1.00 98.19 335 THR A C 1
ATOM 2638 O O . THR A 1 335 ? -14.434 2.782 21.960 1.00 98.19 335 THR A O 1
ATOM 2641 N N . GLU A 1 336 ? -12.962 1.392 20.993 1.00 97.81 336 GLU A N 1
ATOM 2642 C CA . GLU A 1 336 ? -13.874 0.254 20.919 1.00 97.81 336 GLU A CA 1
ATOM 2643 C C . GLU A 1 336 ? -13.119 -1.050 21.159 1.00 97.81 336 GLU A C 1
ATOM 2645 O O . GLU A 1 336 ? -11.927 -1.170 20.878 1.00 97.81 336 GLU A O 1
ATOM 2650 N N . SER A 1 337 ? -13.843 -2.032 21.677 1.00 98.25 337 SER A N 1
ATOM 2651 C CA . SER A 1 337 ? -13.388 -3.399 21.826 1.00 98.25 337 SER A CA 1
ATOM 2652 C C . SER A 1 337 ? -14.344 -4.329 21.081 1.00 98.25 337 SER A C 1
ATOM 2654 O O . SER A 1 337 ? -15.560 -4.227 21.247 1.00 98.25 337 SER A O 1
ATOM 2656 N N . ILE A 1 338 ? -13.796 -5.203 20.238 1.00 98.50 338 ILE A N 1
ATOM 2657 C CA . ILE A 1 338 ? -14.554 -6.150 19.418 1.00 98.50 338 ILE A CA 1
ATOM 2658 C C . ILE A 1 338 ? -14.031 -7.555 19.706 1.00 98.50 338 ILE A C 1
ATOM 2660 O O . ILE A 1 338 ? -12.840 -7.820 19.539 1.00 98.50 338 ILE A O 1
ATOM 2664 N N . ASP A 1 339 ? -14.910 -8.457 20.128 1.00 98.19 339 ASP A N 1
ATOM 2665 C CA . ASP A 1 339 ? -14.542 -9.852 20.361 1.00 98.19 339 ASP A CA 1
ATOM 2666 C C . ASP A 1 339 ? -14.380 -10.602 19.029 1.00 98.19 339 ASP A C 1
ATOM 2668 O O . ASP A 1 339 ? -15.192 -10.462 18.113 1.00 98.19 339 ASP A O 1
ATOM 2672 N N . LEU A 1 340 ? -13.323 -11.410 18.934 1.00 98.06 340 LEU A N 1
ATOM 2673 C CA . LEU A 1 340 ? -12.961 -12.227 17.776 1.00 98.06 340 LEU A CA 1
ATOM 2674 C C . LEU A 1 340 ? -12.737 -13.684 18.208 1.00 98.06 340 LEU A C 1
ATOM 2676 O O . LEU A 1 340 ? -12.156 -13.944 19.261 1.00 98.06 340 LEU A O 1
ATOM 2680 N N . ALA A 1 341 ? -13.141 -14.643 17.375 1.00 96.81 341 ALA A N 1
ATOM 2681 C CA . ALA A 1 341 ? -12.928 -16.076 17.609 1.00 96.81 341 ALA A CA 1
ATOM 2682 C C . ALA A 1 341 ? -12.785 -16.831 16.274 1.00 96.81 341 ALA A C 1
ATOM 2684 O O . ALA A 1 341 ? -13.642 -17.623 15.887 1.00 96.81 341 ALA A O 1
ATOM 2685 N N . GLU A 1 342 ? -11.712 -16.539 15.538 1.00 97.69 342 GLU A N 1
ATOM 2686 C CA . GLU A 1 342 ? -11.513 -17.048 14.177 1.00 97.69 342 GLU A CA 1
ATOM 2687 C C . GLU A 1 342 ? -11.135 -18.522 14.105 1.00 97.69 342 GLU A C 1
ATOM 2689 O O . GLU A 1 342 ? -10.215 -18.959 14.794 1.00 97.69 342 GLU A O 1
ATOM 2694 N N . ARG A 1 343 ? -11.806 -19.260 13.214 1.00 97.12 343 ARG A N 1
ATOM 2695 C CA . ARG A 1 343 ? -11.525 -20.672 12.887 1.00 97.12 343 ARG A CA 1
ATOM 2696 C C . ARG A 1 343 ? -11.041 -20.876 11.451 1.00 97.12 343 ARG A C 1
ATOM 2698 O O . ARG A 1 343 ? -10.441 -21.903 11.159 1.00 97.12 343 ARG A O 1
ATOM 2705 N N . ASP A 1 344 ? -11.285 -19.898 10.586 1.00 95.56 344 ASP A N 1
ATOM 2706 C CA . ASP A 1 344 ? -10.938 -19.953 9.169 1.00 95.56 344 ASP A CA 1
ATOM 2707 C C . ASP A 1 344 ? -9.751 -19.036 8.860 1.00 95.56 344 ASP A C 1
ATOM 2709 O O . ASP A 1 344 ? -9.387 -18.166 9.658 1.00 95.56 344 ASP A O 1
ATOM 2713 N N . GLU A 1 345 ? -9.161 -19.197 7.672 1.00 95.31 345 GLU A N 1
ATOM 2714 C CA . GLU A 1 345 ? -8.228 -18.192 7.165 1.00 95.31 345 GLU A CA 1
ATOM 2715 C C . GLU A 1 345 ? -8.964 -16.856 6.990 1.00 95.31 345 GLU A C 1
ATOM 2717 O O . GLU A 1 345 ? -9.964 -16.741 6.271 1.00 95.31 345 GLU A O 1
ATOM 2722 N N . ALA A 1 346 ? -8.469 -15.833 7.679 1.00 97.56 346 ALA A N 1
ATOM 2723 C CA . ALA A 1 346 ? -9.079 -14.517 7.673 1.00 97.56 346 ALA A CA 1
ATOM 2724 C C . ALA A 1 346 ? -8.025 -13.420 7.736 1.00 97.56 346 ALA A C 1
ATOM 2726 O O . ALA A 1 346 ? -6.929 -13.604 8.263 1.00 97.56 346 ALA A O 1
ATOM 2727 N N . TRP A 1 347 ? -8.376 -12.244 7.242 1.00 98.50 347 TRP A N 1
ATOM 2728 C CA . TRP A 1 347 ? -7.643 -11.024 7.517 1.00 98.50 347 TRP A CA 1
ATOM 2729 C C . TRP A 1 347 ? -8.590 -9.918 7.958 1.00 98.50 347 TRP A C 1
ATOM 2731 O O . TRP A 1 347 ? -9.753 -9.889 7.551 1.00 98.50 347 TRP A O 1
ATOM 2741 N N . TYR A 1 348 ? -8.072 -9.007 8.782 1.00 98.88 348 TYR A N 1
ATOM 2742 C CA . TYR A 1 348 ? -8.803 -7.870 9.328 1.00 98.88 348 TYR A CA 1
ATOM 2743 C C . TYR A 1 348 ? -8.098 -6.552 9.042 1.00 98.88 348 TYR A C 1
ATOM 2745 O O . TYR A 1 348 ? -6.913 -6.419 9.334 1.00 98.88 348 TYR A O 1
ATOM 2753 N N . ILE A 1 349 ? -8.838 -5.564 8.544 1.00 98.88 349 ILE A N 1
ATOM 2754 C CA . ILE A 1 349 ? -8.365 -4.184 8.365 1.00 98.88 349 ILE A CA 1
ATOM 2755 C C . ILE A 1 349 ? -9.287 -3.251 9.135 1.00 98.88 349 ILE A C 1
ATOM 2757 O O . ILE A 1 349 ? -10.507 -3.402 9.074 1.00 98.88 349 ILE A O 1
ATOM 2761 N N . VAL A 1 350 ? -8.710 -2.263 9.815 1.00 98.88 350 VAL A N 1
ATOM 2762 C CA . VAL A 1 350 ? -9.463 -1.164 10.423 1.00 98.88 350 VAL A CA 1
ATOM 2763 C C . VAL A 1 350 ? -9.297 0.072 9.553 1.00 98.88 350 VAL A C 1
ATOM 2765 O O . VAL A 1 350 ? -8.174 0.432 9.201 1.00 98.88 350 VAL A O 1
ATOM 2768 N N . LYS A 1 351 ? -10.408 0.726 9.224 1.00 98.62 351 LYS A N 1
ATOM 2769 C CA . LYS A 1 351 ? -10.464 1.988 8.484 1.00 98.62 351 LYS A CA 1
ATOM 2770 C C . LYS A 1 351 ? -11.296 2.993 9.270 1.00 98.62 351 LYS A C 1
ATOM 2772 O O . LYS A 1 351 ? -12.295 2.619 9.879 1.00 98.62 351 LYS A O 1
ATOM 2777 N N . CYS A 1 352 ? -10.917 4.262 9.270 1.00 97.81 352 CYS A N 1
ATOM 2778 C CA . CYS A 1 352 ? -11.748 5.315 9.846 1.00 97.81 352 CYS A CA 1
ATOM 2779 C C . CYS A 1 352 ? -11.692 6.596 9.026 1.00 97.81 352 CYS A C 1
ATOM 2781 O O . CYS A 1 352 ? -10.753 6.805 8.260 1.00 97.81 352 CYS A O 1
ATOM 2783 N N . TYR A 1 353 ? -12.696 7.445 9.218 1.00 96.44 353 TYR A N 1
ATOM 2784 C CA . TYR A 1 353 ? -12.833 8.720 8.525 1.00 96.44 353 TYR A CA 1
ATOM 2785 C C . TYR A 1 353 ? -12.843 9.897 9.504 1.00 96.44 353 TYR A C 1
ATOM 2787 O O . TYR A 1 353 ? -13.356 9.782 10.621 1.00 96.44 353 TYR A O 1
ATOM 2795 N N . GLY A 1 354 ? -12.281 11.022 9.056 1.00 94.88 354 GLY A N 1
ATOM 2796 C CA . GLY A 1 354 ? -12.393 12.343 9.677 1.00 94.88 354 GLY A CA 1
ATOM 2797 C C . GLY A 1 354 ? -13.791 12.938 9.498 1.00 94.88 354 GLY A C 1
ATOM 2798 O O . GLY A 1 354 ? -14.705 12.250 9.046 1.00 94.88 354 GLY A O 1
ATOM 2799 N N . ALA A 1 355 ? -13.990 14.212 9.830 1.00 93.19 355 ALA A N 1
ATOM 2800 C CA . ALA A 1 355 ? -15.336 14.780 9.959 1.00 93.19 355 ALA A CA 1
ATOM 2801 C C . ALA A 1 355 ? -16.153 14.703 8.655 1.00 93.19 355 ALA A C 1
ATOM 2803 O O . ALA A 1 355 ? -17.356 14.445 8.695 1.00 93.19 355 ALA A O 1
ATOM 2804 N N . ALA A 1 356 ? -15.489 14.871 7.509 1.00 89.56 356 ALA A N 1
ATOM 2805 C CA . ALA A 1 356 ? -16.076 14.818 6.170 1.00 89.56 356 ALA A CA 1
ATOM 2806 C C . ALA A 1 356 ? -16.061 13.401 5.553 1.00 89.56 356 ALA A C 1
ATOM 2808 O O . ALA A 1 356 ? -15.687 13.226 4.395 1.00 89.56 356 ALA A O 1
ATOM 2809 N N . GLY A 1 357 ? -16.420 12.376 6.334 1.00 88.19 357 GLY A N 1
ATOM 2810 C CA . GLY A 1 357 ? -16.548 11.003 5.832 1.00 88.19 357 GLY A CA 1
ATOM 2811 C C . GLY A 1 357 ? -17.637 10.845 4.750 1.00 88.19 357 GLY A C 1
ATOM 2812 O O . GLY A 1 357 ? -18.435 11.763 4.540 1.00 88.19 357 GLY A O 1
ATOM 2813 N N . PRO A 1 358 ? -17.692 9.693 4.052 1.00 88.88 358 PRO A N 1
ATOM 2814 C CA . PRO A 1 358 ? -18.672 9.450 2.998 1.00 88.88 358 PRO A CA 1
ATOM 2815 C C . PRO A 1 358 ? -20.113 9.615 3.487 1.00 88.88 358 PRO A C 1
ATOM 2817 O O . PRO A 1 358 ? -20.495 9.078 4.522 1.00 88.88 358 PRO A O 1
ATOM 2820 N N . SER A 1 359 ? -20.937 10.310 2.702 1.00 84.19 359 SER A N 1
ATOM 2821 C CA . SER A 1 359 ? -22.364 10.516 2.992 1.00 84.19 359 SER A CA 1
ATOM 2822 C C . SER A 1 359 ? -23.249 9.317 2.637 1.00 84.19 359 SER A C 1
ATOM 2824 O O . SER A 1 359 ? -24.450 9.337 2.902 1.00 84.19 359 SER A O 1
ATOM 2826 N N . SER A 1 360 ? -22.675 8.287 2.014 1.00 88.12 360 SER A N 1
ATOM 2827 C CA . SER A 1 360 ? -23.373 7.085 1.572 1.00 88.12 360 SER A CA 1
ATOM 2828 C C . SER A 1 360 ? -22.594 5.840 1.969 1.00 88.12 360 SER A C 1
ATOM 2830 O O . SER A 1 360 ? -21.416 5.697 1.628 1.00 88.12 360 SER A O 1
ATOM 2832 N N . ASP A 1 361 ? -23.293 4.897 2.598 1.00 90.19 361 ASP A N 1
ATOM 2833 C CA . ASP A 1 361 ? -22.745 3.599 2.998 1.00 90.19 361 ASP A CA 1
ATOM 2834 C C . ASP A 1 361 ? -22.300 2.747 1.798 1.00 90.19 361 ASP A C 1
ATOM 2836 O O . ASP A 1 361 ? -21.538 1.794 1.962 1.00 90.19 361 ASP A O 1
ATOM 2840 N N . ALA A 1 362 ? -22.719 3.098 0.573 1.00 90.00 362 ALA A N 1
ATOM 2841 C CA . ALA A 1 362 ? -22.268 2.426 -0.644 1.00 90.00 362 ALA A CA 1
ATOM 2842 C C . ALA A 1 362 ? -20.735 2.443 -0.778 1.00 90.00 362 ALA A C 1
ATOM 2844 O O . ALA A 1 362 ? -20.162 1.459 -1.238 1.00 90.00 362 ALA A O 1
ATOM 2845 N N . ALA A 1 363 ? -20.075 3.512 -0.315 1.00 90.44 363 ALA A N 1
ATOM 2846 C CA . ALA A 1 363 ? -18.618 3.639 -0.334 1.00 90.44 363 ALA A CA 1
ATOM 2847 C C . ALA A 1 363 ? -17.905 2.650 0.608 1.00 90.44 363 ALA A C 1
ATOM 2849 O O . ALA A 1 363 ? -16.702 2.422 0.476 1.00 90.44 363 ALA A O 1
ATOM 2850 N N . PHE A 1 364 ? -18.622 2.051 1.566 1.00 94.38 364 PHE A N 1
ATOM 2851 C CA . PHE A 1 364 ? -18.032 1.117 2.523 1.00 94.38 364 PHE A CA 1
ATOM 2852 C C . PHE A 1 364 ? -17.879 -0.290 1.945 1.00 94.38 364 PHE A C 1
ATOM 2854 O O . PHE A 1 364 ? -17.019 -1.029 2.420 1.00 94.38 364 PHE A O 1
ATOM 2861 N N . ASP A 1 365 ? -18.625 -0.653 0.898 1.00 95.56 365 ASP A N 1
ATOM 2862 C CA . ASP A 1 365 ? -18.365 -1.855 0.099 1.00 95.56 365 ASP A CA 1
ATOM 2863 C C . ASP A 1 365 ? -17.381 -1.518 -1.029 1.00 95.56 365 ASP A C 1
ATOM 2865 O O . ASP A 1 365 ? -17.772 -1.203 -2.150 1.00 95.56 365 ASP A O 1
ATOM 2869 N N . VAL A 1 366 ? -16.083 -1.574 -0.715 1.00 95.12 366 VAL A N 1
ATOM 2870 C CA . VAL A 1 366 ? -14.982 -1.168 -1.610 1.00 95.12 366 VAL A CA 1
ATOM 2871 C C . VAL A 1 366 ? -15.107 -1.784 -3.006 1.00 95.12 366 VAL A C 1
ATOM 2873 O O . VAL A 1 366 ? -14.966 -1.085 -4.007 1.00 95.12 366 VAL A O 1
ATOM 2876 N N . ARG A 1 367 ? -15.392 -3.088 -3.084 1.00 94.31 367 ARG A N 1
ATOM 2877 C CA . ARG A 1 367 ? -15.411 -3.824 -4.355 1.00 94.31 367 ARG A CA 1
ATOM 2878 C C . ARG A 1 367 ? -16.620 -3.427 -5.191 1.00 94.31 367 ARG A C 1
ATOM 2880 O O . ARG A 1 367 ? -16.485 -3.109 -6.372 1.00 94.31 367 ARG A O 1
ATOM 2887 N N . ARG A 1 368 ? -17.805 -3.404 -4.573 1.00 94.69 368 ARG A N 1
ATOM 2888 C CA . ARG A 1 368 ? -19.038 -3.000 -5.256 1.00 94.69 368 ARG A CA 1
ATOM 2889 C C . ARG A 1 368 ? -18.992 -1.530 -5.667 1.00 94.69 368 ARG A C 1
ATOM 2891 O O . ARG A 1 368 ? -19.467 -1.193 -6.748 1.00 94.69 368 ARG A O 1
ATOM 2898 N N . PHE A 1 369 ? -18.406 -0.671 -4.836 1.00 94.00 369 PHE A N 1
ATOM 2899 C CA . PHE A 1 369 ? -18.245 0.747 -5.135 1.00 94.00 369 PHE A CA 1
ATOM 2900 C C . PHE A 1 369 ? -17.283 0.971 -6.305 1.00 94.00 369 PHE A C 1
ATOM 2902 O O . PHE A 1 369 ? -17.634 1.684 -7.238 1.00 94.00 369 PHE A O 1
ATOM 2909 N N . ALA A 1 370 ? -16.131 0.289 -6.333 1.00 93.69 370 ALA A N 1
ATOM 2910 C CA . ALA A 1 370 ? -15.207 0.342 -7.469 1.00 93.69 370 ALA A CA 1
ATOM 2911 C C . ALA A 1 370 ? -15.875 -0.103 -8.783 1.00 93.69 370 ALA A C 1
ATOM 2913 O O . ALA A 1 370 ? -15.746 0.572 -9.806 1.00 93.69 370 ALA A O 1
ATOM 2914 N N . GLN A 1 371 ? -16.642 -1.199 -8.753 1.00 92.75 371 GLN A N 1
ATOM 2915 C CA . GLN A 1 371 ? -17.405 -1.674 -9.912 1.00 92.75 371 GLN A CA 1
ATOM 2916 C C . GLN A 1 371 ? -18.455 -0.656 -10.373 1.00 92.75 371 GLN A C 1
ATOM 2918 O O . GLN A 1 371 ? -18.583 -0.410 -11.573 1.00 92.75 371 GLN A O 1
ATOM 2923 N N . ALA A 1 372 ? -19.180 -0.040 -9.434 1.00 92.38 372 ALA A N 1
ATOM 2924 C CA . ALA A 1 372 ? -20.157 0.998 -9.740 1.00 92.38 372 ALA A CA 1
ATOM 2925 C C . ALA A 1 372 ? -19.495 2.226 -10.385 1.00 92.38 372 ALA A C 1
ATOM 2927 O O . ALA A 1 372 ? -19.966 2.671 -11.428 1.00 92.38 372 ALA A O 1
ATOM 2928 N N . CYS A 1 373 ? -18.376 2.710 -9.834 1.00 91.69 373 CYS A N 1
ATOM 2929 C CA . CYS A 1 373 ? -17.622 3.837 -10.388 1.00 91.69 373 CYS A CA 1
ATOM 2930 C C . CYS A 1 373 ? -17.100 3.558 -11.804 1.00 91.69 373 CYS A C 1
ATOM 2932 O O . CYS A 1 373 ? -17.155 4.434 -12.661 1.00 91.69 373 CYS A O 1
ATOM 2934 N N . ILE A 1 374 ? -16.626 2.337 -12.084 1.00 90.12 374 ILE A N 1
ATOM 2935 C CA . ILE A 1 374 ? -16.222 1.954 -13.448 1.00 90.12 374 ILE A CA 1
ATOM 2936 C C . ILE A 1 374 ? -17.419 1.971 -14.393 1.00 90.12 374 ILE A C 1
ATOM 2938 O O . ILE A 1 374 ? -17.296 2.448 -15.517 1.00 90.12 374 ILE A O 1
ATOM 2942 N N . ALA A 1 375 ? -18.566 1.447 -13.960 1.00 88.75 375 ALA A N 1
ATOM 2943 C CA . ALA A 1 375 ? -19.760 1.384 -14.795 1.00 88.75 375 ALA A CA 1
ATOM 2944 C C . ALA A 1 375 ? -20.339 2.777 -15.101 1.00 88.75 375 ALA A C 1
ATOM 2946 O O . ALA A 1 375 ? -20.841 2.991 -16.203 1.00 88.75 375 ALA A O 1
ATOM 2947 N N . SER A 1 376 ? -20.261 3.715 -14.152 1.00 86.81 376 SER A N 1
ATOM 2948 C CA . SER A 1 376 ? -20.733 5.095 -14.323 1.00 86.81 376 SER A CA 1
ATOM 2949 C C . SER A 1 376 ? -19.698 6.026 -14.965 1.00 86.81 376 SER A C 1
ATOM 2951 O O . SER A 1 376 ? -20.062 7.107 -15.424 1.00 86.81 376 SER A O 1
ATOM 2953 N N . GLY A 1 377 ? -18.419 5.632 -15.007 1.00 80.69 377 GLY A N 1
ATOM 2954 C CA . GLY A 1 377 ? -17.307 6.508 -15.390 1.00 80.69 377 GLY A CA 1
ATOM 2955 C C . GLY A 1 377 ? -17.038 7.623 -14.372 1.00 80.69 377 GLY A C 1
ATOM 2956 O O . GLY A 1 377 ? -16.333 8.589 -14.669 1.00 80.69 377 GLY A O 1
ATOM 2957 N N . GLU A 1 378 ? -17.611 7.518 -13.172 1.00 84.75 378 GLU A N 1
ATOM 2958 C CA . GLU A 1 378 ? -17.417 8.489 -12.104 1.00 84.75 378 GLU A CA 1
ATOM 2959 C C . GLU A 1 378 ? -16.040 8.318 -11.483 1.00 84.75 378 GLU A C 1
ATOM 2961 O O . GLU A 1 378 ? -15.612 7.216 -11.140 1.00 84.75 378 GLU A O 1
ATOM 2966 N N . THR A 1 379 ? -15.349 9.431 -11.272 1.00 74.88 379 THR A N 1
ATOM 2967 C CA . THR A 1 379 ? -14.115 9.457 -10.495 1.00 74.88 379 THR A CA 1
ATOM 2968 C C . THR A 1 379 ? -14.446 9.665 -9.020 1.00 74.88 379 THR A C 1
ATOM 2970 O O . THR A 1 379 ? -14.847 10.773 -8.659 1.00 74.88 379 THR A O 1
ATOM 2973 N N . PRO A 1 380 ? -14.235 8.665 -8.144 1.00 70.00 380 PRO A N 1
ATOM 2974 C CA . PRO A 1 380 ? -14.569 8.788 -6.725 1.00 70.00 380 PRO A CA 1
ATOM 2975 C C . PRO A 1 380 ? -13.604 9.708 -5.955 1.00 70.00 380 PRO A C 1
ATOM 2977 O O . PRO A 1 380 ? -13.796 9.925 -4.764 1.00 70.00 380 PRO A O 1
ATOM 2980 N N . TYR A 1 381 ? -12.586 10.269 -6.622 1.00 64.81 381 TYR A N 1
ATOM 2981 C CA . TYR A 1 381 ? -11.491 11.080 -6.062 1.00 64.81 381 TYR A CA 1
ATOM 2982 C C . TYR A 1 381 ? -11.898 12.489 -5.585 1.00 64.81 381 TYR A C 1
ATOM 2984 O O . TYR A 1 381 ? -11.117 13.435 -5.687 1.00 64.81 381 TYR A O 1
ATOM 2992 N N . ALA A 1 382 ? -13.155 12.678 -5.188 1.00 50.25 382 ALA A N 1
ATOM 2993 C CA . ALA A 1 382 ? -13.732 13.994 -4.914 1.00 50.25 382 ALA A CA 1
ATOM 2994 C C . ALA A 1 382 ? -14.162 14.180 -3.451 1.00 50.25 382 ALA A C 1
ATOM 2996 O O . ALA A 1 382 ? -14.927 15.093 -3.146 1.00 50.25 382 ALA A O 1
ATOM 2997 N N . GLY A 1 383 ? -13.677 13.336 -2.539 1.00 56.06 383 GLY A N 1
ATOM 2998 C CA . GLY A 1 383 ? -13.862 13.542 -1.109 1.00 56.06 383 GLY A CA 1
ATOM 2999 C C . GLY A 1 383 ? -12.601 14.111 -0.472 1.00 56.06 383 GLY A C 1
ATOM 3000 O O . GLY A 1 383 ? -11.659 13.367 -0.241 1.00 56.06 383 GLY A O 1
ATOM 3001 N N . ASP A 1 384 ? -12.617 15.380 -0.058 1.00 57.00 384 ASP A N 1
ATOM 3002 C CA . ASP A 1 384 ? -11.606 15.957 0.855 1.00 57.00 384 ASP A CA 1
ATOM 3003 C C . ASP A 1 384 ? -11.672 15.343 2.280 1.00 57.00 384 ASP A C 1
ATOM 3005 O O . ASP A 1 384 ? -11.106 15.868 3.242 1.00 57.00 384 ASP A O 1
ATOM 3009 N N . GLY A 1 385 ? -12.393 14.230 2.438 1.00 77.12 385 GLY A N 1
ATOM 3010 C CA . GLY A 1 385 ? -12.512 13.488 3.676 1.00 77.12 385 GLY A CA 1
ATOM 3011 C C . GLY A 1 385 ? -11.182 12.860 4.054 1.00 77.12 385 GLY A C 1
ATOM 3012 O O . GLY A 1 385 ? -10.586 12.083 3.308 1.00 77.12 385 GLY A O 1
ATOM 3013 N N . GLN A 1 386 ? -10.714 13.171 5.255 1.00 91.75 386 GLN A N 1
ATOM 3014 C CA . GLN A 1 386 ? -9.545 12.503 5.794 1.00 91.75 386 GLN A CA 1
ATOM 3015 C C . GLN A 1 386 ? -9.872 11.047 6.142 1.00 91.75 386 GLN A C 1
ATOM 3017 O O . GLN A 1 386 ? -10.967 10.741 6.614 1.00 91.75 386 GLN A O 1
ATOM 3022 N N . VAL A 1 387 ? -8.913 10.147 5.967 1.00 95.56 387 VAL A N 1
ATOM 3023 C CA . VAL A 1 387 ? -9.085 8.710 6.183 1.00 95.56 387 VAL A CA 1
ATOM 3024 C C . VAL A 1 387 ? -7.800 8.110 6.736 1.00 95.56 387 VAL A C 1
ATOM 3026 O O . VAL A 1 387 ? -6.700 8.596 6.474 1.00 95.56 387 VAL A O 1
ATOM 3029 N N . ALA A 1 388 ? -7.931 7.047 7.519 1.00 97.94 388 ALA A N 1
ATOM 3030 C CA . ALA A 1 388 ? -6.811 6.213 7.923 1.00 97.94 388 ALA A CA 1
ATOM 3031 C C . ALA A 1 388 ? -7.162 4.735 7.790 1.00 97.94 388 ALA A C 1
ATOM 3033 O O . ALA A 1 388 ? -8.327 4.355 7.914 1.00 97.94 388 ALA A O 1
ATOM 3034 N N . MET A 1 389 ? -6.152 3.902 7.544 1.00 98.50 389 MET A N 1
ATOM 3035 C CA . MET A 1 389 ? -6.299 2.455 7.401 1.00 98.50 389 MET A CA 1
ATOM 3036 C C . MET A 1 389 ? -5.097 1.733 8.006 1.00 98.50 389 MET A C 1
ATOM 3038 O O . MET A 1 389 ? -3.958 2.155 7.815 1.00 98.50 389 MET A O 1
ATOM 3042 N N . THR A 1 390 ? -5.315 0.622 8.697 1.00 98.81 390 THR A N 1
ATOM 3043 C CA . THR A 1 390 ? -4.220 -0.254 9.137 1.00 98.81 390 THR A CA 1
ATOM 3044 C C . THR A 1 390 ? -3.799 -1.193 8.009 1.00 98.81 390 THR A C 1
ATOM 3046 O O . THR A 1 390 ? -4.626 -1.586 7.191 1.00 98.81 390 THR A O 1
ATOM 3049 N N . SER A 1 391 ? -2.550 -1.665 8.015 1.00 98.69 391 SER A N 1
ATOM 3050 C CA . SER A 1 391 ? -2.239 -2.961 7.392 1.00 98.69 391 SER A CA 1
ATOM 3051 C C . SER A 1 391 ? -3.061 -4.097 8.036 1.00 98.69 391 SER A C 1
ATOM 3053 O O . SER A 1 391 ? -3.657 -3.897 9.104 1.00 98.69 391 SER A O 1
ATOM 3055 N N . PRO A 1 392 ? -3.126 -5.297 7.430 1.00 98.56 392 PRO A N 1
ATOM 3056 C CA . PRO A 1 392 ? -4.045 -6.328 7.890 1.00 98.56 392 PRO A CA 1
ATOM 3057 C C . PRO A 1 392 ? -3.487 -7.086 9.096 1.00 98.56 392 PRO A C 1
ATOM 3059 O O . PRO A 1 392 ? -2.288 -7.352 9.172 1.00 98.56 392 PRO A O 1
ATOM 3062 N N . PHE A 1 393 ? -4.355 -7.494 10.014 1.00 98.56 393 PHE A N 1
ATOM 3063 C CA . PHE A 1 393 ? -4.097 -8.638 10.893 1.00 98.56 393 PHE A CA 1
ATOM 3064 C C . PHE A 1 393 ? -4.465 -9.914 10.145 1.00 98.56 393 PHE A C 1
ATOM 3066 O O . PHE A 1 393 ? -5.445 -9.905 9.406 1.00 98.56 393 PHE A O 1
ATOM 3073 N N . TYR A 1 394 ? -3.741 -11.009 10.357 1.00 97.94 394 TYR A N 1
ATOM 3074 C CA . TYR A 1 394 ? -4.000 -12.277 9.676 1.00 97.94 394 TYR A CA 1
ATOM 3075 C C . TYR A 1 394 ? -4.322 -13.386 10.675 1.00 97.94 394 TYR A C 1
ATOM 3077 O O . 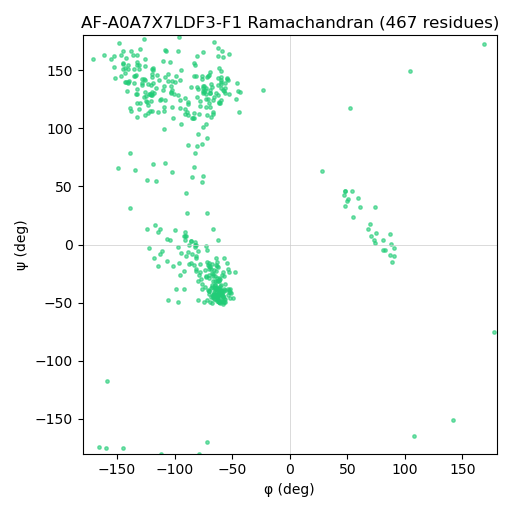TYR A 1 394 ? -3.717 -13.463 11.738 1.00 97.94 394 TYR A O 1
ATOM 3085 N N . PHE A 1 395 ? -5.221 -14.282 10.292 1.00 97.25 395 PHE A N 1
ATOM 3086 C CA . PHE A 1 395 ? -5.530 -15.538 10.958 1.00 97.25 395 PHE A CA 1
ATOM 3087 C C . PHE A 1 395 ? -5.261 -16.681 9.983 1.00 97.25 395 PHE A C 1
ATOM 3089 O O . PHE A 1 395 ? -5.727 -16.642 8.843 1.00 97.25 395 PHE A O 1
ATOM 3096 N N . ARG A 1 396 ? -4.487 -17.683 10.408 1.00 95.25 396 ARG A N 1
ATOM 3097 C CA . ARG A 1 396 ? -4.143 -18.856 9.591 1.00 95.25 396 ARG A CA 1
ATOM 3098 C C . ARG A 1 396 ? -4.315 -20.148 10.377 1.00 95.25 396 ARG A C 1
ATOM 3100 O O . ARG A 1 396 ? -4.032 -20.189 11.572 1.00 95.25 396 ARG A O 1
ATOM 3107 N N . GLY A 1 397 ? -4.729 -21.212 9.687 1.00 91.75 397 GLY A N 1
ATOM 3108 C CA . GLY A 1 397 ? -4.769 -22.562 10.263 1.00 91.75 397 GLY A CA 1
ATOM 3109 C C . GLY A 1 397 ? -3.374 -23.133 10.554 1.00 91.75 397 GLY A C 1
ATOM 3110 O O . GLY A 1 397 ? -3.219 -23.958 11.445 1.00 91.75 397 GLY A O 1
ATOM 3111 N N . ASP A 1 398 ? -2.351 -22.656 9.847 1.00 87.50 398 ASP A N 1
ATOM 3112 C CA . ASP A 1 398 ? -0.940 -22.889 10.155 1.00 87.50 398 ASP A CA 1
ATOM 3113 C C . ASP A 1 398 ? -0.202 -21.547 10.088 1.00 87.50 398 ASP A C 1
ATOM 3115 O O . ASP A 1 398 ? -0.034 -20.960 9.017 1.00 87.50 398 ASP A O 1
ATOM 3119 N N . THR A 1 399 ? 0.212 -21.040 11.248 1.00 86.62 399 THR A N 1
ATOM 3120 C CA . THR A 1 399 ? 0.940 -19.764 11.373 1.00 86.62 399 THR A CA 1
ATOM 3121 C C . THR A 1 399 ? 2.365 -19.824 10.823 1.00 86.62 399 THR A C 1
ATOM 3123 O O . THR A 1 399 ? 2.936 -18.775 10.521 1.00 86.62 399 THR A O 1
ATOM 3126 N N . SER A 1 400 ? 2.932 -21.023 10.648 1.00 82.62 400 SER A N 1
ATOM 3127 C CA . SER A 1 400 ? 4.245 -21.226 10.026 1.00 82.62 400 SER A CA 1
ATOM 3128 C C . SER A 1 400 ? 4.183 -21.245 8.496 1.00 82.62 400 SER A C 1
ATOM 3130 O O . SER A 1 400 ? 5.203 -21.042 7.831 1.00 82.62 400 SER A O 1
ATOM 3132 N N . ARG A 1 401 ? 2.984 -21.437 7.926 1.00 75.12 401 ARG A N 1
ATOM 3133 C CA . ARG A 1 401 ? 2.771 -21.474 6.480 1.00 75.12 401 ARG A CA 1
ATOM 3134 C C . ARG A 1 401 ? 3.175 -20.128 5.865 1.00 75.12 401 ARG A C 1
ATOM 3136 O O . ARG A 1 401 ? 2.602 -19.098 6.244 1.00 75.12 401 ARG A O 1
ATOM 3143 N N . PRO A 1 402 ? 4.114 -20.103 4.898 1.00 71.62 402 PRO A N 1
ATOM 3144 C CA . PRO A 1 402 ? 4.445 -18.880 4.180 1.00 71.62 402 PRO A CA 1
ATOM 3145 C C . PRO A 1 402 ? 3.249 -18.409 3.342 1.00 71.62 402 PRO A C 1
ATOM 3147 O O . PRO A 1 402 ? 2.212 -19.068 3.253 1.00 71.62 402 PRO A O 1
ATOM 3150 N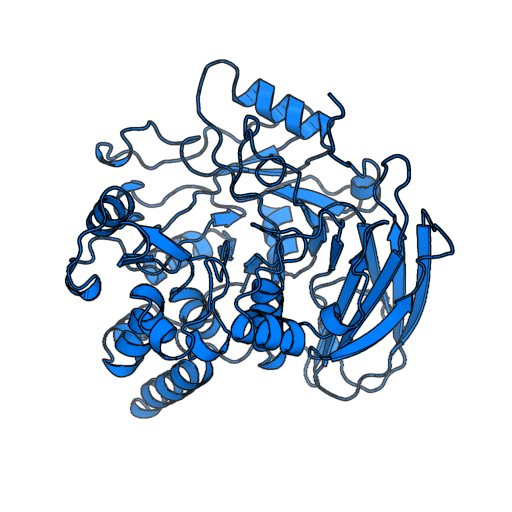 N . ASP A 1 403 ? 3.377 -17.239 2.725 1.00 77.56 403 ASP A N 1
ATOM 3151 C CA . ASP A 1 403 ? 2.457 -16.820 1.660 1.00 77.56 403 ASP A CA 1
ATOM 3152 C C . ASP A 1 403 ? 2.347 -17.887 0.556 1.00 77.56 403 ASP A C 1
ATOM 3154 O O . ASP A 1 403 ? 3.195 -18.791 0.501 1.00 77.56 403 ASP A O 1
ATOM 3158 N N . PRO A 1 404 ? 1.315 -17.824 -0.315 1.00 81.12 404 PRO A N 1
ATOM 3159 C CA . PRO A 1 404 ? 1.200 -18.739 -1.441 1.00 81.12 404 PRO A CA 1
ATOM 3160 C C . PRO A 1 404 ? 2.560 -18.930 -2.127 1.00 81.12 404 PRO A C 1
ATOM 3162 O O . PRO A 1 404 ? 3.263 -17.944 -2.371 1.00 81.12 404 PRO A O 1
ATOM 3165 N N . PRO A 1 405 ? 2.973 -20.185 -2.385 1.00 78.31 405 PRO A N 1
ATOM 3166 C CA . PRO A 1 405 ? 4.351 -20.480 -2.731 1.00 78.31 405 PRO A CA 1
ATOM 3167 C C . PRO A 1 405 ? 4.759 -19.733 -4.003 1.00 78.31 405 PRO A C 1
ATOM 3169 O O . PRO A 1 405 ? 3.971 -19.679 -4.955 1.00 78.31 405 PRO A O 1
ATOM 3172 N N . PRO A 1 406 ? 6.001 -19.222 -4.060 1.00 84.00 406 PRO A N 1
ATOM 3173 C CA . PRO A 1 406 ? 6.472 -18.476 -5.210 1.00 84.00 406 PRO A CA 1
ATOM 3174 C C . PRO A 1 406 ? 6.383 -19.319 -6.487 1.00 84.00 406 PRO A C 1
ATOM 3176 O O . PRO A 1 406 ? 6.799 -20.490 -6.546 1.00 84.00 406 PRO A O 1
ATOM 3179 N N . LEU A 1 407 ? 5.842 -18.700 -7.533 1.00 87.38 407 LEU A N 1
ATOM 3180 C CA . LEU A 1 407 ? 5.788 -19.258 -8.879 1.00 87.38 407 LEU A CA 1
ATOM 3181 C C . LEU A 1 407 ? 7.006 -18.836 -9.711 1.00 87.38 407 LEU A C 1
ATOM 3183 O O . LEU A 1 407 ? 7.390 -19.569 -10.621 1.00 87.38 407 LEU A O 1
ATOM 3187 N N . LEU A 1 408 ? 7.664 -17.726 -9.348 1.00 84.06 408 LEU A N 1
ATOM 3188 C CA . LEU A 1 408 ? 8.880 -17.215 -10.001 1.00 84.06 408 LEU A CA 1
ATOM 3189 C C . LEU A 1 408 ? 10.055 -17.027 -9.014 1.00 84.06 408 LEU A C 1
ATOM 3191 O O . LEU A 1 408 ? 10.619 -15.938 -8.937 1.00 84.06 408 LEU A O 1
ATOM 3195 N N . PRO A 1 409 ? 10.479 -18.065 -8.265 1.00 81.06 409 PRO A N 1
ATOM 3196 C CA . PRO A 1 409 ? 11.461 -17.905 -7.185 1.00 81.06 409 PRO A CA 1
ATOM 3197 C C . PRO A 1 409 ? 12.898 -17.625 -7.659 1.00 81.06 409 PRO A C 1
ATOM 3199 O O . PRO A 1 409 ? 13.795 -17.471 -6.839 1.00 81.06 409 PRO A O 1
ATOM 3202 N N . THR A 1 410 ? 13.163 -17.639 -8.970 1.00 82.75 410 THR A N 1
ATOM 3203 C CA . THR A 1 410 ? 14.519 -17.519 -9.537 1.00 82.75 410 THR A CA 1
ATOM 3204 C C . THR A 1 410 ? 14.505 -16.643 -10.783 1.00 82.75 410 THR A C 1
ATOM 3206 O O . THR A 1 410 ? 13.498 -16.613 -11.493 1.00 82.75 410 THR A O 1
ATOM 3209 N N . ALA A 1 411 ? 15.636 -16.009 -11.108 1.00 81.06 411 ALA A N 1
ATOM 3210 C CA . ALA A 1 411 ? 15.802 -15.267 -12.362 1.00 81.06 411 ALA A CA 1
ATOM 3211 C C . ALA A 1 411 ? 15.465 -16.133 -13.590 1.00 81.06 411 ALA A C 1
ATOM 3213 O O . ALA A 1 411 ? 14.671 -15.738 -14.435 1.00 81.06 411 ALA A O 1
ATOM 3214 N N . ALA A 1 412 ? 15.922 -17.389 -13.613 1.00 85.19 412 ALA A N 1
ATOM 3215 C CA . ALA A 1 412 ? 15.588 -18.318 -14.692 1.00 85.19 412 ALA A CA 1
ATOM 3216 C C . ALA A 1 412 ? 14.075 -18.614 -14.795 1.00 85.19 412 ALA A C 1
ATOM 3218 O O . ALA A 1 412 ? 13.573 -18.902 -15.879 1.00 85.19 412 ALA A O 1
ATOM 3219 N N . ALA A 1 413 ? 13.329 -18.608 -13.681 1.00 87.31 413 ALA A N 1
ATOM 3220 C CA . ALA A 1 413 ? 11.870 -18.751 -13.720 1.00 87.31 413 ALA A CA 1
ATOM 3221 C C . ALA A 1 413 ? 11.196 -17.508 -14.310 1.00 87.31 413 ALA A C 1
ATOM 3223 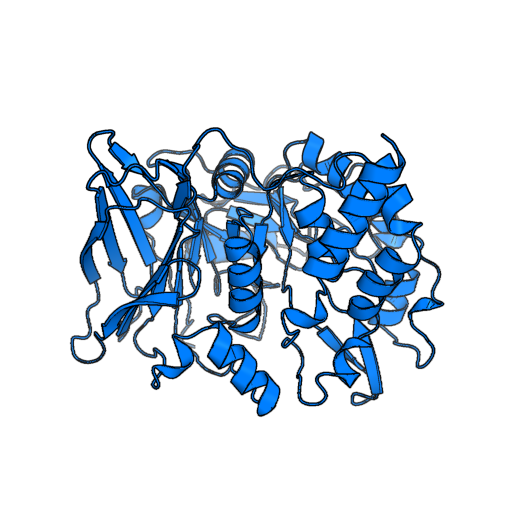O O . ALA A 1 413 ? 10.281 -17.653 -15.117 1.00 87.31 413 ALA A O 1
ATOM 3224 N N . TRP A 1 414 ? 11.690 -16.321 -13.963 1.00 88.12 414 TRP A N 1
ATOM 3225 C CA . TRP A 1 414 ? 11.256 -15.057 -14.552 1.00 88.12 414 TRP A CA 1
ATOM 3226 C C . TRP A 1 414 ? 11.512 -14.984 -16.055 1.00 88.12 414 TRP A C 1
ATOM 3228 O O . TRP A 1 414 ? 10.596 -14.666 -16.806 1.00 88.12 414 TRP A O 1
ATOM 3238 N N . GLU A 1 415 ? 12.722 -15.315 -16.504 1.00 87.06 415 GLU A N 1
ATOM 3239 C CA . GLU A 1 415 ? 13.081 -15.324 -17.926 1.00 87.06 415 GLU A CA 1
ATOM 3240 C C . GLU A 1 415 ? 12.179 -16.265 -18.727 1.00 87.06 415 GLU A C 1
ATOM 3242 O O . GLU A 1 415 ? 11.637 -15.877 -19.760 1.00 87.06 415 GLU A O 1
ATOM 3247 N N . ARG A 1 416 ? 11.939 -17.482 -18.219 1.00 88.88 416 ARG A N 1
ATOM 3248 C CA . ARG A 1 416 ? 11.009 -18.427 -18.856 1.00 88.88 416 ARG A CA 1
ATOM 3249 C C . ARG A 1 416 ? 9.581 -17.898 -18.898 1.00 88.88 416 ARG A C 1
ATOM 3251 O O . ARG A 1 416 ? 8.918 -18.064 -19.913 1.00 88.88 416 ARG A O 1
ATOM 3258 N N . ALA A 1 417 ? 9.110 -17.293 -17.810 1.00 90.75 417 ALA A N 1
ATOM 3259 C CA . ALA A 1 417 ? 7.770 -16.729 -17.748 1.00 90.75 417 ALA A CA 1
ATOM 3260 C C . ALA A 1 417 ? 7.601 -15.588 -18.755 1.00 90.75 417 ALA A C 1
ATOM 3262 O O . ALA A 1 417 ? 6.669 -15.617 -19.543 1.00 90.75 417 ALA A O 1
ATOM 3263 N N . MET A 1 418 ? 8.531 -14.635 -18.806 1.00 88.31 418 MET A N 1
ATOM 3264 C CA . MET A 1 418 ? 8.472 -13.531 -19.772 1.00 88.31 418 MET A CA 1
ATOM 3265 C C . MET A 1 418 ? 8.729 -13.977 -21.221 1.00 88.31 418 MET A C 1
ATOM 3267 O O . MET A 1 418 ? 8.330 -13.281 -22.153 1.00 88.31 418 MET A O 1
ATOM 3271 N N . GLY A 1 419 ? 9.370 -15.133 -21.419 1.00 90.06 419 GLY A N 1
ATOM 3272 C CA . GLY A 1 419 ? 9.497 -15.793 -22.720 1.00 90.06 419 GLY A CA 1
ATOM 3273 C C . GLY A 1 419 ? 8.242 -16.553 -23.169 1.00 90.06 419 GLY A C 1
ATOM 3274 O O . GLY A 1 419 ? 8.115 -16.859 -24.354 1.00 90.06 419 GLY A O 1
ATOM 3275 N N . ASP A 1 420 ? 7.305 -16.851 -22.263 1.00 94.38 420 ASP A N 1
ATOM 3276 C CA . ASP A 1 420 ? 6.030 -17.483 -22.604 1.00 94.38 420 ASP A CA 1
ATOM 3277 C C . ASP A 1 420 ? 5.065 -16.452 -23.199 1.00 94.38 420 ASP A C 1
ATOM 3279 O O . ASP A 1 420 ? 4.735 -15.442 -22.576 1.00 94.38 420 ASP A O 1
ATOM 3283 N N . GLY A 1 421 ? 4.575 -16.721 -24.412 1.00 93.94 421 GLY A N 1
ATOM 3284 C CA . GLY A 1 421 ? 3.720 -15.782 -25.142 1.00 93.94 421 GLY A CA 1
ATOM 3285 C C . GLY A 1 421 ? 2.407 -15.442 -24.428 1.00 93.94 421 GLY A C 1
ATOM 3286 O O . GLY A 1 421 ? 1.919 -14.324 -24.579 1.00 93.94 421 GLY A O 1
ATOM 3287 N N . VAL A 1 422 ? 1.855 -16.363 -23.624 1.00 95.38 422 VAL A N 1
ATOM 3288 C CA . VAL A 1 422 ? 0.613 -16.124 -22.869 1.00 95.38 422 VAL A CA 1
ATOM 3289 C C . VAL A 1 422 ? 0.882 -15.198 -21.690 1.00 95.38 422 VAL A C 1
ATOM 3291 O O . VAL A 1 422 ? 0.189 -14.196 -21.536 1.00 95.38 422 VAL A O 1
ATOM 3294 N N . VAL A 1 423 ? 1.906 -15.492 -20.883 1.00 94.31 423 VAL A N 1
ATOM 3295 C CA . VAL A 1 423 ? 2.308 -14.617 -19.768 1.00 94.31 423 VAL A CA 1
ATOM 3296 C C . VAL A 1 423 ? 2.637 -13.218 -20.281 1.00 94.31 423 VAL A C 1
ATOM 3298 O O . VAL A 1 423 ? 2.092 -12.240 -19.771 1.00 94.31 423 VAL A O 1
ATOM 3301 N N . ARG A 1 424 ? 3.464 -13.123 -21.332 1.00 90.88 424 ARG A N 1
ATOM 3302 C CA . ARG A 1 424 ? 3.833 -11.841 -21.936 1.00 90.88 424 ARG A CA 1
ATOM 3303 C C . ARG A 1 424 ? 2.606 -11.081 -22.435 1.00 90.88 424 ARG A C 1
ATOM 3305 O O . ARG A 1 424 ? 2.464 -9.914 -22.095 1.00 90.88 424 ARG A O 1
ATOM 3312 N N . GLY A 1 425 ? 1.697 -11.736 -23.159 1.00 92.19 425 GLY A N 1
ATOM 3313 C CA . GLY A 1 425 ? 0.474 -11.102 -23.661 1.00 92.19 425 GLY A CA 1
ATOM 3314 C C . GLY A 1 425 ? -0.433 -10.565 -22.548 1.00 92.19 425 GLY A C 1
ATOM 3315 O O . GLY A 1 425 ? -0.960 -9.460 -22.662 1.00 92.19 425 GLY A O 1
ATOM 3316 N N . LEU A 1 426 ? -0.571 -11.297 -21.436 1.00 92.88 426 LEU A N 1
ATOM 3317 C CA . LEU A 1 426 ? -1.337 -10.840 -20.271 1.00 92.88 426 LEU A CA 1
ATOM 3318 C C . LEU A 1 426 ? -0.692 -9.617 -19.595 1.00 92.88 426 LEU A C 1
ATOM 3320 O O . LEU A 1 426 ? -1.398 -8.681 -19.227 1.00 92.88 426 LEU A O 1
ATOM 3324 N N . THR A 1 427 ? 0.638 -9.586 -19.469 1.00 90.19 427 THR A N 1
ATOM 3325 C CA . THR A 1 427 ? 1.364 -8.425 -18.922 1.00 90.19 427 THR A CA 1
ATOM 3326 C C . THR A 1 427 ? 1.337 -7.224 -19.879 1.00 90.19 427 THR A C 1
ATOM 3328 O O . THR A 1 427 ? 1.098 -6.093 -19.454 1.00 90.19 427 THR A O 1
ATOM 3331 N N . GLU A 1 428 ? 1.526 -7.447 -21.180 1.00 88.75 428 GLU A N 1
ATOM 3332 C CA . GLU A 1 428 ? 1.486 -6.403 -22.212 1.00 88.75 428 GLU A CA 1
ATOM 3333 C C . GLU A 1 428 ? 0.087 -5.799 -22.369 1.00 88.75 428 GLU A C 1
ATOM 3335 O O . GLU A 1 428 ? -0.024 -4.602 -22.631 1.00 88.75 428 GLU A O 1
ATOM 3340 N N . ARG A 1 429 ? -0.986 -6.567 -22.143 1.00 90.50 429 ARG A N 1
ATOM 3341 C CA . ARG A 1 429 ? -2.368 -6.055 -22.143 1.00 90.50 429 ARG A CA 1
ATOM 3342 C C . ARG A 1 429 ? -2.568 -4.922 -21.134 1.00 90.50 429 ARG A C 1
ATOM 3344 O O . ARG A 1 429 ? -3.250 -3.950 -21.457 1.00 90.50 429 ARG A O 1
ATOM 3351 N N . LEU A 1 430 ? -1.968 -5.015 -19.943 1.00 89.50 430 LEU A N 1
ATOM 3352 C CA . LEU A 1 430 ? -1.997 -3.943 -18.937 1.00 89.50 430 LEU A CA 1
ATOM 3353 C C . LEU A 1 430 ? -1.216 -2.712 -19.399 1.00 89.50 430 LEU A C 1
ATOM 3355 O O . LEU A 1 430 ? -1.737 -1.598 -19.347 1.00 89.50 430 LEU A O 1
ATOM 3359 N N . TRP A 1 431 ? 0.018 -2.928 -19.856 1.00 85.19 431 TRP A N 1
ATOM 3360 C CA . TRP A 1 431 ? 0.933 -1.872 -20.299 1.00 85.19 431 TRP A CA 1
ATOM 3361 C C . TRP A 1 431 ? 0.405 -1.101 -21.515 1.00 85.19 431 TRP A C 1
ATOM 3363 O O . TRP A 1 431 ? 0.523 0.115 -21.562 1.00 85.19 431 TRP A O 1
ATOM 3373 N N . THR A 1 432 ? -0.188 -1.784 -22.491 1.00 85.94 432 THR A N 1
ATOM 3374 C CA . THR A 1 432 ? -0.699 -1.163 -23.727 1.00 85.94 432 THR A CA 1
ATOM 3375 C C . THR A 1 432 ? -2.073 -0.519 -23.552 1.00 85.94 432 THR A C 1
ATOM 3377 O O . THR A 1 432 ? -2.553 0.168 -24.451 1.00 85.94 432 THR A O 1
ATOM 3380 N N . GLY A 1 433 ? -2.736 -0.756 -22.417 1.00 88.38 433 GLY A N 1
ATOM 3381 C CA . GLY A 1 433 ? -4.098 -0.290 -22.186 1.00 88.38 433 GLY A CA 1
ATOM 3382 C C . GLY A 1 433 ? -5.166 -1.083 -22.943 1.00 88.38 433 GLY A C 1
ATOM 3383 O O . GLY A 1 433 ? -6.322 -0.667 -22.943 1.00 88.38 433 GLY A O 1
ATOM 3384 N N . ALA A 1 434 ? -4.827 -2.221 -23.563 1.00 90.62 434 ALA A N 1
ATOM 3385 C CA . ALA A 1 434 ? -5.770 -3.029 -24.345 1.00 90.62 434 ALA A CA 1
ATOM 3386 C C . ALA A 1 434 ? -6.988 -3.507 -23.526 1.00 90.62 434 ALA A C 1
ATOM 3388 O O . ALA A 1 434 ? -8.075 -3.674 -24.074 1.00 90.62 434 ALA A O 1
ATOM 3389 N N . TRP A 1 435 ? -6.845 -3.638 -22.203 1.00 92.00 435 TRP A N 1
ATOM 3390 C CA . TRP A 1 435 ? -7.948 -3.927 -21.275 1.00 92.00 435 TRP A CA 1
ATOM 3391 C C . TRP A 1 435 ? -9.083 -2.888 -21.312 1.00 92.00 435 TRP A C 1
ATOM 3393 O O . TRP A 1 435 ? -10.217 -3.210 -20.970 1.00 92.00 435 TRP A O 1
ATOM 3403 N N . ARG A 1 436 ? -8.819 -1.648 -21.750 1.00 91.00 436 ARG A N 1
ATOM 3404 C CA . ARG A 1 436 ? -9.833 -0.581 -21.818 1.00 91.00 436 ARG A CA 1
ATOM 3405 C C . ARG A 1 436 ? -10.963 -0.890 -22.794 1.00 91.00 436 ARG A C 1
ATOM 3407 O O . ARG A 1 436 ? -12.049 -0.350 -22.629 1.00 91.00 436 ARG A O 1
ATOM 3414 N N . ALA A 1 437 ? -10.740 -1.762 -23.778 1.00 91.94 437 ALA A N 1
ATOM 3415 C CA . ALA A 1 437 ? -11.801 -2.204 -24.681 1.00 91.94 437 ALA A CA 1
ATOM 3416 C C . ALA A 1 437 ? -12.940 -2.925 -23.931 1.00 91.94 437 ALA A C 1
ATOM 3418 O O . ALA A 1 437 ? -14.093 -2.847 -24.343 1.00 91.94 437 ALA A O 1
ATOM 3419 N N . GLU A 1 438 ? -12.626 -3.578 -22.809 1.00 93.12 438 GLU A N 1
ATOM 3420 C CA . GLU A 1 438 ? -13.598 -4.257 -21.940 1.00 93.12 438 GLU A CA 1
ATOM 3421 C C . GLU A 1 438 ? -14.209 -3.311 -20.894 1.00 93.12 438 GLU A C 1
ATOM 3423 O O . GLU A 1 438 ? -15.259 -3.599 -20.327 1.00 93.12 438 GLU A O 1
ATOM 3428 N N . HIS A 1 439 ? -13.573 -2.159 -20.664 1.00 92.06 439 HIS A N 1
ATOM 3429 C CA . HIS A 1 439 ? -13.969 -1.164 -19.667 1.00 92.06 439 HIS A CA 1
ATOM 3430 C C . HIS A 1 439 ? -13.922 0.257 -20.259 1.00 92.06 439 HIS A C 1
ATOM 3432 O O . HIS A 1 439 ? -13.124 1.087 -19.815 1.00 92.06 439 HIS A O 1
ATOM 3438 N N . PRO A 1 440 ? -14.755 0.571 -21.269 1.00 90.31 440 PRO A N 1
ATOM 3439 C CA . PRO A 1 440 ? -14.649 1.821 -22.027 1.00 90.31 440 PRO A CA 1
ATOM 3440 C C . PRO A 1 440 ? -14.935 3.082 -21.198 1.00 90.31 440 PRO A C 1
ATOM 3442 O O . PRO A 1 440 ? -14.479 4.163 -21.564 1.00 90.31 440 PRO A O 1
ATOM 3445 N N . ALA A 1 441 ? -15.660 2.946 -20.084 1.00 90.44 441 ALA A N 1
ATOM 3446 C CA . ALA A 1 441 ? -15.969 4.034 -19.158 1.00 90.44 441 ALA A CA 1
ATOM 3447 C C . ALA A 1 441 ? -14.862 4.296 -18.117 1.00 90.44 441 ALA A C 1
ATOM 3449 O O . ALA A 1 441 ? -14.927 5.292 -17.402 1.00 90.44 441 ALA A O 1
ATOM 3450 N N . ALA A 1 442 ? -13.833 3.443 -18.035 1.00 89.50 442 ALA A N 1
ATOM 3451 C CA . ALA A 1 442 ? -12.749 3.623 -17.078 1.00 89.50 442 ALA A CA 1
ATOM 3452 C C . ALA A 1 442 ? -11.960 4.915 -17.351 1.00 89.50 442 ALA A C 1
ATOM 3454 O O . ALA A 1 442 ? -11.487 5.157 -18.468 1.00 89.50 442 ALA A O 1
ATOM 3455 N N . ALA A 1 443 ? -11.763 5.711 -16.302 1.00 88.19 443 ALA A N 1
ATOM 3456 C CA . ALA A 1 443 ? -10.957 6.928 -16.307 1.00 88.19 443 ALA A CA 1
ATOM 3457 C C . ALA A 1 443 ? -9.522 6.681 -15.781 1.00 88.19 443 ALA A C 1
ATOM 3459 O O . ALA A 1 443 ? -9.244 5.631 -15.188 1.00 88.19 443 ALA A O 1
ATOM 3460 N N . PRO A 1 444 ? -8.579 7.627 -15.972 1.00 87.00 444 PRO A N 1
ATOM 3461 C CA . PRO A 1 444 ? -7.273 7.607 -15.311 1.00 87.00 444 PRO A CA 1
ATOM 3462 C C . PRO A 1 444 ? -7.365 7.278 -13.815 1.00 87.00 444 PRO A C 1
ATOM 3464 O O . PRO A 1 444 ? -8.196 7.826 -13.089 1.00 87.00 444 PRO A O 1
ATOM 3467 N N . GLY A 1 445 ? -6.526 6.348 -13.354 1.00 87.31 445 GLY A N 1
ATOM 3468 C CA . GLY A 1 445 ? -6.578 5.823 -11.984 1.00 87.31 445 GLY A CA 1
ATOM 3469 C C . GLY A 1 445 ? -7.542 4.642 -11.789 1.00 87.31 445 GLY A C 1
ATOM 3470 O O . GLY A 1 445 ? -7.525 4.020 -10.735 1.00 87.31 445 GLY A O 1
ATOM 3471 N N . GLN A 1 446 ? -8.371 4.292 -12.775 1.00 90.88 446 GLN A N 1
ATOM 3472 C CA . GLN A 1 446 ? -9.409 3.259 -12.644 1.00 90.88 446 GLN A CA 1
ATOM 3473 C C . GLN A 1 446 ? -9.060 1.995 -13.434 1.00 90.88 446 GLN A C 1
ATOM 3475 O O . GLN A 1 446 ? -9.660 1.701 -14.464 1.00 90.88 446 GLN A O 1
ATOM 3480 N N . VAL A 1 447 ? -8.056 1.248 -12.980 1.00 92.50 447 VAL A N 1
ATOM 3481 C CA . VAL A 1 447 ? -7.768 -0.085 -13.533 1.00 92.50 447 VAL A CA 1
ATOM 3482 C C . VAL A 1 447 ? -8.554 -1.111 -12.708 1.00 92.50 447 VAL A C 1
ATOM 3484 O O . VAL A 1 447 ? -8.227 -1.280 -11.531 1.00 92.50 447 VAL A O 1
ATOM 3487 N N . PRO A 1 448 ? -9.575 -1.783 -13.275 1.00 92.94 448 PRO A N 1
ATOM 3488 C CA . PRO A 1 448 ? -10.299 -2.839 -12.572 1.00 92.94 448 PRO A CA 1
ATOM 3489 C C . PRO A 1 448 ? -9.379 -3.998 -12.207 1.00 92.94 448 PRO A C 1
ATOM 3491 O O . PRO A 1 448 ? -8.431 -4.301 -12.937 1.00 92.94 448 PRO A O 1
ATOM 3494 N N . TRP A 1 449 ? -9.708 -4.711 -11.130 1.00 94.50 449 TRP A N 1
ATOM 3495 C CA . TRP A 1 449 ? -9.015 -5.938 -10.745 1.00 94.50 449 TRP A CA 1
ATOM 3496 C C . TRP A 1 449 ? -8.897 -6.942 -11.909 1.00 94.50 449 TRP A C 1
ATOM 3498 O O . TRP A 1 449 ? -7.839 -7.533 -12.130 1.00 94.50 449 TRP A O 1
ATOM 3508 N N . GLU A 1 450 ? -9.958 -7.104 -12.697 1.00 94.88 450 GLU A N 1
ATOM 3509 C CA . GLU A 1 450 ? -10.031 -8.042 -13.818 1.00 94.88 450 GLU A CA 1
ATOM 3510 C C . GLU A 1 450 ? -8.997 -7.732 -14.912 1.00 94.88 450 GLU A C 1
ATOM 3512 O O . GLU A 1 450 ? -8.453 -8.648 -15.540 1.00 94.88 450 GLU A O 1
ATOM 3517 N N . ALA A 1 451 ? -8.650 -6.454 -15.105 1.00 94.56 451 ALA A N 1
ATOM 3518 C CA . ALA A 1 451 ? -7.629 -6.052 -16.067 1.00 94.56 451 ALA A CA 1
ATOM 3519 C C . ALA A 1 451 ? -6.245 -6.617 -15.707 1.00 94.56 451 ALA A C 1
ATOM 3521 O O . ALA A 1 451 ? -5.459 -6.903 -16.611 1.00 94.56 451 ALA A O 1
ATOM 3522 N N . PHE A 1 452 ? -5.966 -6.854 -14.416 1.00 95.00 452 PHE A N 1
ATOM 3523 C CA . PHE A 1 452 ? -4.695 -7.428 -13.966 1.00 95.00 452 PHE A CA 1
ATOM 3524 C C . PHE A 1 452 ? -4.517 -8.903 -14.331 1.00 95.00 452 PHE A C 1
ATOM 3526 O O . PHE A 1 452 ? -3.397 -9.409 -14.259 1.00 95.00 452 PHE A O 1
ATOM 3533 N N . ALA A 1 453 ? -5.600 -9.597 -14.709 1.00 95.56 453 ALA A N 1
ATOM 3534 C CA . ALA A 1 453 ? -5.595 -11.001 -15.120 1.00 95.56 453 ALA A CA 1
ATOM 3535 C C . ALA A 1 453 ? -4.819 -11.928 -14.160 1.00 95.56 453 ALA A C 1
ATOM 3537 O O . ALA A 1 453 ? -4.201 -12.910 -14.578 1.00 95.56 453 ALA A O 1
ATOM 3538 N N . PHE A 1 454 ? -4.840 -11.611 -12.862 1.00 95.75 454 PHE A N 1
ATOM 3539 C CA . PHE A 1 454 ? -3.981 -12.239 -11.860 1.00 95.75 454 PHE A CA 1
ATOM 3540 C C . PHE A 1 454 ? -4.164 -13.760 -11.797 1.00 95.75 454 PHE A C 1
ATOM 3542 O O . PHE A 1 454 ? -3.184 -14.501 -11.773 1.00 95.75 454 PHE A O 1
ATOM 3549 N N . ASP A 1 455 ? -5.411 -14.238 -11.819 1.00 95.69 455 ASP A N 1
ATOM 3550 C CA . ASP A 1 455 ? -5.707 -15.672 -11.739 1.00 95.69 455 ASP A CA 1
ATOM 3551 C C . ASP A 1 455 ? -5.248 -16.423 -12.995 1.00 95.69 455 ASP A C 1
ATOM 3553 O O . ASP A 1 455 ? -4.703 -17.523 -12.890 1.00 95.69 455 ASP A O 1
ATOM 3557 N N . ALA A 1 456 ? -5.393 -15.809 -14.173 1.00 96.62 456 ALA A N 1
ATOM 3558 C CA . ALA A 1 456 ? -4.911 -16.369 -15.433 1.00 96.62 456 ALA A CA 1
ATOM 3559 C C . ALA A 1 456 ? -3.376 -16.436 -15.464 1.00 96.62 456 ALA A C 1
ATOM 3561 O O . ALA A 1 456 ? -2.810 -17.468 -15.831 1.00 96.62 456 ALA A O 1
ATOM 3562 N N . LEU A 1 457 ? -2.698 -15.376 -15.002 1.00 95.75 457 LEU A N 1
ATOM 3563 C CA . LEU A 1 457 ? -1.247 -15.369 -14.813 1.00 95.75 457 LEU A CA 1
ATOM 3564 C C . LEU A 1 457 ? -0.819 -16.484 -13.850 1.00 95.75 457 LEU A C 1
ATOM 3566 O O . LEU A 1 457 ? 0.036 -17.300 -14.189 1.00 95.75 457 LEU A O 1
ATOM 3570 N N . ALA A 1 458 ? -1.441 -16.579 -12.675 1.00 95.62 458 ALA A N 1
ATOM 3571 C CA . ALA A 1 458 ? -1.113 -17.594 -11.679 1.00 95.62 458 ALA A CA 1
ATOM 3572 C C . ALA A 1 458 ? -1.327 -19.025 -12.203 1.00 95.62 458 ALA A C 1
ATOM 3574 O O . ALA A 1 458 ? -0.485 -19.896 -11.972 1.00 95.62 458 ALA A O 1
ATOM 3575 N N . ALA A 1 459 ? -2.429 -19.279 -12.915 1.00 95.62 459 ALA A N 1
ATOM 3576 C CA . ALA A 1 459 ? -2.712 -20.571 -13.535 1.00 95.62 459 ALA A CA 1
ATOM 3577 C C . ALA A 1 459 ? -1.641 -20.935 -14.572 1.00 95.62 459 ALA A C 1
ATOM 3579 O O . ALA A 1 459 ? -1.032 -22.004 -14.479 1.00 95.62 459 ALA A O 1
ATOM 3580 N N . ARG A 1 460 ? -1.319 -20.009 -15.483 1.00 96.12 460 ARG A N 1
ATOM 3581 C CA . ARG A 1 460 ? -0.305 -20.238 -16.516 1.00 96.12 460 ARG A CA 1
ATOM 3582 C C . ARG A 1 460 ? 1.079 -20.498 -15.923 1.00 96.12 460 ARG A C 1
ATOM 3584 O O . ARG A 1 460 ? 1.790 -21.399 -16.361 1.00 96.12 460 ARG A O 1
ATOM 3591 N N . LEU A 1 461 ? 1.460 -19.759 -14.885 1.00 94.62 461 LEU A N 1
ATOM 3592 C CA . LEU A 1 461 ? 2.736 -19.973 -14.204 1.00 94.62 461 LEU A CA 1
ATOM 3593 C C . LEU A 1 461 ? 2.812 -21.338 -13.497 1.00 94.62 461 LEU A C 1
ATOM 3595 O O . LEU A 1 461 ? 3.874 -21.963 -13.490 1.00 94.62 461 LEU A O 1
ATOM 3599 N N . LYS A 1 462 ? 1.701 -21.846 -12.946 1.00 93.94 462 LYS A N 1
ATOM 3600 C CA . LYS A 1 462 ? 1.637 -23.211 -12.387 1.00 93.94 462 LYS A CA 1
ATOM 3601 C C . LYS A 1 462 ? 1.838 -24.278 -13.470 1.00 93.94 462 LYS A C 1
ATOM 3603 O O . LYS A 1 462 ? 2.560 -25.249 -13.235 1.00 93.94 462 LYS A O 1
ATOM 3608 N N . GLU A 1 463 ? 1.278 -24.089 -14.663 1.00 93.25 463 GLU A N 1
ATOM 3609 C CA . GLU A 1 463 ? 1.515 -24.980 -15.813 1.00 93.25 463 GLU A CA 1
ATOM 3610 C C . GLU A 1 463 ? 2.991 -24.982 -16.239 1.00 93.25 463 GLU A C 1
ATOM 3612 O O . GLU A 1 463 ? 3.588 -26.038 -16.441 1.00 93.25 463 GLU A O 1
ATOM 3617 N N . LEU A 1 464 ? 3.617 -23.804 -16.328 1.00 90.75 464 LEU A N 1
ATOM 3618 C CA . LEU A 1 464 ? 5.039 -23.694 -16.678 1.00 90.75 464 LEU A CA 1
ATOM 3619 C C . LEU A 1 464 ? 5.952 -24.354 -15.635 1.00 90.75 464 LEU A C 1
ATOM 3621 O O . LEU A 1 464 ? 7.014 -24.872 -15.984 1.00 90.75 464 LEU A O 1
ATOM 3625 N N . LYS A 1 465 ? 5.547 -24.358 -14.360 1.00 86.44 465 LYS A N 1
ATOM 3626 C CA . LYS A 1 465 ? 6.280 -25.017 -13.271 1.00 86.44 465 LYS A CA 1
ATOM 3627 C C . LYS A 1 465 ? 6.158 -26.545 -13.322 1.00 86.44 465 LYS A C 1
ATOM 3629 O O . LYS A 1 465 ? 7.129 -27.227 -13.012 1.00 86.44 465 LYS A O 1
ATOM 3634 N N . THR A 1 466 ? 4.994 -27.070 -13.708 1.00 83.31 466 THR A N 1
ATOM 3635 C CA . THR A 1 466 ? 4.691 -28.516 -13.714 1.00 83.31 466 THR A CA 1
ATOM 3636 C C . THR A 1 466 ? 5.261 -29.257 -14.917 1.00 83.31 466 THR A C 1
ATOM 3638 O O . THR A 1 466 ? 5.694 -30.384 -14.748 1.00 83.31 466 THR A O 1
ATOM 3641 N N . ARG A 1 467 ? 5.393 -28.626 -16.093 1.00 75.19 467 ARG A N 1
ATOM 3642 C CA . ARG A 1 467 ? 6.037 -29.216 -17.297 1.00 75.19 467 ARG A CA 1
ATOM 3643 C C . ARG A 1 467 ? 7.526 -29.581 -17.135 1.00 75.19 467 ARG A C 1
ATOM 3645 O O . ARG A 1 467 ? 8.184 -29.936 -18.109 1.00 75.19 467 ARG A O 1
ATOM 3652 N N . ARG A 1 468 ? 8.077 -29.417 -15.934 1.00 60.66 468 ARG A N 1
ATOM 3653 C CA . ARG A 1 468 ? 9.486 -29.616 -15.583 1.00 60.66 468 ARG A CA 1
ATOM 3654 C C . ARG A 1 468 ? 9.686 -30.657 -14.472 1.00 60.66 468 ARG A C 1
ATOM 3656 O O . ARG A 1 468 ? 10.835 -30.900 -14.111 1.00 60.66 468 ARG A O 1
ATOM 3663 N N . ALA A 1 469 ? 8.596 -31.198 -13.923 1.00 48.84 469 ALA A N 1
ATOM 3664 C CA . ALA A 1 469 ? 8.584 -32.398 -13.090 1.00 48.84 469 ALA A CA 1
ATOM 3665 C C . ALA A 1 469 ? 8.186 -33.581 -13.975 1.00 48.84 469 ALA A C 1
ATOM 3667 O O . ALA A 1 469 ? 8.761 -34.668 -13.761 1.00 48.84 469 ALA A O 1
#

=== Feature glossary ===
Legend for the data blocks above and below:

— What the protein is —

Sequence gives the chain of amino acids in standard one-letter code (A=alanine, C=cysteine, …, Y=tyrosine), read N→C. It is the only feature that is directly encoded by the gene; all structural features are derived from the folded form of this sequence.

The annotation block draws on four external resources. InterPro: which protein families and domains the sequence belongs to. GO: standardized terms for what the protein does, what process it participates in, and where in the cell it acts. CATH: which structural fold it has in the CATH hierarchy. Organism: the species of origin.

— Where its atoms are —

Atomic coordinates in PDBx/mmCIF format — the same representation the Protein Data Bank distributes. Each line of the _atom_site loop places one backbone atom in Cartesian space (units: ångströms, origin: arbitrary).

Six rendered views show the 3D structure from the faces of a cube — i.e. along ±x, ±y, ±z. Rendering representation is drawn randomly per protein from cartoon (secondary-structure ribbons), sticks (backbone bonds), or molecular surface; coloring is either N→C rainbow (blue at the N-terminus through red at the C-terminus) or one color per chain.

— Local backbone conformation —

DSSP 8-state secondary structure assigns each residue one of H (α-helix), G (3₁₀-helix), I (π-helix), E (extended β-strand), B (isolated β-bridge), T (hydrogen-bonded turn), S (bend), or '-' (coil). The assignment is computed from backbone hydrogen-bond geometry via the Kabsch–Sander algorithm.

P-SEA three-state annotation labels each residue as helix, strand, or coil based purely on the geometry of the Cα trace. It serves as a fallback when the full backbone (and thus DSSP) is unavailable.

φ (phi) and ψ (psi) are the two rotatable backbone dihedrals per residue: φ is the C(i-1)–N–Cα–C torsion, ψ is the N–Cα–C–N(i+1) torsion, both in degrees on (−180°, 180°]. α-helical residues cluster near (−60°, −45°); β-strand residues near (−120°, +130°). A Ramachandran plot is simply a scatter of (φ, ψ) for every residue.

— Global shape and packing —

Radius of gyration (Rg) is the root-mean-square distance of Cα atoms from their centroid — a single number for overall size and compactness. A globular domain of N residues has Rg ≈ 2.2·N^0.38 Å; an extended or disordered chain has a much larger Rg. The Cα contact count is the number of residue pairs whose Cα atoms are within 8 Å and are more than four positions apart in sequence — a standard proxy for tertiary packing density. The bounding box is the smallest axis-aligned box enclosing all Cα atoms.

Accessible surface area quantifies burial. A residue with SASA near zero is packed into the hydrophobic core; one with SASA >100 Å² sits on the surface. Computed here via the Shrake–Rupley numerical algorithm with a 1.4 Å probe.

The contact map is a binary N×N matrix image: pixel (i, j) is dark where Cα_i and Cα_j are within 8 Å and |i−j|>4. Because the |i−j|>4 filter removes local helical contacts, off-diagonal stripes parallel to the main diagonal indicate parallel β-sheets; stripes perpendicular to it indicate antiparallel β-sheets. The Ramachandran plot scatters every residue's (φ, ψ) pair against the sterically allowed regions. The PAE heatmap renders the predicted-aligned-error matrix.

— Structural neighborhood —

A 3Di character summarizes, for each residue, the relative orientation of the Cα frame of its nearest spatial neighbor. Because it encodes fold topology rather than chemistry, 3Di alignments detect remote structural similarity that sequence alignment misses.

Structural nearest neighbors (via Foldseek easy-search vs the PDB). Reported per hit: target PDB id, E-value, and alignment TM-score. A TM-score above ~0.5 is the conventional threshold for 'same fold'.

— Confidence and disorder —

For AlphaFold models, the B-factor field carries pLDDT — the model's own estimate of local accuracy on a 0–100 scale. Regions with pLDDT<50 should be treated as essentially unmodeled; they often correspond to intrinsically disordered segments.

B-factor (Debye–Waller factor) reflects atomic displacement in the crystal lattice. It is an experimental observable (units Å²), not a prediction; low values mean the atom is pinned down, high values mean it moves or is heterogeneous across the crystal.

Predicted Aligned Error (PAE) is an AlphaFold confidence matrix: entry (i, j) is the expected error in the position of residue j, in ångströms, when the prediction is superimposed on the true structure at residue i. Low PAE within a block of residues means that block is internally rigid and well-predicted; high PAE between two blocks means their relative placement is uncertain even if each block individually is confident.